Protein AF-A0A7C5LBH2-F1 (afdb_monomer)

Mean predicted aligned error: 15.87 Å

Secondary structure (DSSP, 8-state):
--SSSHHHHHHHHHHHHHHHHHHHHHHHHHHHHHHHHHHHHHHHHHHHHHHHHHHHHHHHHHHHHHHHHHHHHHHHHHHHHHHHHHHHHHHHHHHHHHHHHHHHHHHHHHHHHHHHHHHHHHHHHHHHHHHHHHHHHHHHHHHHHHHHHHHHHHHHHHHHHHHHHHHHHTGGGGHHHHHHHHHHHHHHHHHHHHHHHHHHHHHHHHHHHHHHHHHHHHHHHHHHHHHHHHHHHHHHHHHHHHHHHHHHHHHHHHHHHHHHHHHHHHHHHHHHHHHHHHHTTGGGG--S-HHHHHHHHHHHHHHHHHHHHHHTT-HHHHHHIIIIIIHHHHHHHHHHHHHHHHHTT-TTHHHHHHHHHHHHHHHHHHHHHHHHS-HHHHHHHHHHHHHHHHHHIIIIIHHHHHHHHHTT-HHHHHHHHHHHHTTT-

Organism: Aquifex aeolicus (NCBI:txid63363)

pLDDT: mean 85.47, std 12.19, range [38.47, 97.62]

Structure (mmCIF, N/CA/C/O backbone):
data_AF-A0A7C5LBH2-F1
#
_entry.id   AF-A0A7C5LBH2-F1
#
loop_
_atom_site.group_PDB
_atom_site.id
_atom_site.type_symbol
_atom_site.label_atom_id
_atom_site.label_alt_id
_atom_site.label_comp_id
_atom_site.label_asym_id
_atom_site.label_entity_id
_atom_site.label_seq_id
_atom_site.pdbx_PDB_ins_code
_atom_site.Cartn_x
_atom_site.Cartn_y
_atom_site.Cartn_z
_atom_site.occupancy
_atom_site.B_iso_or_equiv
_atom_site.auth_seq_id
_atom_site.auth_comp_id
_atom_site.auth_asym_id
_atom_site.auth_atom_id
_atom_site.pdbx_PDB_model_num
ATOM 1 N N . MET A 1 1 ? 81.538 -8.566 -109.736 1.00 47.72 1 MET A N 1
ATOM 2 C CA . MET A 1 1 ? 81.676 -8.463 -108.267 1.00 47.72 1 MET A CA 1
ATOM 3 C C . MET A 1 1 ? 80.716 -7.384 -107.742 1.00 47.72 1 MET A C 1
ATOM 5 O O . MET A 1 1 ? 81.163 -6.448 -107.106 1.00 47.72 1 MET A O 1
ATOM 9 N N . PHE A 1 2 ? 79.413 -7.484 -108.055 1.00 50.44 2 PHE A N 1
ATOM 10 C CA . PHE A 1 2 ? 78.416 -6.429 -107.765 1.00 50.44 2 PHE A CA 1
ATOM 11 C C . PHE A 1 2 ? 77.038 -6.960 -107.310 1.00 50.44 2 PHE A C 1
ATOM 13 O O . PHE A 1 2 ? 76.090 -6.201 -107.236 1.00 50.44 2 PHE A O 1
ATOM 20 N N . THR A 1 3 ? 76.908 -8.243 -106.959 1.00 52.81 3 THR A N 1
ATOM 21 C CA . THR A 1 3 ? 75.618 -8.853 -106.561 1.00 52.81 3 THR A CA 1
ATOM 22 C C . THR A 1 3 ? 75.478 -9.096 -105.055 1.00 52.81 3 THR A C 1
ATOM 24 O O . THR A 1 3 ? 74.509 -9.703 -104.630 1.00 52.81 3 THR A O 1
ATOM 27 N N . LYS A 1 4 ? 76.448 -8.665 -104.233 1.00 54.38 4 LYS A N 1
ATOM 28 C CA . LYS A 1 4 ? 76.438 -8.900 -102.775 1.00 54.38 4 LYS A CA 1
ATOM 29 C C . LYS A 1 4 ? 75.971 -7.708 -101.931 1.00 54.38 4 LYS A C 1
ATOM 31 O O . LYS A 1 4 ? 75.718 -7.927 -100.761 1.00 54.38 4 LYS A O 1
ATOM 36 N N . GLY A 1 5 ? 75.890 -6.498 -102.499 1.00 52.88 5 GLY A N 1
ATOM 37 C CA . GLY A 1 5 ? 75.476 -5.275 -101.787 1.00 52.88 5 GLY A CA 1
ATOM 38 C C . GLY A 1 5 ? 73.967 -5.009 -101.842 1.00 52.88 5 GLY A C 1
ATOM 39 O O . GLY A 1 5 ? 73.368 -4.711 -100.816 1.00 52.88 5 GLY A O 1
ATOM 40 N N . GLU A 1 6 ? 73.339 -5.216 -103.007 1.00 52.88 6 GLU A N 1
ATOM 41 C CA . GLU A 1 6 ? 71.886 -5.029 -103.192 1.00 52.88 6 GLU A CA 1
ATOM 42 C C . GLU A 1 6 ? 71.041 -6.094 -102.468 1.00 52.88 6 GLU A C 1
ATOM 44 O O . GLU A 1 6 ? 69.899 -5.833 -102.094 1.00 52.88 6 GLU A O 1
ATOM 49 N N . ASP A 1 7 ? 71.591 -7.295 -102.256 1.00 54.78 7 ASP A N 1
ATOM 50 C CA . ASP A 1 7 ? 70.910 -8.361 -101.509 1.00 54.78 7 ASP A CA 1
ATOM 51 C C . ASP A 1 7 ? 70.938 -8.103 -99.996 1.00 54.78 7 ASP A C 1
ATOM 53 O O . ASP A 1 7 ? 69.965 -8.425 -99.323 1.00 54.78 7 ASP A O 1
ATOM 57 N N . THR A 1 8 ? 71.998 -7.479 -99.465 1.00 56.75 8 THR A N 1
ATOM 58 C CA . THR A 1 8 ? 72.096 -7.084 -98.048 1.00 56.75 8 THR A CA 1
ATOM 59 C C . THR A 1 8 ? 71.204 -5.895 -97.704 1.00 56.75 8 THR A C 1
ATOM 61 O O . THR A 1 8 ? 70.494 -5.983 -96.711 1.00 56.75 8 THR A O 1
ATOM 64 N N . GLU A 1 9 ? 71.132 -4.852 -98.542 1.00 55.78 9 GLU A N 1
ATOM 65 C CA . GLU A 1 9 ? 70.199 -3.724 -98.329 1.00 55.78 9 GLU A CA 1
ATOM 66 C C . GLU A 1 9 ? 68.733 -4.182 -98.391 1.00 55.78 9 GLU A C 1
ATOM 68 O O . GLU A 1 9 ? 67.927 -3.816 -97.542 1.00 55.78 9 GLU A O 1
ATOM 73 N N . ARG A 1 10 ? 68.378 -5.079 -99.325 1.00 57.25 10 ARG A N 1
ATOM 74 C CA . ARG A 1 10 ? 67.031 -5.679 -99.369 1.00 57.25 10 ARG A CA 1
ATOM 75 C C . ARG A 1 10 ? 66.748 -6.634 -98.209 1.00 57.25 10 ARG A C 1
ATOM 77 O O . ARG A 1 10 ? 65.579 -6.860 -97.896 1.00 57.25 10 ARG A O 1
ATOM 84 N N . GLN A 1 11 ? 67.771 -7.243 -97.608 1.00 56.97 11 GLN A N 1
ATOM 85 C CA . GLN A 1 11 ? 67.624 -8.068 -96.405 1.00 56.97 11 GLN A CA 1
ATOM 86 C C . GLN A 1 11 ? 67.462 -7.211 -95.149 1.00 56.97 11 GLN A C 1
ATOM 88 O O . GLN A 1 11 ? 66.652 -7.569 -94.298 1.00 56.97 11 GLN A O 1
ATOM 93 N N . GLU A 1 12 ? 68.182 -6.093 -95.057 1.00 56.81 12 GLU A N 1
ATOM 94 C CA . GLU A 1 12 ? 68.070 -5.106 -93.980 1.00 56.81 12 GLU A CA 1
ATOM 95 C C . GLU A 1 12 ? 66.717 -4.385 -94.030 1.00 56.81 12 GLU A C 1
ATOM 97 O O . GLU A 1 12 ? 66.006 -4.418 -93.034 1.00 56.81 12 GLU A O 1
ATOM 102 N N . GLU A 1 13 ? 66.253 -3.902 -95.190 1.00 58.88 13 GLU A N 1
ATOM 103 C CA . GLU A 1 13 ? 64.906 -3.309 -95.333 1.00 58.88 13 GLU A CA 1
ATOM 104 C C . GLU A 1 13 ? 63.776 -4.311 -95.021 1.00 58.88 13 GLU A C 1
ATOM 106 O O . GLU A 1 13 ? 62.723 -3.947 -94.491 1.00 58.88 13 GLU A O 1
ATOM 111 N N . ARG A 1 14 ? 63.972 -5.602 -95.330 1.00 60.94 14 ARG A N 1
ATOM 112 C CA . ARG A 1 14 ? 63.017 -6.670 -94.976 1.00 60.94 14 ARG A CA 1
ATOM 113 C C . ARG A 1 14 ? 63.059 -7.031 -93.493 1.00 60.94 14 ARG A C 1
ATOM 115 O O . ARG A 1 14 ? 62.006 -7.355 -92.946 1.00 60.94 14 ARG A O 1
ATOM 122 N N . MET A 1 15 ? 64.230 -6.998 -92.854 1.00 60.38 15 MET A N 1
ATOM 123 C CA . MET A 1 15 ? 64.359 -7.179 -91.404 1.00 60.38 15 MET A CA 1
ATOM 124 C C . MET A 1 15 ? 63.767 -5.991 -90.650 1.00 60.38 15 MET A C 1
ATOM 126 O O . MET A 1 15 ? 62.948 -6.216 -89.768 1.00 60.38 15 MET A O 1
ATOM 130 N N . GLU A 1 16 ? 64.069 -4.756 -91.049 1.00 62.22 16 GLU A N 1
ATOM 131 C CA . GLU A 1 16 ? 63.488 -3.543 -90.464 1.00 62.22 16 GLU A CA 1
ATOM 132 C C . GLU A 1 16 ? 61.966 -3.495 -90.658 1.00 62.22 16 GLU A C 1
ATOM 134 O O . GLU A 1 16 ? 61.231 -3.161 -89.730 1.00 62.22 16 GLU A O 1
ATOM 139 N N . GLY A 1 17 ? 61.456 -3.905 -91.826 1.00 70.38 17 GLY A N 1
ATOM 140 C CA . GLY A 1 17 ? 60.016 -4.038 -92.067 1.00 70.38 17 GLY A CA 1
ATOM 141 C C . GLY A 1 17 ? 59.350 -5.100 -91.182 1.00 70.38 17 GLY A C 1
ATOM 142 O O . GLY A 1 17 ? 58.274 -4.856 -90.631 1.00 70.38 17 GLY A O 1
ATOM 143 N N . ALA A 1 18 ? 59.999 -6.254 -90.993 1.00 72.25 18 ALA A N 1
ATOM 144 C CA . ALA A 1 18 ? 59.510 -7.322 -90.121 1.00 72.25 18 ALA A CA 1
ATOM 145 C C . ALA A 1 18 ? 59.577 -6.945 -88.630 1.00 72.25 18 ALA A C 1
ATOM 147 O O . ALA A 1 18 ? 58.659 -7.273 -87.876 1.00 72.25 18 ALA A O 1
ATOM 148 N N . GLU A 1 19 ? 60.616 -6.224 -88.204 1.00 73.12 19 GLU A N 1
ATOM 149 C CA . GLU A 1 19 ? 60.745 -5.670 -86.855 1.00 73.12 19 GLU A CA 1
ATOM 150 C C . GLU A 1 19 ? 59.697 -4.585 -86.593 1.00 73.12 19 GLU A C 1
ATOM 152 O O . GLU A 1 19 ? 59.048 -4.609 -85.548 1.00 73.12 19 GLU A O 1
ATOM 157 N N . LEU A 1 20 ? 59.444 -3.696 -87.559 1.00 74.44 20 LEU A N 1
ATOM 158 C CA . LEU A 1 20 ? 58.394 -2.678 -87.473 1.00 74.44 20 LEU A CA 1
ATOM 159 C C . LEU A 1 20 ? 56.998 -3.312 -87.376 1.00 74.44 20 LEU A C 1
ATOM 161 O O . LEU A 1 20 ? 56.137 -2.830 -86.639 1.00 74.44 20 LEU A O 1
ATOM 165 N N . GLU A 1 21 ? 56.755 -4.396 -88.109 1.00 78.06 21 GLU A N 1
ATOM 166 C CA . GLU A 1 21 ? 55.482 -5.115 -88.086 1.00 78.06 21 GLU A CA 1
ATOM 167 C C . GLU A 1 21 ? 55.295 -5.946 -86.807 1.00 78.06 21 GLU A C 1
ATOM 169 O O . GLU A 1 21 ? 54.175 -6.060 -86.303 1.00 78.06 21 GLU A O 1
ATOM 174 N N . ASN A 1 22 ? 56.384 -6.460 -86.232 1.00 82.44 22 ASN A N 1
ATOM 175 C CA . ASN A 1 22 ? 56.381 -7.079 -84.908 1.00 82.44 22 ASN A CA 1
ATOM 176 C C . ASN A 1 22 ? 56.127 -6.035 -83.805 1.00 82.44 22 ASN A C 1
ATOM 178 O O . ASN A 1 22 ? 55.293 -6.247 -82.928 1.00 82.44 22 ASN A O 1
ATOM 182 N N . LEU A 1 23 ? 56.760 -4.862 -83.902 1.00 80.50 23 LEU A N 1
ATOM 183 C CA . LEU A 1 23 ? 56.560 -3.751 -82.971 1.00 80.50 23 LEU A CA 1
ATOM 184 C C . LEU A 1 23 ? 55.126 -3.205 -83.035 1.00 80.50 23 LEU A C 1
ATOM 186 O O . LEU A 1 23 ? 54.533 -2.916 -82.000 1.00 80.50 23 LEU A O 1
ATOM 190 N N . LYS A 1 24 ? 54.528 -3.111 -84.232 1.00 82.12 24 LYS A N 1
ATOM 191 C CA . LYS A 1 24 ? 53.111 -2.738 -84.399 1.00 82.12 24 LYS A CA 1
ATOM 192 C C . LYS A 1 24 ? 52.173 -3.735 -83.723 1.00 82.12 24 LYS A C 1
ATOM 194 O O . LYS A 1 24 ? 51.277 -3.305 -83.000 1.00 82.12 24 LYS A O 1
ATOM 199 N N . ARG A 1 25 ? 52.405 -5.040 -83.907 1.00 84.44 25 ARG A N 1
ATOM 200 C CA . ARG A 1 25 ? 51.629 -6.093 -83.233 1.00 84.44 25 ARG A CA 1
ATOM 201 C C . ARG A 1 25 ? 51.769 -6.028 -81.714 1.00 84.44 25 ARG A C 1
ATOM 203 O O . ARG A 1 25 ? 50.777 -6.174 -81.008 1.00 84.44 25 ARG A O 1
ATOM 210 N N . GLU A 1 26 ? 52.969 -5.754 -81.214 1.00 85.56 26 GLU A N 1
ATOM 211 C CA . GLU A 1 26 ? 53.216 -5.623 -79.778 1.00 85.56 26 GLU A CA 1
ATOM 212 C C . GLU A 1 26 ? 52.548 -4.370 -79.185 1.00 85.56 26 GLU A C 1
ATOM 214 O O . GLU A 1 26 ? 51.949 -4.433 -78.114 1.00 85.56 26 GLU A O 1
ATOM 219 N N . VAL A 1 27 ? 52.557 -3.242 -79.903 1.00 84.44 27 VAL A N 1
ATOM 220 C CA . VAL A 1 27 ? 51.831 -2.023 -79.504 1.00 84.44 27 VAL A CA 1
ATOM 221 C C . VAL A 1 27 ? 50.317 -2.244 -79.501 1.00 84.44 27 VAL A C 1
ATOM 223 O O . VAL A 1 27 ? 49.638 -1.757 -78.599 1.00 84.44 27 VAL A O 1
ATOM 226 N N . GLU A 1 28 ? 49.766 -2.973 -80.474 1.00 85.75 28 GLU A N 1
ATOM 227 C CA . GLU A 1 28 ? 48.343 -3.340 -80.481 1.00 85.75 28 GLU A CA 1
ATOM 228 C C . GLU A 1 28 ? 47.987 -4.276 -79.320 1.00 85.75 28 GLU A C 1
ATOM 230 O O . GLU A 1 28 ? 46.985 -4.040 -78.643 1.00 85.75 28 GLU A O 1
ATOM 235 N N . ARG A 1 29 ? 48.840 -5.266 -79.018 1.00 90.31 29 ARG A N 1
ATOM 236 C CA . ARG A 1 29 ? 48.686 -6.152 -77.853 1.00 90.31 29 ARG A CA 1
ATOM 237 C C . ARG A 1 29 ? 48.675 -5.364 -76.542 1.00 90.31 29 ARG A C 1
ATOM 239 O O . ARG A 1 29 ? 47.763 -5.532 -75.739 1.00 90.31 29 ARG A O 1
ATOM 246 N N . LEU A 1 30 ? 49.642 -4.465 -76.353 1.00 85.44 30 LEU A N 1
ATOM 247 C CA . LEU A 1 30 ? 49.737 -3.618 -75.160 1.00 85.44 30 LEU A CA 1
ATOM 248 C C . LEU A 1 30 ? 48.560 -2.638 -75.039 1.00 85.44 30 LEU A C 1
ATOM 250 O O . LEU A 1 30 ? 48.112 -2.361 -73.930 1.00 85.44 30 LEU A O 1
ATOM 254 N N . ARG A 1 31 ? 48.031 -2.120 -76.155 1.00 86.19 31 ARG A N 1
ATOM 255 C CA . ARG A 1 31 ? 46.828 -1.268 -76.153 1.00 86.19 31 ARG A CA 1
ATOM 256 C C . ARG A 1 31 ? 45.583 -2.035 -75.724 1.00 86.19 31 ARG A C 1
ATOM 258 O O . ARG A 1 31 ? 44.779 -1.491 -74.972 1.00 86.19 31 ARG A O 1
ATOM 265 N N . GLU A 1 32 ? 45.432 -3.276 -76.175 1.00 87.38 32 GLU A N 1
ATOM 266 C CA . GLU A 1 32 ? 44.313 -4.128 -75.770 1.00 87.38 32 GLU A CA 1
ATOM 267 C C . GLU A 1 32 ? 44.430 -4.542 -74.292 1.00 87.38 32 GLU A C 1
ATOM 269 O O . GLU A 1 32 ? 43.454 -4.467 -73.546 1.00 87.38 32 GLU A O 1
ATOM 274 N N . GLU A 1 33 ? 45.638 -4.873 -73.824 1.00 87.75 33 GLU A N 1
ATOM 275 C CA . GLU A 1 33 ? 45.909 -5.121 -72.401 1.00 87.75 33 GLU A CA 1
ATOM 276 C C . GLU A 1 33 ? 45.606 -3.889 -71.534 1.00 87.75 33 GLU A C 1
ATOM 278 O O . GLU A 1 33 ? 44.941 -4.014 -70.506 1.00 87.75 33 GLU A O 1
ATOM 283 N N . LEU A 1 34 ? 46.008 -2.688 -71.964 1.00 84.88 34 LEU A N 1
ATOM 284 C CA . LEU A 1 34 ? 45.691 -1.446 -71.255 1.00 84.88 34 LEU A CA 1
ATOM 285 C C . LEU A 1 34 ? 44.175 -1.199 -71.200 1.00 84.88 34 LEU A C 1
ATOM 287 O O . LEU A 1 34 ? 43.644 -0.901 -70.133 1.00 84.88 34 LEU A O 1
ATOM 291 N N . ARG A 1 35 ? 43.465 -1.413 -72.315 1.00 87.12 35 ARG A N 1
ATOM 292 C CA . ARG A 1 35 ? 42.003 -1.273 -72.389 1.00 87.12 35 ARG A CA 1
ATOM 293 C C . ARG A 1 35 ? 41.283 -2.223 -71.431 1.00 87.12 35 ARG A C 1
ATOM 295 O O . ARG A 1 35 ? 40.396 -1.801 -70.696 1.00 87.12 35 ARG A O 1
ATOM 302 N N . THR A 1 36 ? 41.687 -3.494 -71.395 1.00 91.06 36 THR A N 1
ATOM 303 C CA . THR A 1 36 ? 41.104 -4.472 -70.457 1.00 91.06 36 THR A CA 1
ATOM 304 C C . THR A 1 36 ? 41.384 -4.122 -68.994 1.00 91.06 36 THR A C 1
ATOM 306 O O . THR A 1 36 ? 40.515 -4.320 -68.143 1.00 91.06 36 THR A O 1
ATOM 309 N N . LYS A 1 37 ? 42.559 -3.555 -68.688 1.00 84.25 37 LYS A N 1
ATOM 310 C CA . LYS A 1 37 ? 42.891 -3.075 -67.340 1.00 84.25 37 LYS A CA 1
ATOM 311 C C . LYS A 1 37 ? 42.074 -1.851 -66.932 1.00 84.25 37 LYS A C 1
ATOM 313 O O . LYS A 1 37 ? 41.623 -1.802 -65.788 1.00 84.25 37 LYS A O 1
ATOM 318 N N . ASP A 1 38 ? 41.817 -0.923 -67.848 1.00 85.81 38 ASP A N 1
ATOM 319 C CA . ASP A 1 38 ? 40.936 0.223 -67.596 1.00 85.81 38 ASP A CA 1
ATOM 320 C C . ASP A 1 38 ? 39.495 -0.226 -67.302 1.00 85.81 38 ASP A C 1
ATOM 322 O O . ASP A 1 38 ? 38.892 0.216 -66.321 1.00 85.81 38 ASP A O 1
ATOM 326 N N . GLU A 1 39 ? 38.964 -1.182 -68.072 1.00 88.38 39 GLU A N 1
ATOM 327 C CA . GLU A 1 39 ? 37.640 -1.768 -67.822 1.00 88.38 39 GLU A CA 1
ATOM 328 C C . GLU A 1 39 ? 37.560 -2.497 -66.467 1.00 88.38 39 GLU A C 1
ATOM 330 O O . GLU A 1 39 ? 36.526 -2.463 -65.793 1.00 88.38 39 GLU A O 1
ATOM 335 N N . GLU A 1 40 ? 38.635 -3.170 -66.048 1.00 87.94 40 GLU A N 1
ATOM 336 C CA . GLU A 1 40 ? 38.738 -3.834 -64.744 1.00 87.94 40 GLU A CA 1
ATOM 337 C C . GLU A 1 40 ? 38.777 -2.812 -63.591 1.00 87.94 40 GLU A C 1
ATOM 339 O O . GLU A 1 40 ? 38.039 -2.961 -62.612 1.00 87.94 40 GLU A O 1
ATOM 344 N N . CYS A 1 41 ? 39.543 -1.727 -63.745 1.00 83.38 41 CYS A N 1
ATOM 345 C CA . CYS A 1 41 ? 39.582 -0.593 -62.817 1.00 83.38 41 CYS A CA 1
ATOM 346 C C . CYS A 1 41 ? 38.218 0.094 -62.672 1.00 83.38 41 CYS A C 1
ATOM 348 O O . CYS A 1 41 ? 37.789 0.380 -61.552 1.00 83.38 41 CYS A O 1
ATOM 350 N N . GLU A 1 42 ? 37.498 0.330 -63.771 1.00 84.69 42 GLU A N 1
ATOM 351 C CA . GLU A 1 42 ? 36.147 0.892 -63.708 1.00 84.69 42 GLU A CA 1
ATOM 352 C C . GLU A 1 42 ? 35.166 -0.030 -62.981 1.00 84.69 42 GLU A C 1
ATOM 354 O O . GLU A 1 42 ? 34.323 0.437 -62.207 1.00 84.69 42 GLU A O 1
ATOM 359 N N . ARG A 1 43 ? 35.270 -1.343 -63.212 1.00 88.81 43 ARG A N 1
ATOM 360 C CA . ARG A 1 43 ? 34.423 -2.346 -62.555 1.00 88.81 43 ARG A CA 1
ATOM 361 C C . ARG A 1 43 ? 34.686 -2.392 -61.054 1.00 88.81 43 ARG A C 1
ATOM 363 O O . ARG A 1 43 ? 33.736 -2.374 -60.274 1.00 88.81 43 ARG A O 1
ATOM 370 N N . LEU A 1 44 ? 35.959 -2.385 -60.657 1.00 81.50 44 LEU A N 1
ATOM 371 C CA . LEU A 1 44 ? 36.379 -2.296 -59.259 1.00 81.50 44 LEU A CA 1
ATOM 372 C C . LEU A 1 44 ? 35.883 -1.004 -58.612 1.00 81.50 44 LEU A C 1
ATOM 374 O O . LEU A 1 44 ? 35.339 -1.046 -57.514 1.00 81.50 44 LEU A O 1
ATOM 378 N N . ARG A 1 45 ? 35.988 0.134 -59.304 1.00 75.12 45 ARG A N 1
ATOM 379 C CA . ARG A 1 45 ? 35.503 1.423 -58.799 1.00 75.12 45 ARG A CA 1
ATOM 380 C C . ARG A 1 45 ? 33.988 1.423 -58.589 1.00 75.12 45 ARG A C 1
ATOM 382 O O . ARG A 1 45 ? 33.527 1.886 -57.551 1.00 75.12 45 ARG A O 1
ATOM 389 N N . ARG A 1 46 ? 33.211 0.872 -59.530 1.00 80.06 46 ARG A N 1
ATOM 390 C CA . ARG A 1 46 ? 31.753 0.712 -59.370 1.00 80.06 46 ARG A CA 1
ATO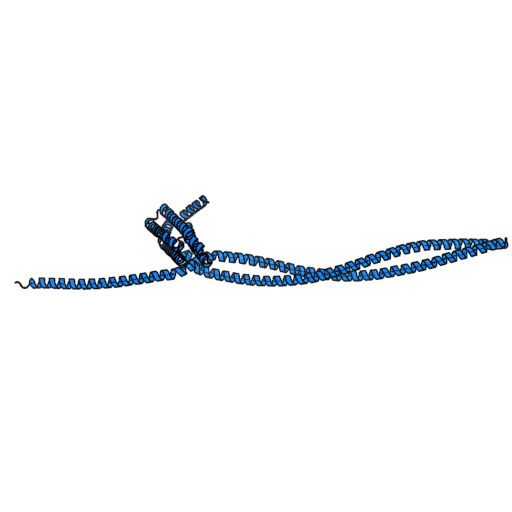M 391 C C . ARG A 1 46 ? 31.412 -0.207 -58.198 1.00 80.06 46 ARG A C 1
ATOM 393 O O . ARG A 1 46 ? 30.600 0.172 -57.361 1.00 80.06 46 ARG A O 1
ATOM 400 N N . SER A 1 47 ? 32.076 -1.359 -58.104 1.00 79.44 47 SER A N 1
ATOM 401 C CA . SER A 1 47 ? 31.887 -2.303 -56.999 1.00 79.44 47 SER A CA 1
ATOM 402 C C . SER A 1 47 ? 32.242 -1.688 -55.642 1.00 79.44 47 SER A C 1
ATOM 404 O O . SER A 1 47 ? 31.527 -1.917 -54.673 1.00 79.44 47 SER A O 1
ATOM 406 N N . HIS A 1 48 ? 33.298 -0.875 -55.569 1.00 66.38 48 HIS A N 1
ATOM 407 C CA . HIS A 1 48 ? 33.703 -0.154 -54.360 1.00 66.38 48 HIS A CA 1
ATOM 408 C C . HIS A 1 48 ? 32.650 0.867 -53.919 1.00 66.38 48 HIS A C 1
ATOM 410 O O . HIS A 1 48 ? 32.289 0.917 -52.747 1.00 66.38 48 HIS A O 1
ATOM 416 N N . GLU A 1 49 ? 32.103 1.643 -54.856 1.00 62.62 49 GLU A N 1
ATOM 417 C CA . GLU A 1 49 ? 31.034 2.610 -54.569 1.00 62.62 49 GLU A CA 1
ATOM 418 C C . GLU A 1 49 ? 29.694 1.942 -54.209 1.00 62.62 49 GLU A C 1
ATOM 420 O O . GLU A 1 49 ? 28.891 2.503 -53.461 1.00 62.62 49 GLU A O 1
ATOM 425 N N . GLU A 1 50 ? 29.423 0.735 -54.709 1.00 71.25 50 GLU A N 1
ATOM 426 C CA . GLU A 1 50 ? 28.296 -0.089 -54.248 1.00 71.25 50 GLU A CA 1
ATOM 427 C C . GLU A 1 50 ? 28.530 -0.642 -52.837 1.00 71.25 50 GLU A C 1
ATOM 429 O O . GLU A 1 50 ? 27.633 -0.561 -51.998 1.00 71.25 50 GLU A O 1
ATOM 434 N N . LEU A 1 51 ? 29.739 -1.129 -52.541 1.00 64.06 51 LEU A N 1
ATOM 435 C CA . LEU A 1 51 ? 30.133 -1.609 -51.212 1.00 64.06 51 LEU A CA 1
ATOM 436 C C . LEU A 1 51 ? 30.049 -0.508 -50.152 1.00 64.06 51 LEU A C 1
ATOM 438 O O . LEU A 1 51 ? 29.486 -0.742 -49.085 1.00 64.06 51 LEU A O 1
ATOM 442 N N . LYS A 1 52 ? 30.532 0.704 -50.450 1.00 55.97 52 LYS A N 1
ATOM 443 C CA . LYS A 1 52 ? 30.384 1.870 -49.562 1.00 55.97 52 LYS A CA 1
ATOM 444 C C . LYS A 1 52 ? 28.925 2.142 -49.223 1.00 55.97 52 LYS A C 1
ATOM 446 O O . LYS A 1 52 ? 28.571 2.244 -48.052 1.00 55.97 52 LYS A O 1
ATOM 451 N N . ARG A 1 53 ? 28.062 2.203 -50.244 1.00 59.09 53 ARG A N 1
ATOM 452 C CA . ARG A 1 53 ? 26.621 2.428 -50.057 1.00 59.09 53 ARG A CA 1
ATOM 453 C C . ARG A 1 53 ? 25.969 1.308 -49.248 1.00 59.09 53 ARG A C 1
ATOM 455 O O . ARG A 1 53 ? 25.158 1.587 -48.369 1.00 59.09 53 ARG A O 1
ATOM 462 N N . ALA A 1 54 ? 26.349 0.058 -49.505 1.00 62.25 54 ALA A N 1
ATOM 463 C CA . ALA A 1 54 ? 25.841 -1.098 -48.775 1.00 62.25 54 ALA A CA 1
ATOM 464 C C . ALA A 1 54 ? 26.284 -1.115 -47.300 1.00 62.25 54 ALA A C 1
ATOM 466 O O . ALA A 1 54 ? 25.508 -1.536 -46.444 1.00 62.25 54 ALA A O 1
ATOM 467 N N . LEU A 1 55 ? 27.498 -0.646 -46.994 1.00 54.34 55 LEU A N 1
ATOM 468 C CA . LEU A 1 55 ? 28.051 -0.622 -45.637 1.00 54.34 55 LEU A CA 1
ATOM 469 C C . LEU A 1 55 ? 27.642 0.610 -44.826 1.00 54.34 55 LEU A C 1
ATOM 471 O O . LEU A 1 55 ? 27.564 0.506 -43.604 1.00 54.34 55 LEU A O 1
ATOM 475 N N . ALA A 1 56 ? 27.322 1.734 -45.472 1.00 54.53 56 ALA A N 1
ATOM 476 C CA . ALA A 1 56 ? 26.954 2.980 -44.798 1.00 54.53 56 ALA A CA 1
ATOM 477 C C . ALA A 1 56 ? 25.748 2.817 -43.855 1.00 54.53 56 ALA A C 1
ATOM 479 O O . ALA A 1 56 ? 25.778 3.278 -42.716 1.00 54.53 56 ALA A O 1
ATOM 480 N N . LYS A 1 57 ? 24.698 2.108 -44.294 1.00 55.19 57 LYS A N 1
ATOM 481 C CA . LYS A 1 57 ? 23.475 1.910 -43.496 1.00 55.19 57 LYS A CA 1
ATOM 482 C C . LYS A 1 57 ? 23.692 1.014 -42.257 1.00 55.19 57 LYS A C 1
ATOM 484 O O . LYS A 1 57 ? 23.267 1.417 -41.176 1.00 55.19 57 LYS A O 1
ATOM 489 N N . PRO A 1 58 ? 24.352 -0.158 -42.346 1.00 61.19 58 PRO A N 1
ATOM 490 C CA . PRO A 1 58 ? 24.748 -0.929 -41.165 1.00 61.19 58 PRO A CA 1
ATOM 491 C C . PRO A 1 58 ? 25.657 -0.157 -40.201 1.00 61.19 58 PRO A C 1
ATOM 493 O O . PRO A 1 58 ? 25.450 -0.224 -38.992 1.00 61.19 58 PRO A O 1
ATOM 496 N N . TRP A 1 59 ? 26.624 0.608 -40.721 1.00 57.91 59 TRP A N 1
ATOM 497 C CA . TRP A 1 59 ? 27.504 1.455 -39.906 1.00 57.91 59 TRP A CA 1
ATOM 498 C C . TRP A 1 59 ? 26.717 2.493 -39.107 1.00 57.91 59 TRP A C 1
ATOM 500 O O . TRP A 1 59 ? 26.904 2.642 -37.902 1.00 57.91 59 TRP A O 1
ATOM 510 N N . PHE A 1 60 ? 25.779 3.157 -39.779 1.00 60.75 60 PHE A N 1
ATOM 511 C CA . PHE A 1 60 ? 24.859 4.110 -39.179 1.00 60.75 60 PHE A CA 1
ATOM 512 C C . PHE A 1 60 ? 24.037 3.490 -38.036 1.00 60.75 60 PHE A C 1
ATOM 514 O O . PHE A 1 60 ? 23.971 4.042 -36.937 1.00 60.75 60 PHE A O 1
ATOM 521 N N . GLN A 1 61 ? 23.456 2.309 -38.268 1.00 62.47 61 GLN A N 1
ATOM 522 C CA . GLN A 1 61 ? 22.676 1.598 -37.251 1.00 62.47 61 GLN A CA 1
ATOM 523 C C . GLN A 1 61 ? 23.533 1.204 -36.040 1.00 62.47 61 GLN A C 1
ATOM 525 O O . GLN A 1 61 ? 23.084 1.331 -34.903 1.00 62.47 61 GLN A O 1
ATOM 530 N N . LEU A 1 62 ? 24.773 0.764 -36.266 1.00 65.56 62 LEU A N 1
ATOM 531 C CA . LEU A 1 62 ? 25.698 0.383 -35.198 1.00 65.56 62 LEU A CA 1
ATOM 532 C C . LEU A 1 62 ? 26.148 1.578 -34.356 1.00 65.56 62 LEU A C 1
ATOM 534 O O . LEU A 1 62 ? 26.196 1.471 -33.129 1.00 65.56 62 LEU A O 1
ATOM 538 N N . ALA A 1 63 ? 26.399 2.725 -34.989 1.00 60.06 63 ALA A N 1
ATOM 539 C CA . ALA A 1 63 ? 26.777 3.933 -34.273 1.00 60.06 63 ALA A CA 1
ATOM 540 C C . ALA A 1 63 ? 25.649 4.440 -33.355 1.00 60.06 63 ALA A C 1
ATOM 542 O O . ALA A 1 63 ? 25.886 4.753 -32.187 1.00 60.06 63 ALA A O 1
ATOM 543 N N . GLY A 1 64 ? 24.406 4.431 -33.851 1.00 61.09 64 GLY A N 1
ATOM 544 C CA . GLY A 1 64 ? 23.228 4.775 -33.049 1.00 61.09 64 GLY A CA 1
ATOM 545 C C . GLY A 1 64 ? 23.016 3.828 -31.864 1.00 61.09 64 GLY A C 1
ATOM 546 O O . GLY A 1 64 ? 22.727 4.278 -30.756 1.00 61.09 64 GLY A O 1
ATOM 547 N N . ILE A 1 65 ? 23.223 2.519 -32.059 1.00 67.31 65 ILE A N 1
ATOM 548 C CA . ILE A 1 65 ? 23.135 1.533 -30.972 1.00 67.31 65 ILE A CA 1
ATOM 549 C C . ILE A 1 65 ? 24.185 1.830 -29.892 1.00 67.31 65 ILE A C 1
ATOM 551 O O . ILE A 1 65 ? 23.832 1.893 -28.716 1.00 67.31 65 ILE A O 1
ATOM 555 N N . SER A 1 66 ? 25.446 2.069 -30.267 1.00 64.62 66 SER A N 1
ATOM 556 C CA . SER A 1 66 ? 26.530 2.339 -29.309 1.00 64.62 66 SER A CA 1
ATOM 557 C C . SER A 1 66 ? 26.236 3.525 -28.382 1.00 64.62 66 SER A C 1
ATOM 559 O O . SER A 1 66 ? 26.551 3.471 -27.196 1.00 64.62 66 SER A O 1
ATOM 561 N N . TYR A 1 67 ? 25.574 4.568 -28.890 1.00 59.84 67 TYR A N 1
ATOM 562 C CA . TYR A 1 67 ? 25.196 5.745 -28.102 1.00 59.84 67 TYR A CA 1
ATOM 563 C C . TYR A 1 67 ? 24.081 5.472 -27.083 1.00 59.84 67 TYR A C 1
ATOM 565 O O . TYR A 1 67 ? 24.110 5.956 -25.950 1.00 59.84 67 TYR A O 1
ATOM 573 N N . VAL A 1 68 ? 23.067 4.702 -27.480 1.00 61.62 68 VAL A N 1
ATOM 574 C CA . VAL A 1 68 ? 21.868 4.487 -26.658 1.00 61.62 68 VAL A CA 1
ATOM 575 C C . VAL A 1 68 ? 22.106 3.421 -25.579 1.00 61.62 68 VAL A C 1
ATOM 577 O O . VAL A 1 68 ? 21.469 3.452 -24.521 1.00 61.62 68 VAL A O 1
ATOM 580 N N . LEU A 1 69 ? 23.054 2.504 -25.800 1.00 71.75 69 LEU A N 1
ATOM 581 C CA . LEU A 1 69 ? 23.334 1.381 -24.902 1.00 71.75 69 LEU A CA 1
ATOM 582 C C . LEU A 1 69 ? 23.642 1.778 -23.445 1.00 71.75 69 LEU A C 1
ATOM 584 O O . LEU A 1 69 ? 22.981 1.231 -22.557 1.00 71.75 69 LEU A O 1
ATOM 588 N N . PRO A 1 70 ? 24.548 2.732 -23.144 1.00 69.50 70 PRO A N 1
ATOM 589 C CA . PRO A 1 70 ? 24.827 3.135 -21.763 1.00 69.50 70 PRO A CA 1
ATOM 590 C C . PRO A 1 70 ? 23.597 3.693 -21.034 1.00 69.50 70 PRO A C 1
ATOM 592 O O . PRO A 1 70 ? 23.391 3.406 -19.855 1.00 69.50 70 PRO A O 1
ATOM 595 N N . ARG A 1 71 ? 22.726 4.431 -21.739 1.00 71.44 71 ARG A N 1
ATOM 596 C CA . ARG A 1 71 ? 21.483 4.983 -21.168 1.00 71.44 71 ARG A CA 1
ATOM 597 C C . ARG A 1 71 ? 20.466 3.892 -20.846 1.00 71.44 71 ARG A C 1
ATOM 599 O O . ARG A 1 71 ? 19.802 3.951 -19.811 1.00 71.44 71 ARG A O 1
ATOM 606 N N . ILE A 1 72 ? 20.339 2.888 -21.718 1.00 73.81 72 ILE A N 1
ATOM 607 C CA . ILE A 1 72 ? 19.491 1.717 -21.453 1.00 73.81 72 ILE A CA 1
ATOM 608 C C . ILE A 1 72 ? 20.038 0.942 -20.250 1.00 73.81 72 ILE A C 1
ATOM 610 O O . ILE A 1 72 ? 19.264 0.586 -19.362 1.00 73.81 72 ILE A O 1
ATOM 614 N N . ALA A 1 73 ? 21.356 0.735 -20.183 1.00 75.00 73 ALA A N 1
ATOM 615 C CA . ALA A 1 73 ? 22.011 0.060 -19.066 1.00 75.00 73 ALA A CA 1
ATOM 616 C C . ALA A 1 73 ? 21.742 0.768 -17.728 1.00 75.00 73 ALA A C 1
ATOM 618 O O . ALA A 1 73 ? 21.329 0.131 -16.758 1.00 75.00 73 ALA A O 1
ATOM 619 N N . GLU A 1 74 ? 21.896 2.095 -17.690 1.00 76.81 74 GLU A N 1
ATOM 620 C CA . GLU A 1 74 ? 21.592 2.902 -16.509 1.00 76.81 74 GLU A CA 1
ATOM 621 C C . GLU A 1 74 ? 20.121 2.763 -16.089 1.00 76.81 74 GLU A C 1
ATOM 623 O O . GLU A 1 74 ? 19.823 2.557 -14.909 1.00 76.81 74 GLU A O 1
ATOM 628 N N . LYS A 1 75 ? 19.188 2.831 -17.048 1.00 77.31 75 LYS A N 1
ATOM 629 C CA . LYS A 1 75 ? 17.751 2.707 -16.773 1.00 77.31 75 LYS A CA 1
ATOM 630 C C . LYS A 1 75 ? 17.383 1.324 -16.228 1.00 77.31 75 LYS A C 1
ATOM 632 O O . LYS A 1 75 ? 16.613 1.256 -15.274 1.00 77.31 75 LYS A O 1
ATOM 637 N N . ILE A 1 76 ? 17.953 0.251 -16.781 1.00 80.31 76 ILE A N 1
ATOM 638 C CA . ILE A 1 76 ? 17.789 -1.122 -16.272 1.00 80.31 76 ILE A CA 1
ATOM 639 C C . ILE A 1 76 ? 18.313 -1.221 -14.837 1.00 80.31 76 ILE A C 1
ATOM 641 O O . ILE A 1 76 ? 17.637 -1.772 -13.972 1.00 80.31 76 ILE A O 1
ATOM 645 N N . ASN A 1 77 ? 19.489 -0.653 -14.555 1.00 78.81 77 ASN A N 1
ATOM 646 C CA . ASN A 1 77 ? 20.068 -0.700 -13.216 1.00 78.81 77 ASN A CA 1
ATOM 647 C C . ASN A 1 77 ? 19.199 0.046 -12.189 1.00 78.81 77 ASN A C 1
ATOM 649 O O . ASN A 1 77 ? 18.880 -0.503 -11.137 1.00 78.81 77 ASN A O 1
ATOM 653 N N . ARG A 1 78 ? 18.732 1.258 -12.528 1.00 82.94 78 ARG A N 1
ATOM 654 C CA . ARG A 1 78 ? 17.783 2.016 -11.694 1.00 82.94 78 ARG A CA 1
ATOM 655 C C . ARG A 1 78 ? 16.476 1.247 -11.478 1.00 82.94 78 ARG A C 1
ATOM 657 O O . ARG A 1 78 ? 15.964 1.221 -10.362 1.00 82.94 78 ARG A O 1
ATOM 664 N N . GLN A 1 79 ? 15.949 0.607 -12.525 1.00 83.38 79 GLN A N 1
ATOM 665 C CA . GLN A 1 79 ? 14.742 -0.217 -12.437 1.00 83.38 79 GLN A CA 1
ATOM 666 C C . GLN A 1 79 ? 14.944 -1.413 -11.500 1.00 83.38 79 GLN A C 1
ATOM 668 O O . GLN A 1 79 ? 14.070 -1.681 -10.681 1.00 83.38 79 GLN A O 1
ATOM 673 N N . ASN A 1 80 ? 16.091 -2.093 -11.561 1.00 83.88 80 ASN A N 1
ATOM 674 C CA . ASN A 1 80 ? 16.412 -3.201 -10.659 1.00 83.88 80 ASN A CA 1
ATOM 675 C C . ASN A 1 80 ? 16.459 -2.752 -9.197 1.00 83.88 80 ASN A C 1
ATOM 677 O O . ASN A 1 80 ? 15.828 -3.385 -8.354 1.00 83.88 80 ASN A O 1
ATOM 681 N N . SER A 1 81 ? 17.139 -1.639 -8.906 1.00 87.75 81 SER A N 1
ATOM 682 C CA . SER A 1 81 ? 17.192 -1.074 -7.552 1.00 87.75 81 SER A CA 1
ATOM 683 C C . SER A 1 81 ? 15.800 -0.717 -7.023 1.00 87.75 81 SER A C 1
ATOM 685 O O . SER A 1 81 ? 15.444 -1.140 -5.928 1.00 87.75 81 SER A O 1
ATOM 687 N N . ALA A 1 82 ? 14.981 -0.024 -7.822 1.00 90.19 82 ALA A N 1
ATOM 688 C CA . ALA A 1 82 ? 13.611 0.324 -7.436 1.00 90.19 82 ALA A CA 1
ATOM 689 C C . ALA A 1 82 ? 12.727 -0.919 -7.224 1.00 90.19 82 ALA A C 1
ATOM 691 O O . ALA A 1 82 ? 11.899 -0.953 -6.319 1.00 90.19 82 ALA A O 1
ATOM 692 N N . THR A 1 83 ? 12.917 -1.959 -8.041 1.00 91.25 83 THR A N 1
ATOM 693 C CA . THR A 1 83 ? 12.172 -3.222 -7.930 1.00 91.25 83 THR A CA 1
ATOM 694 C C . THR A 1 83 ? 12.552 -3.979 -6.655 1.00 91.25 83 THR A C 1
ATOM 696 O O . THR A 1 83 ? 11.677 -4.522 -5.984 1.00 91.25 83 THR A O 1
ATOM 699 N N . GLN A 1 84 ? 13.834 -3.978 -6.280 1.00 88.31 84 GLN A N 1
ATOM 700 C CA . GLN A 1 84 ? 14.298 -4.575 -5.027 1.00 88.31 84 GLN A CA 1
ATOM 701 C C . GLN A 1 84 ? 13.733 -3.836 -3.805 1.00 88.31 84 GLN A C 1
ATOM 703 O O . GLN A 1 84 ? 13.175 -4.476 -2.916 1.00 88.31 84 GLN A O 1
ATOM 708 N N . GLU A 1 85 ? 13.818 -2.505 -3.785 1.00 94.12 85 GLU A N 1
ATOM 709 C CA . GLU A 1 85 ? 13.275 -1.677 -2.700 1.00 94.12 85 GLU A CA 1
ATOM 710 C C . GLU A 1 85 ? 11.756 -1.863 -2.550 1.00 94.12 85 GLU A C 1
ATOM 712 O O . GLU A 1 85 ? 11.238 -2.007 -1.438 1.00 94.12 85 GLU A O 1
ATOM 717 N N . ALA A 1 86 ? 11.032 -1.930 -3.671 1.00 93.44 86 ALA A N 1
ATOM 718 C CA . ALA A 1 86 ? 9.599 -2.200 -3.674 1.00 93.44 86 ALA A CA 1
ATOM 719 C C . ALA A 1 86 ? 9.271 -3.596 -3.114 1.00 93.44 86 ALA A C 1
ATOM 721 O O . ALA A 1 86 ? 8.310 -3.742 -2.358 1.00 93.44 86 ALA A O 1
ATOM 722 N N . ASN A 1 87 ? 10.085 -4.608 -3.426 1.00 92.44 87 ASN A N 1
ATOM 723 C CA . ASN A 1 87 ? 9.921 -5.967 -2.910 1.00 92.44 87 ASN A CA 1
ATOM 724 C C . ASN A 1 87 ? 10.155 -6.038 -1.387 1.00 92.44 87 ASN A C 1
ATOM 726 O O . ASN A 1 87 ? 9.376 -6.659 -0.664 1.00 92.44 87 ASN A O 1
ATOM 730 N N . GLU A 1 88 ? 11.192 -5.361 -0.885 1.00 94.75 88 GLU A N 1
ATOM 731 C CA . GLU A 1 88 ? 11.469 -5.245 0.555 1.00 94.75 88 GLU A CA 1
ATOM 732 C C . GLU A 1 88 ? 10.327 -4.519 1.283 1.00 94.75 88 GLU A C 1
ATOM 734 O O . GLU A 1 88 ? 9.816 -5.004 2.296 1.00 94.75 88 GLU A O 1
ATOM 739 N N . THR A 1 89 ? 9.859 -3.404 0.716 1.00 96.19 89 THR A N 1
ATOM 740 C CA . THR A 1 89 ? 8.742 -2.622 1.263 1.00 96.19 89 THR A CA 1
ATOM 741 C C . THR A 1 89 ? 7.449 -3.439 1.315 1.00 96.19 89 THR A C 1
ATOM 743 O O . THR A 1 89 ? 6.752 -3.423 2.330 1.00 96.19 89 THR A O 1
ATOM 746 N N . LEU A 1 90 ? 7.125 -4.194 0.260 1.00 96.31 90 LEU A N 1
ATOM 747 C CA . LEU A 1 90 ? 5.945 -5.066 0.245 1.00 96.31 90 LEU A CA 1
ATOM 748 C C . LEU A 1 90 ? 6.048 -6.214 1.248 1.00 96.31 90 LEU A C 1
ATOM 750 O O . LEU A 1 90 ? 5.047 -6.553 1.879 1.00 96.31 90 LEU A O 1
ATOM 754 N N . GLY A 1 91 ? 7.238 -6.785 1.441 1.00 95.25 91 GLY A N 1
ATOM 755 C CA . GLY A 1 91 ? 7.471 -7.789 2.479 1.00 95.25 91 GLY A CA 1
ATOM 756 C C . GLY A 1 91 ? 7.176 -7.253 3.886 1.00 95.25 91 GLY A C 1
ATOM 757 O O . GLY A 1 91 ? 6.516 -7.921 4.694 1.00 95.25 91 GLY A O 1
ATOM 758 N N . ASP A 1 92 ? 7.598 -6.019 4.164 1.00 97.19 92 ASP A N 1
ATOM 759 C CA . ASP A 1 92 ? 7.335 -5.349 5.438 1.00 97.19 92 ASP A CA 1
ATOM 760 C C . ASP A 1 92 ? 5.842 -4.999 5.604 1.00 97.19 92 ASP A C 1
ATOM 762 O O . ASP A 1 92 ? 5.250 -5.245 6.660 1.00 97.19 92 ASP A O 1
ATOM 766 N N . LEU A 1 93 ? 5.185 -4.519 4.540 1.00 96.81 93 LEU A N 1
ATOM 767 C CA . LEU A 1 93 ? 3.739 -4.256 4.524 1.00 96.81 93 LEU A CA 1
ATOM 768 C C . LEU A 1 93 ? 2.907 -5.527 4.739 1.00 96.81 93 LEU A C 1
ATOM 770 O O . LEU A 1 93 ? 1.964 -5.510 5.531 1.00 96.81 93 LEU A O 1
ATOM 774 N N . MET A 1 94 ? 3.283 -6.645 4.116 1.00 96.62 94 MET A N 1
ATOM 775 C CA . MET A 1 94 ? 2.651 -7.953 4.329 1.00 96.62 94 MET A CA 1
ATOM 776 C C . MET A 1 94 ? 2.769 -8.414 5.781 1.00 96.62 94 MET A C 1
ATOM 778 O O . MET A 1 94 ? 1.806 -8.912 6.369 1.00 96.62 94 MET A O 1
ATOM 782 N N . THR A 1 95 ? 3.941 -8.224 6.387 1.00 97.62 95 THR A N 1
ATOM 783 C CA . THR A 1 95 ? 4.165 -8.556 7.799 1.00 97.62 95 THR A CA 1
ATOM 784 C C . THR A 1 95 ? 3.300 -7.684 8.708 1.00 97.62 95 THR A C 1
ATOM 786 O O . THR A 1 95 ? 2.615 -8.197 9.594 1.00 97.62 95 THR A O 1
ATOM 789 N N . LYS A 1 96 ? 3.249 -6.373 8.449 1.00 97.00 96 LYS A N 1
ATOM 790 C CA . LYS A 1 96 ? 2.398 -5.430 9.188 1.00 97.00 96 LYS A CA 1
ATOM 791 C C . LYS A 1 96 ? 0.911 -5.758 9.057 1.00 97.00 96 LYS A C 1
ATOM 793 O O . LYS A 1 96 ? 0.217 -5.751 10.069 1.00 97.00 96 LYS A O 1
ATOM 798 N N . ALA A 1 97 ? 0.429 -6.104 7.864 1.00 97.25 97 ALA A N 1
ATOM 799 C CA . ALA A 1 97 ? -0.965 -6.489 7.646 1.00 97.25 97 ALA A CA 1
ATOM 800 C C . ALA A 1 97 ? -1.338 -7.772 8.405 1.00 97.25 97 ALA A C 1
ATOM 802 O O . ALA A 1 97 ? -2.392 -7.839 9.038 1.00 97.25 97 ALA A O 1
ATOM 803 N N . ARG A 1 98 ? -0.448 -8.774 8.429 1.00 95.56 98 ARG A N 1
ATOM 804 C CA . ARG A 1 98 ? -0.643 -9.997 9.229 1.00 95.56 98 ARG A CA 1
ATOM 805 C C . ARG A 1 98 ? -0.682 -9.710 10.728 1.00 95.56 98 ARG A C 1
ATOM 807 O O . ARG A 1 98 ? -1.567 -10.218 11.412 1.00 95.56 98 ARG A O 1
ATOM 814 N N . ASN A 1 99 ? 0.216 -8.860 11.223 1.00 97.06 99 ASN A N 1
ATOM 815 C CA . ASN A 1 99 ? 0.205 -8.444 12.626 1.00 97.06 99 ASN A CA 1
ATOM 816 C C . ASN A 1 99 ? -1.083 -7.686 12.965 1.00 97.06 99 ASN A C 1
ATOM 818 O O . ASN A 1 99 ? -1.691 -7.929 14.005 1.00 97.06 99 ASN A O 1
ATOM 822 N N . LEU A 1 100 ? -1.539 -6.801 12.074 1.00 96.19 100 LEU A N 1
ATOM 823 C CA . LEU A 1 100 ? -2.785 -6.063 12.255 1.00 96.19 100 LEU A CA 1
ATOM 824 C C . LEU A 1 100 ? -3.993 -7.011 12.317 1.00 96.19 100 LEU A C 1
ATOM 826 O O . LEU A 1 100 ? -4.841 -6.845 13.191 1.00 96.19 100 LEU A O 1
ATOM 830 N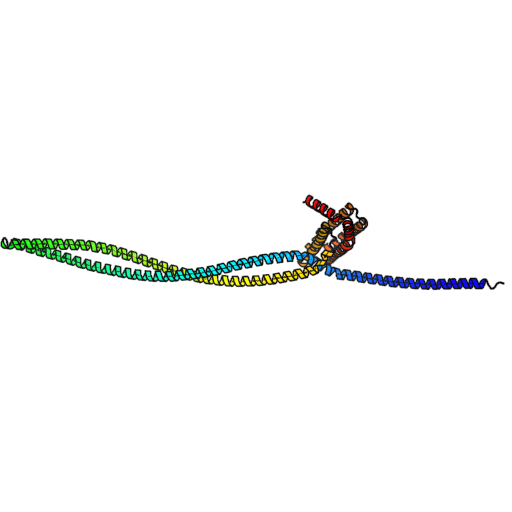 N . LYS A 1 101 ? -4.021 -8.055 11.476 1.00 96.25 101 LYS A N 1
ATOM 831 C CA . LYS A 1 101 ? -5.029 -9.126 11.538 1.00 96.25 101 LYS A CA 1
ATOM 832 C C . LYS A 1 101 ? -5.022 -9.843 12.887 1.00 96.25 101 LYS A C 1
ATOM 834 O O . LYS A 1 101 ? -6.073 -10.080 13.474 1.00 96.25 101 LYS A O 1
ATOM 839 N N . GLU A 1 102 ? -3.843 -10.192 13.397 1.00 96.44 102 GLU A N 1
ATOM 840 C CA . GLU A 1 102 ? -3.715 -10.849 14.700 1.00 96.44 102 GLU A CA 1
ATOM 841 C C . GLU A 1 102 ? -4.202 -9.942 15.841 1.00 96.44 102 GLU A C 1
ATOM 843 O O . GLU A 1 102 ? -4.909 -10.392 16.744 1.00 96.44 102 GLU A O 1
ATOM 848 N N . HIS A 1 103 ? -3.863 -8.651 15.796 1.00 95.69 103 HIS A N 1
ATOM 849 C CA . HIS A 1 103 ? -4.355 -7.671 16.760 1.00 95.69 103 HIS A CA 1
ATOM 850 C C . HIS A 1 103 ? -5.875 -7.518 16.699 1.00 95.69 103 HIS A C 1
ATOM 852 O O . HIS A 1 103 ? -6.511 -7.501 17.751 1.00 95.69 103 HIS A O 1
ATOM 858 N N . ALA A 1 104 ? -6.457 -7.471 15.502 1.00 95.56 104 ALA A N 1
ATOM 859 C CA . ALA A 1 104 ? -7.900 -7.409 15.311 1.00 95.56 104 ALA A CA 1
ATOM 860 C C . ALA A 1 104 ? -8.616 -8.616 15.952 1.00 95.56 104 ALA A C 1
ATOM 862 O O . ALA A 1 104 ? -9.523 -8.435 16.764 1.00 95.56 104 ALA A O 1
ATOM 863 N N . LEU A 1 105 ? -8.123 -9.837 15.716 1.00 95.06 105 LEU A N 1
ATOM 864 C CA . LEU A 1 105 ? -8.650 -11.061 16.344 1.00 95.06 105 LEU A CA 1
ATOM 865 C C . LEU A 1 105 ? -8.533 -11.051 17.880 1.00 95.06 105 LEU A C 1
ATOM 867 O O . LEU A 1 105 ? -9.427 -11.520 18.592 1.00 95.06 105 LEU A O 1
ATOM 871 N N . LYS A 1 106 ? -7.438 -10.500 18.422 1.00 96.00 106 LYS A N 1
ATOM 872 C CA . LYS A 1 106 ? -7.285 -10.319 19.876 1.00 96.00 106 LYS A CA 1
ATOM 873 C C . LYS A 1 106 ? -8.322 -9.342 20.425 1.00 96.00 106 LYS A C 1
ATOM 875 O O . LYS A 1 106 ? -8.912 -9.622 21.467 1.00 96.00 106 LYS A O 1
ATOM 880 N N . VAL A 1 107 ? -8.566 -8.225 19.739 1.00 95.44 107 VAL A N 1
ATOM 881 C CA . VAL A 1 107 ? -9.587 -7.252 20.154 1.00 95.44 107 VAL A CA 1
ATOM 882 C C . VAL A 1 107 ? -10.983 -7.866 20.085 1.00 95.44 107 VAL A C 1
ATOM 884 O O . VAL A 1 107 ? -11.748 -7.685 21.025 1.00 95.44 107 VAL A O 1
ATOM 887 N N . GLU A 1 108 ? -11.302 -8.641 19.048 1.00 93.06 108 GLU A N 1
ATOM 888 C CA . GLU A 1 108 ? -12.576 -9.365 18.936 1.00 93.06 108 GLU A CA 1
ATOM 889 C C . GLU A 1 108 ? -12.790 -10.327 20.118 1.00 93.06 108 GLU A C 1
ATOM 891 O O . GLU A 1 108 ? -13.854 -10.340 20.742 1.00 93.06 108 GLU A O 1
ATOM 896 N N . THR A 1 109 ? -11.746 -11.068 20.499 1.00 94.75 109 THR A N 1
ATOM 897 C CA . THR A 1 109 ? -11.785 -11.977 21.657 1.00 94.75 109 THR A CA 1
ATOM 898 C C . THR A 1 109 ? -12.056 -11.215 22.956 1.00 94.75 109 THR A C 1
ATOM 900 O O . THR A 1 109 ? -12.975 -11.564 23.701 1.00 94.75 109 THR A O 1
ATOM 903 N N . ILE A 1 110 ? -11.305 -10.134 23.201 1.00 94.12 110 ILE A N 1
ATOM 904 C CA . ILE A 1 110 ? -11.483 -9.268 24.377 1.00 94.12 110 ILE A CA 1
ATOM 905 C C . ILE A 1 110 ? -12.896 -8.668 24.390 1.00 94.12 110 ILE A C 1
ATOM 907 O O . ILE A 1 110 ? -13.554 -8.654 25.430 1.00 94.12 110 ILE A O 1
ATOM 911 N N . ASN A 1 111 ? -13.396 -8.218 23.236 1.00 92.81 111 ASN A N 1
ATOM 912 C CA . ASN A 1 111 ? -14.741 -7.666 23.093 1.00 92.81 111 ASN A CA 1
ATOM 913 C C . ASN A 1 111 ? -15.815 -8.699 23.471 1.00 92.81 111 ASN A C 1
ATOM 915 O O . ASN A 1 111 ? -16.759 -8.397 24.207 1.00 92.81 111 ASN A O 1
ATOM 919 N N . GLY A 1 112 ? -15.645 -9.945 23.022 1.00 92.19 112 GLY A N 1
ATOM 920 C CA . GLY A 1 112 ? -16.530 -11.060 23.351 1.00 92.19 112 GLY A CA 1
ATOM 921 C C . GLY A 1 112 ? -16.557 -11.397 24.847 1.00 92.19 112 GLY A C 1
ATOM 922 O O . GLY A 1 112 ? -17.633 -11.599 25.419 1.00 92.19 112 GLY A O 1
ATOM 923 N N . GLU A 1 113 ? -15.400 -11.429 25.510 1.00 93.88 113 GLU A N 1
ATOM 924 C CA . GLU A 1 113 ? -15.304 -11.635 26.966 1.00 93.88 113 GLU A CA 1
ATOM 925 C C . GLU A 1 113 ? -15.946 -10.488 27.755 1.00 93.88 113 GLU A C 1
ATOM 927 O O . GLU A 1 113 ? -16.654 -10.704 28.748 1.00 93.88 113 GLU A O 1
ATOM 932 N N . MET A 1 114 ? -15.769 -9.262 27.273 1.00 92.06 114 MET A N 1
ATOM 933 C CA . MET A 1 114 ? -16.316 -8.069 27.901 1.00 92.06 114 MET A CA 1
ATOM 934 C C . MET A 1 114 ? -17.846 -8.017 27.787 1.00 92.06 114 MET A C 1
ATOM 936 O O . MET A 1 114 ? -18.528 -7.794 28.792 1.00 92.06 114 MET A O 1
ATOM 940 N N . LYS A 1 115 ? -18.411 -8.349 26.613 1.00 91.75 115 LYS A N 1
ATOM 941 C CA . LYS A 1 115 ? -19.864 -8.530 26.422 1.00 91.75 115 LYS A CA 1
ATOM 942 C C . LYS A 1 115 ? -20.443 -9.555 27.404 1.00 91.75 115 LYS A C 1
ATOM 944 O O . LYS A 1 115 ? -21.503 -9.313 27.985 1.00 91.75 115 LYS A O 1
ATOM 949 N N . LYS A 1 116 ? -19.752 -10.682 27.629 1.00 92.44 116 LYS A N 1
ATOM 950 C CA . LYS A 1 116 ? -20.179 -11.698 28.612 1.00 92.44 116 LYS A CA 1
ATOM 951 C C . LYS A 1 116 ? -20.177 -11.144 30.035 1.00 92.44 116 LYS A C 1
ATOM 953 O O . LYS A 1 116 ? -21.175 -11.309 30.735 1.00 92.44 116 LYS A O 1
ATOM 958 N N . THR A 1 117 ? -19.098 -10.467 30.428 1.00 92.75 117 THR A N 1
ATOM 959 C CA . THR A 1 117 ? -18.933 -9.879 31.768 1.00 92.75 117 THR A CA 1
ATOM 960 C C . THR A 1 117 ? -20.024 -8.852 32.065 1.00 92.75 117 THR A C 1
ATOM 962 O O . THR A 1 117 ? -20.673 -8.909 33.108 1.00 92.75 117 THR A O 1
ATOM 965 N N . ILE A 1 118 ? -20.309 -7.967 31.111 1.00 91.88 118 ILE A N 1
ATOM 966 C CA . ILE A 1 118 ? -21.387 -6.979 31.229 1.00 91.88 118 ILE A CA 1
ATOM 967 C C . ILE A 1 118 ? -22.756 -7.639 31.283 1.00 91.88 118 ILE A C 1
ATOM 969 O O . ILE A 1 118 ? -23.589 -7.246 32.096 1.00 91.88 118 ILE A O 1
ATOM 973 N N . GLY A 1 119 ? -22.981 -8.675 30.473 1.00 89.62 119 GLY A N 1
ATOM 974 C CA . GLY A 1 119 ? -24.208 -9.459 30.532 1.00 89.62 119 GLY A CA 1
ATOM 975 C C . GLY A 1 119 ? -24.435 -10.101 31.906 1.00 89.62 119 GLY A C 1
ATOM 976 O O . GLY A 1 119 ? -25.566 -10.111 32.390 1.00 89.62 119 GLY A O 1
ATOM 977 N N . SER A 1 120 ? -23.388 -10.613 32.567 1.00 92.62 120 SER A N 1
ATOM 978 C CA . SER A 1 120 ? -23.497 -11.107 33.949 1.00 92.62 120 SER A CA 1
ATOM 979 C C . SER A 1 120 ? -23.716 -9.991 34.967 1.00 92.62 120 SER A C 1
ATOM 981 O O . SER A 1 120 ? -24.614 -10.128 35.792 1.00 92.62 120 SER A O 1
ATOM 983 N N . SER A 1 121 ? -22.986 -8.875 34.879 1.00 92.00 121 SER A N 1
ATOM 984 C CA . SER A 1 121 ? -23.173 -7.738 35.792 1.00 92.00 121 SER A CA 1
ATOM 985 C C . SER A 1 121 ? -24.572 -7.125 35.678 1.00 92.00 121 SER A C 1
ATOM 987 O O . SER A 1 121 ? -25.159 -6.739 36.685 1.00 92.00 121 SER A O 1
ATOM 989 N N . GLY A 1 122 ? -25.149 -7.094 34.472 1.00 89.88 122 GLY A N 1
ATOM 990 C CA . GLY A 1 122 ? -26.536 -6.677 34.257 1.00 89.88 122 GLY A CA 1
ATOM 991 C C . GLY A 1 122 ? -27.539 -7.562 35.005 1.00 89.88 122 GLY A C 1
ATOM 992 O O . GLY A 1 122 ? -28.432 -7.043 35.671 1.00 89.88 122 GLY A O 1
ATOM 993 N N . ARG A 1 123 ? -27.354 -8.890 34.978 1.00 90.00 123 ARG A N 1
ATOM 994 C CA . ARG A 1 123 ? -28.190 -9.830 35.752 1.00 90.00 123 ARG A CA 1
ATOM 995 C C . ARG A 1 123 ? -28.008 -9.667 37.262 1.00 90.00 123 ARG A C 1
ATOM 997 O O . ARG A 1 123 ? -28.977 -9.739 38.011 1.00 90.00 123 ARG A O 1
ATOM 1004 N N . GLU A 1 124 ? -26.782 -9.435 37.727 1.00 91.88 124 GLU A N 1
ATOM 1005 C CA . GLU A 1 124 ? -26.515 -9.173 39.148 1.00 91.88 124 GLU A CA 1
ATOM 1006 C C . GLU A 1 124 ? -27.195 -7.887 39.635 1.00 91.88 124 GLU A C 1
ATOM 1008 O O . GLU A 1 124 ? -27.736 -7.857 40.741 1.00 91.88 124 GLU A O 1
ATOM 1013 N N . LEU A 1 125 ? -27.243 -6.846 38.799 1.00 91.06 125 LEU A N 1
ATOM 1014 C CA . LEU A 1 125 ? -27.980 -5.617 39.096 1.00 91.06 125 LEU A CA 1
ATOM 1015 C C . LEU A 1 125 ? -29.490 -5.830 39.150 1.00 91.06 125 LEU A C 1
ATOM 1017 O O . LEU A 1 125 ? -30.143 -5.268 40.025 1.00 91.06 125 LEU A O 1
ATOM 1021 N N . GLU A 1 126 ? -30.046 -6.648 38.262 1.00 89.00 126 GLU A N 1
ATOM 1022 C CA . GLU A 1 126 ? -31.470 -6.997 38.290 1.00 89.00 126 GLU A CA 1
ATOM 1023 C C . GLU A 1 126 ? -31.845 -7.743 39.585 1.00 89.00 126 GLU A C 1
ATOM 1025 O O . GLU A 1 126 ? -32.860 -7.439 40.226 1.00 89.00 126 GLU A O 1
ATOM 1030 N N . ASN A 1 127 ? -30.973 -8.650 40.035 1.00 91.38 127 ASN A N 1
ATOM 1031 C CA . ASN A 1 127 ? -31.113 -9.321 41.328 1.00 91.38 127 ASN A CA 1
ATOM 1032 C C . ASN A 1 127 ? -31.022 -8.326 42.497 1.00 91.38 127 ASN A C 1
ATOM 1034 O O . ASN A 1 127 ? -31.835 -8.387 43.421 1.00 91.38 127 ASN A O 1
ATOM 1038 N N . LEU A 1 128 ? -30.075 -7.382 42.448 1.00 90.94 128 LEU A N 1
ATOM 1039 C CA . LEU A 1 128 ? -29.932 -6.335 43.462 1.00 90.94 128 LEU A CA 1
ATOM 1040 C C . LEU A 1 128 ? -31.170 -5.432 43.524 1.00 90.94 128 LEU A C 1
ATOM 1042 O O . LEU A 1 128 ? -31.659 -5.140 44.613 1.00 90.94 128 LEU A O 1
ATOM 1046 N N . GLU A 1 129 ? -31.706 -5.004 42.379 1.00 88.38 129 GLU A N 1
ATOM 1047 C CA . GLU A 1 129 ? -32.931 -4.204 42.340 1.00 88.38 129 GLU A CA 1
ATOM 1048 C C . GLU A 1 129 ? -34.121 -4.940 42.961 1.00 88.38 129 GLU A C 1
ATOM 1050 O O . GLU A 1 129 ? -34.932 -4.320 43.653 1.00 88.38 129 GLU A O 1
ATOM 1055 N N . THR A 1 130 ? -34.223 -6.248 42.720 1.00 91.31 130 THR A N 1
ATOM 1056 C CA . THR A 1 130 ? -35.274 -7.094 43.295 1.00 91.31 130 THR A CA 1
ATOM 1057 C C . THR A 1 130 ? -35.122 -7.188 44.811 1.00 91.31 130 THR A C 1
ATOM 1059 O O . THR A 1 130 ? -36.054 -6.837 45.530 1.00 91.31 130 THR A O 1
ATOM 1062 N N . ALA A 1 131 ? -33.924 -7.505 45.309 1.00 91.88 131 ALA A N 1
ATOM 1063 C CA . ALA A 1 131 ? -33.657 -7.563 46.746 1.00 91.88 131 ALA A CA 1
ATOM 1064 C C . ALA A 1 131 ? -33.943 -6.223 47.449 1.00 91.88 131 ALA A C 1
ATOM 1066 O O . ALA A 1 131 ? -34.541 -6.185 48.522 1.00 91.88 131 ALA A O 1
ATOM 1067 N N . VAL A 1 132 ? -33.569 -5.096 46.836 1.00 91.50 132 VAL A N 1
ATOM 1068 C CA . VAL A 1 132 ? -33.843 -3.762 47.395 1.00 91.50 132 VAL A CA 1
ATOM 1069 C C . VAL A 1 132 ? -35.349 -3.453 47.406 1.00 91.50 132 VAL A C 1
ATOM 1071 O O . VAL A 1 132 ? -35.832 -2.828 48.354 1.00 91.50 132 VAL A O 1
ATOM 1074 N N . ARG A 1 133 ? -36.112 -3.900 46.397 1.00 89.12 133 ARG A N 1
ATOM 1075 C CA . ARG A 1 133 ? -37.583 -3.796 46.395 1.00 89.12 133 ARG A CA 1
ATOM 1076 C C . ARG A 1 133 ? -38.216 -4.634 47.505 1.00 89.12 133 ARG A C 1
ATOM 1078 O O . ARG A 1 133 ? -39.126 -4.134 48.165 1.00 89.12 133 ARG A O 1
ATOM 1085 N N . ASP A 1 134 ? -37.708 -5.833 47.760 1.00 92.25 134 ASP A N 1
ATOM 1086 C CA . ASP A 1 134 ? -38.211 -6.698 48.832 1.00 92.25 134 ASP A CA 1
ATOM 1087 C C . ASP A 1 134 ? -37.978 -6.064 50.210 1.00 92.25 134 ASP A C 1
ATOM 1089 O O . ASP A 1 134 ? -38.899 -5.983 51.025 1.00 92.25 134 ASP A O 1
ATOM 1093 N N . VAL A 1 135 ? -36.787 -5.495 50.445 1.00 91.19 135 VAL A N 1
ATOM 1094 C CA . VAL A 1 135 ? -36.495 -4.750 51.685 1.00 91.19 135 VAL A CA 1
ATOM 1095 C C . VAL A 1 135 ? -37.404 -3.521 51.816 1.00 91.19 135 VAL A C 1
ATOM 1097 O O . VAL A 1 135 ? -37.866 -3.220 52.917 1.00 91.19 135 VAL A O 1
ATOM 1100 N N . LYS A 1 136 ? -37.719 -2.826 50.711 1.00 90.38 136 LYS A N 1
ATOM 1101 C CA . LYS A 1 136 ? -38.684 -1.713 50.722 1.00 90.38 136 LYS A CA 1
ATOM 1102 C C . LYS A 1 136 ? -40.070 -2.170 51.180 1.00 90.38 136 LYS A C 1
ATOM 1104 O O . LYS A 1 136 ? -40.702 -1.479 51.977 1.00 90.38 136 LYS A O 1
ATOM 1109 N N . SER A 1 137 ? -40.533 -3.315 50.677 1.00 92.44 137 SER A N 1
ATOM 1110 C CA . SER A 1 137 ? -41.823 -3.897 51.061 1.00 92.44 137 SER A CA 1
ATOM 1111 C C . SER A 1 137 ? -41.842 -4.266 52.543 1.00 92.44 137 SER A C 1
ATOM 1113 O O . SER A 1 137 ? -42.735 -3.833 53.267 1.00 92.44 137 SER A O 1
ATOM 1115 N N . ALA A 1 138 ? -40.805 -4.960 53.022 1.00 92.75 138 ALA A N 1
ATOM 1116 C CA . ALA A 1 138 ? -40.673 -5.322 54.432 1.00 92.75 138 ALA A CA 1
ATOM 1117 C C . ALA A 1 138 ? -40.633 -4.085 55.349 1.00 92.75 138 ALA A C 1
ATOM 1119 O O . ALA A 1 138 ? -41.270 -4.064 56.399 1.00 92.75 138 ALA A O 1
ATOM 1120 N N . GLY A 1 139 ? -39.933 -3.020 54.942 1.00 93.00 139 GLY A N 1
ATOM 1121 C CA . GLY A 1 139 ? -39.915 -1.751 55.674 1.00 93.00 139 GLY A CA 1
ATOM 1122 C C . GLY A 1 139 ? -41.303 -1.115 55.801 1.00 93.00 139 GLY A C 1
ATOM 1123 O O . GLY A 1 139 ? -41.639 -0.592 56.863 1.00 93.00 139 GLY A O 1
ATOM 1124 N N . LYS A 1 140 ? -42.130 -1.211 54.751 1.00 92.38 140 LYS A N 1
ATOM 1125 C CA . LYS A 1 140 ? -43.518 -0.734 54.771 1.00 92.38 140 LYS A CA 1
ATOM 1126 C C . LYS A 1 140 ? -44.386 -1.551 55.731 1.00 92.38 140 LYS A C 1
ATOM 1128 O O . LYS A 1 140 ? -45.101 -0.962 56.533 1.00 92.38 140 LYS A O 1
ATOM 1133 N N . GLU A 1 141 ? -44.275 -2.877 55.703 1.00 95.19 141 GLU A N 1
ATOM 1134 C CA . GLU A 1 141 ? -44.996 -3.749 56.641 1.00 95.19 141 GLU A CA 1
ATOM 1135 C C . GLU A 1 141 ? -44.617 -3.448 58.098 1.00 95.19 141 GLU A C 1
ATOM 1137 O O . GLU A 1 141 ? -45.486 -3.336 58.960 1.00 95.19 141 GLU A O 1
ATOM 1142 N N . ILE A 1 142 ? -43.324 -3.243 58.385 1.00 94.38 142 ILE A N 1
ATOM 1143 C CA . ILE A 1 142 ? -42.869 -2.857 59.728 1.00 94.38 142 ILE A CA 1
ATOM 1144 C C . ILE A 1 142 ? -43.477 -1.511 60.143 1.00 94.38 142 ILE A C 1
ATOM 1146 O O . ILE A 1 142 ? -43.903 -1.373 61.288 1.00 94.38 142 ILE A O 1
ATOM 1150 N N . ALA A 1 143 ? -43.540 -0.527 59.241 1.00 93.19 143 ALA A N 1
ATOM 1151 C CA . ALA A 1 143 ? -44.165 0.762 59.533 1.00 93.19 143 ALA A CA 1
ATOM 1152 C C . ALA A 1 143 ? -45.654 0.609 59.905 1.00 93.19 143 ALA A C 1
ATOM 1154 O O . ALA A 1 143 ? -46.080 1.163 60.917 1.00 93.19 143 ALA A O 1
ATOM 1155 N N . GLU A 1 144 ? -46.405 -0.215 59.167 1.00 94.88 144 GLU A N 1
ATOM 1156 C CA . GLU A 1 144 ? -47.812 -0.534 59.466 1.00 94.88 144 GLU A CA 1
ATOM 1157 C C . GLU A 1 144 ? -47.966 -1.238 60.832 1.00 94.88 144 GLU A C 1
ATOM 1159 O O . GLU A 1 144 ? -48.874 -0.929 61.608 1.00 94.88 144 GLU A O 1
ATOM 1164 N N . PHE A 1 145 ? -47.056 -2.154 61.190 1.00 95.31 145 PHE A N 1
ATOM 1165 C CA . PHE A 1 145 ? -47.054 -2.773 62.522 1.00 95.31 145 PHE A CA 1
ATOM 1166 C C . PHE A 1 145 ? -46.770 -1.768 63.642 1.00 95.31 145 PHE A C 1
ATOM 1168 O O . PHE A 1 145 ? -47.380 -1.855 64.709 1.00 95.31 145 PHE A O 1
ATOM 1175 N N . LEU A 1 146 ? -45.860 -0.820 63.422 1.00 95.75 146 LEU A N 1
ATOM 1176 C CA . LEU A 1 146 ? -45.519 0.195 64.418 1.00 95.75 146 LEU A CA 1
ATOM 1177 C C . LEU A 1 146 ? -46.679 1.155 64.678 1.00 95.75 146 LEU A C 1
ATOM 1179 O O . LEU A 1 146 ? -46.909 1.490 65.839 1.00 95.75 146 LEU A O 1
ATOM 1183 N N . GLU A 1 147 ? -47.436 1.539 63.647 1.00 94.81 147 GLU A N 1
ATOM 1184 C CA . GLU A 1 147 ? -48.672 2.317 63.813 1.00 94.81 147 GLU A CA 1
ATOM 1185 C C . GLU A 1 147 ? -49.665 1.583 64.719 1.00 94.81 147 GLU A C 1
ATOM 1187 O O . GLU A 1 147 ? -50.122 2.141 65.716 1.00 94.81 147 GLU A O 1
ATOM 1192 N N . ARG A 1 148 ? -49.896 0.288 64.473 1.00 97.00 148 ARG A N 1
ATOM 1193 C CA . ARG A 1 148 ? -50.771 -0.538 65.322 1.00 97.00 148 ARG A CA 1
ATOM 1194 C C . ARG A 1 148 ? -50.262 -0.667 66.761 1.00 97.00 148 ARG A C 1
ATOM 1196 O O . ARG A 1 148 ? -51.062 -0.688 67.691 1.00 97.00 148 ARG A O 1
ATOM 1203 N N . ILE A 1 149 ? -48.947 -0.758 66.977 1.00 95.88 149 ILE A N 1
ATOM 1204 C CA . ILE A 1 149 ? -48.367 -0.793 68.333 1.00 95.88 149 ILE A CA 1
ATOM 1205 C C . ILE A 1 149 ? -48.596 0.540 69.051 1.00 95.88 149 ILE A C 1
ATOM 1207 O O . ILE A 1 149 ? -48.919 0.535 70.239 1.00 95.88 149 ILE A O 1
ATOM 1211 N N . ILE A 1 150 ? -48.449 1.669 68.350 1.00 95.75 150 ILE A N 1
ATOM 1212 C CA . ILE A 1 150 ? -48.734 2.999 68.903 1.00 95.75 150 ILE A CA 1
ATOM 1213 C C . ILE A 1 150 ? -50.212 3.094 69.296 1.00 95.75 150 ILE A C 1
ATOM 1215 O O . ILE A 1 150 ? -50.500 3.496 70.422 1.00 95.75 150 ILE A O 1
ATOM 1219 N N . GLU A 1 151 ? -51.132 2.651 68.435 1.00 96.19 151 GLU A N 1
ATOM 1220 C CA . GLU A 1 151 ? -52.570 2.616 68.740 1.00 96.19 151 GLU A CA 1
ATOM 1221 C C . GLU A 1 151 ? -52.880 1.758 69.977 1.00 96.19 151 GLU A C 1
ATOM 1223 O O . GLU A 1 151 ? -53.595 2.198 70.879 1.00 96.19 151 GLU A O 1
ATOM 1228 N N . VAL A 1 152 ? -52.312 0.549 70.070 1.00 96.25 152 VAL A N 1
ATOM 1229 C CA . VAL A 1 152 ? -52.503 -0.343 71.229 1.00 96.25 152 VAL A CA 1
ATOM 1230 C C . VAL A 1 152 ? -51.921 0.268 72.505 1.00 96.25 152 VAL A C 1
ATOM 1232 O O . VAL A 1 152 ? -52.535 0.173 73.570 1.00 96.25 152 VAL A O 1
ATOM 1235 N N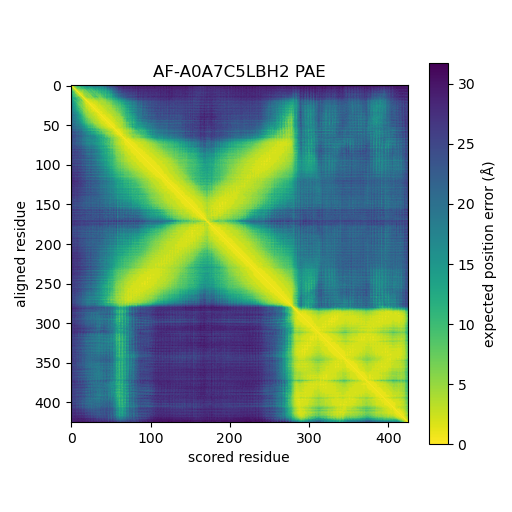 . ALA A 1 153 ? -50.756 0.912 72.421 1.00 96.75 153 ALA A N 1
ATOM 1236 C CA . ALA A 1 153 ? -50.150 1.615 73.545 1.00 96.75 153 ALA A CA 1
ATOM 1237 C C . ALA A 1 153 ? -51.036 2.780 74.017 1.00 96.75 153 ALA A C 1
ATOM 1239 O O . ALA A 1 153 ? -51.279 2.916 75.213 1.00 96.75 153 ALA A O 1
ATOM 1240 N N . GLU A 1 154 ? -51.593 3.578 73.104 1.00 95.56 154 GLU A N 1
ATOM 1241 C CA . GLU A 1 154 ? -52.516 4.667 73.444 1.00 95.56 154 GLU A CA 1
ATOM 1242 C C . GLU A 1 154 ? -53.822 4.148 74.065 1.00 95.56 154 GLU A C 1
ATOM 1244 O O . GLU A 1 154 ? -54.260 4.663 75.097 1.00 95.56 154 GLU A O 1
ATOM 1249 N N . GLN A 1 155 ? -54.405 3.076 73.520 1.00 96.94 155 GLN A N 1
ATOM 1250 C CA . GLN A 1 155 ? -55.581 2.420 74.104 1.00 96.94 155 GLN A CA 1
ATOM 1251 C C . GLN A 1 155 ? -55.298 1.865 75.506 1.00 96.94 155 GLN A C 1
ATOM 1253 O O . GLN A 1 155 ? -56.102 2.047 76.422 1.00 96.94 155 GLN A O 1
ATOM 1258 N N . THR A 1 156 ? -54.143 1.225 75.699 1.00 96.50 156 THR A N 1
ATOM 1259 C CA . THR A 1 156 ? -53.722 0.684 77.001 1.00 96.50 156 THR A CA 1
ATOM 1260 C C . THR A 1 156 ? -53.491 1.806 78.009 1.00 96.50 156 THR A C 1
ATOM 1262 O O . THR A 1 156 ? -53.901 1.692 79.162 1.00 96.50 156 THR A O 1
ATOM 1265 N N . ASN A 1 157 ? -52.904 2.921 77.571 1.00 94.62 157 ASN A N 1
ATOM 1266 C CA . ASN A 1 157 ? -52.712 4.115 78.386 1.00 94.62 157 ASN A CA 1
ATOM 1267 C C . ASN A 1 157 ? -54.056 4.708 78.849 1.00 94.62 157 ASN A C 1
ATOM 1269 O O . ASN A 1 157 ? -54.213 5.044 80.022 1.00 94.62 157 ASN A O 1
ATOM 1273 N N . LEU A 1 158 ? -55.052 4.775 77.957 1.00 94.69 158 LEU A N 1
ATOM 1274 C CA . LEU A 1 158 ? -56.411 5.220 78.291 1.00 94.69 158 LEU A CA 1
ATOM 1275 C C . LEU A 1 158 ? -57.122 4.259 79.257 1.00 94.69 158 LEU A C 1
ATOM 1277 O O . LEU A 1 158 ? -57.777 4.705 80.199 1.00 94.69 158 LEU A O 1
ATOM 1281 N N . LEU A 1 159 ? -56.976 2.945 79.064 1.00 94.69 159 LEU A N 1
ATOM 1282 C CA . LEU A 1 159 ? -57.515 1.934 79.982 1.00 94.69 159 LEU A CA 1
ATOM 1283 C C . LEU A 1 159 ? -56.885 2.041 81.375 1.00 94.69 159 LEU A C 1
ATOM 1285 O O . LEU A 1 159 ? -57.601 2.009 82.376 1.00 94.69 159 LEU A O 1
ATOM 1289 N N . ALA A 1 160 ? -55.565 2.210 81.441 1.00 95.06 160 ALA A N 1
ATOM 1290 C CA . ALA A 1 160 ? -54.828 2.393 82.684 1.00 95.06 160 ALA A CA 1
ATOM 1291 C C . ALA A 1 160 ? -55.235 3.687 83.403 1.00 95.06 160 ALA A C 1
ATOM 1293 O O . ALA A 1 160 ? -55.432 3.681 84.614 1.00 95.06 160 ALA A O 1
ATOM 1294 N N . LEU A 1 161 ? -55.450 4.777 82.660 1.00 92.31 161 LEU A N 1
ATOM 1295 C CA . LEU A 1 161 ? -55.974 6.028 83.205 1.00 92.31 161 LEU A CA 1
ATOM 1296 C C . LEU A 1 161 ? -57.366 5.836 83.826 1.00 92.31 161 LEU A C 1
ATOM 1298 O O . LEU A 1 161 ? -57.593 6.256 84.960 1.00 92.31 161 LEU A O 1
ATOM 1302 N N . ASN A 1 162 ? -58.274 5.160 83.117 1.00 92.69 162 ASN A N 1
ATOM 1303 C CA . ASN A 1 162 ? -59.608 4.844 83.633 1.00 92.69 162 ASN A CA 1
ATOM 1304 C C . ASN A 1 162 ? -59.533 3.977 84.901 1.00 92.69 162 ASN A C 1
ATOM 1306 O O . ASN A 1 162 ? -60.246 4.239 85.869 1.00 92.69 162 ASN A O 1
ATOM 1310 N N . ALA A 1 163 ? -58.635 2.986 84.930 1.00 91.75 163 ALA A N 1
ATOM 1311 C CA . ALA A 1 163 ? -58.405 2.145 86.103 1.00 91.75 163 ALA A CA 1
ATOM 1312 C C . ALA A 1 163 ? -57.823 2.934 87.290 1.00 91.75 163 ALA A C 1
ATOM 1314 O O . ALA A 1 163 ? -58.266 2.734 88.419 1.00 91.75 163 ALA A O 1
ATOM 1315 N N . SER A 1 164 ? -56.890 3.863 87.055 1.00 91.94 164 SER A N 1
ATOM 1316 C CA . SER A 1 164 ? -56.354 4.762 88.089 1.00 91.94 164 SER A CA 1
ATOM 1317 C C . SER A 1 164 ? -57.441 5.661 88.685 1.00 91.94 164 SER A C 1
ATOM 1319 O O . SER A 1 164 ? -57.474 5.856 89.901 1.00 91.94 164 SER A O 1
ATOM 1321 N N . ILE A 1 165 ? -58.355 6.177 87.854 1.00 89.06 165 ILE A N 1
ATOM 1322 C CA . ILE A 1 165 ? -59.503 6.981 88.306 1.00 89.06 165 ILE A CA 1
ATOM 1323 C C . ILE A 1 165 ? -60.427 6.141 89.196 1.00 89.06 165 ILE A C 1
ATOM 1325 O O . ILE A 1 165 ? -60.796 6.582 90.286 1.00 89.06 165 ILE A O 1
ATOM 1329 N N . GLU A 1 166 ? -60.775 4.924 88.775 1.00 90.94 166 GLU A N 1
ATOM 1330 C CA . GLU A 1 166 ? -61.676 4.058 89.543 1.00 90.94 166 GLU A CA 1
ATOM 1331 C C . GLU A 1 166 ? -61.023 3.558 90.845 1.00 90.94 166 GLU A C 1
ATOM 1333 O O . GLU A 1 166 ? -61.667 3.509 91.894 1.00 90.94 166 GLU A O 1
ATOM 1338 N N . ALA A 1 167 ? -59.713 3.289 90.825 1.00 89.88 167 ALA A N 1
ATOM 1339 C CA . ALA A 1 167 ? -58.939 2.948 92.015 1.00 89.88 167 ALA A CA 1
ATOM 1340 C C . ALA A 1 167 ? -58.894 4.100 93.035 1.00 89.88 167 ALA A C 1
ATOM 1342 O O . ALA A 1 167 ? -59.018 3.857 94.236 1.00 89.88 167 ALA A O 1
ATOM 1343 N N . ALA A 1 168 ? -58.783 5.352 92.574 1.00 86.56 168 ALA A N 1
ATOM 1344 C CA . ALA A 1 168 ? -58.900 6.530 93.434 1.00 86.56 168 ALA A CA 1
ATOM 1345 C C . ALA A 1 168 ? -60.319 6.676 94.017 1.00 86.56 168 ALA A C 1
ATOM 1347 O O . ALA A 1 168 ? -60.483 7.055 95.178 1.00 86.56 168 ALA A O 1
ATOM 1348 N N . ARG A 1 169 ? -61.345 6.322 93.234 1.00 88.19 169 ARG A N 1
ATOM 1349 C CA . ARG A 1 169 ? -62.760 6.360 93.634 1.00 88.19 169 ARG A CA 1
ATOM 1350 C C . ARG A 1 169 ? -63.108 5.329 94.713 1.00 88.19 169 ARG A C 1
ATOM 1352 O O . ARG A 1 169 ? -63.937 5.612 95.573 1.00 88.19 169 ARG A O 1
ATOM 1359 N N . ALA A 1 170 ? -62.445 4.171 94.703 1.00 87.44 170 ALA A N 1
ATOM 1360 C CA . ALA A 1 170 ? -62.592 3.107 95.701 1.00 87.44 170 ALA A CA 1
ATOM 1361 C C . ALA A 1 170 ? -61.893 3.396 97.053 1.00 87.44 170 ALA A C 1
ATOM 1363 O O . ALA A 1 170 ? -62.019 2.609 97.996 1.00 87.44 170 ALA A O 1
ATOM 1364 N N . GLY A 1 171 ? -61.158 4.509 97.176 1.00 82.81 171 GLY A N 1
ATOM 1365 C CA . GLY A 1 171 ? -60.542 4.947 98.432 1.00 82.81 171 GLY A CA 1
ATOM 1366 C C . GLY A 1 171 ? -59.468 3.986 98.964 1.00 82.81 171 GLY A C 1
ATOM 1367 O O . GLY A 1 171 ? -58.553 3.593 98.243 1.00 82.81 171 GLY A O 1
ATOM 1368 N N . GLU A 1 172 ? -59.550 3.609 100.246 1.00 78.12 172 GLU A N 1
ATOM 1369 C CA . GLU A 1 172 ? -58.552 2.748 100.914 1.00 78.12 172 GLU A CA 1
ATOM 1370 C C . GLU A 1 172 ? -58.404 1.365 100.260 1.00 78.12 172 GLU A C 1
ATOM 1372 O O . GLU A 1 172 ? -57.293 0.844 100.168 1.00 78.12 172 GLU A O 1
ATOM 1377 N N . VAL A 1 173 ? -59.504 0.796 99.755 1.00 77.31 173 VAL A N 1
ATOM 1378 C CA . VAL A 1 173 ? -59.540 -0.556 99.168 1.00 77.31 173 VAL A CA 1
ATOM 1379 C C . VAL A 1 173 ? -58.869 -0.593 97.784 1.00 77.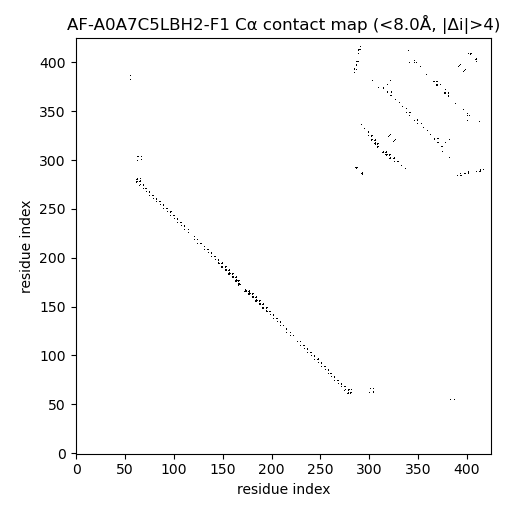31 173 VAL A C 1
ATOM 1381 O O . VAL A 1 173 ? -58.401 -1.640 97.344 1.00 77.31 173 VAL A O 1
ATOM 1384 N N . GLY A 1 174 ? -58.768 0.558 97.106 1.00 84.69 174 GLY A N 1
ATOM 1385 C CA . GLY A 1 174 ? -58.223 0.692 95.751 1.00 84.69 174 GLY A CA 1
ATOM 1386 C C . GLY A 1 174 ? -56.724 0.996 95.663 1.00 84.69 174 GLY A C 1
ATOM 1387 O O . GLY A 1 174 ? -56.176 0.966 94.562 1.00 84.69 174 GLY A O 1
ATOM 1388 N N . ARG A 1 175 ? -56.018 1.257 96.778 1.00 83.25 175 ARG A N 1
ATOM 1389 C CA . ARG A 1 175 ? -54.608 1.715 96.740 1.00 83.25 175 ARG A CA 1
ATOM 1390 C C . ARG A 1 175 ? -53.668 0.774 95.982 1.00 83.25 175 ARG A C 1
ATOM 1392 O O . ARG A 1 175 ? -52.832 1.245 95.219 1.00 83.25 175 ARG A O 1
ATOM 1399 N N . GLY A 1 176 ? -53.801 -0.540 96.175 1.00 86.50 176 GLY A N 1
ATOM 1400 C CA . GLY A 1 176 ? -52.984 -1.527 95.456 1.00 86.50 176 GLY A CA 1
ATOM 1401 C C . GLY A 1 176 ? -53.256 -1.524 93.948 1.00 86.50 176 GLY A C 1
ATOM 1402 O O . GLY A 1 176 ? -52.324 -1.590 93.153 1.00 86.50 176 GLY A O 1
ATOM 1403 N N . PHE A 1 177 ? -54.522 -1.354 93.556 1.00 88.94 177 PHE A N 1
ATOM 1404 C CA . PHE A 1 177 ? -54.927 -1.225 92.155 1.00 88.94 177 PHE A CA 1
ATOM 1405 C C . PHE A 1 177 ? -54.427 0.075 91.517 1.00 88.94 177 PHE A C 1
ATOM 1407 O O . PHE A 1 177 ? -54.017 0.052 90.361 1.00 88.94 177 PHE A O 1
ATOM 1414 N N . ALA A 1 178 ? -54.396 1.185 92.261 1.00 89.56 178 ALA A N 1
ATOM 1415 C CA . ALA A 1 178 ? -53.890 2.466 91.764 1.00 89.56 178 ALA A CA 1
ATOM 1416 C C . ALA A 1 178 ? -52.399 2.394 91.388 1.00 89.56 178 ALA A C 1
ATOM 1418 O O . ALA A 1 178 ? -51.996 2.944 90.367 1.00 89.56 178 ALA A O 1
ATOM 1419 N N . VAL A 1 179 ? -51.587 1.677 92.178 1.00 91.06 179 VAL A N 1
ATOM 1420 C CA . VAL A 1 179 ? -50.159 1.467 91.874 1.00 91.06 179 VAL A CA 1
ATOM 1421 C C . VAL A 1 179 ? -49.991 0.650 90.594 1.00 91.06 179 VAL A C 1
ATOM 1423 O O . VAL A 1 179 ? -49.196 1.017 89.734 1.00 91.06 179 VAL A O 1
ATOM 1426 N N . VAL A 1 180 ? -50.765 -0.428 90.444 1.00 93.81 180 VAL A N 1
ATOM 1427 C CA . VAL A 1 180 ? -50.731 -1.271 89.239 1.00 93.81 180 VAL A CA 1
ATOM 1428 C C . VAL A 1 180 ? -51.165 -0.473 88.009 1.00 93.81 180 VAL A C 1
ATOM 1430 O O . VAL A 1 180 ? -50.503 -0.537 86.979 1.00 93.81 180 VAL A O 1
ATOM 1433 N N . ALA A 1 181 ? -52.242 0.307 88.113 1.00 94.19 181 ALA A N 1
ATOM 1434 C CA . ALA A 1 181 ? -52.746 1.121 87.015 1.00 94.19 181 ALA A CA 1
ATOM 1435 C C . ALA A 1 181 ? -51.730 2.190 86.570 1.00 94.19 181 ALA A C 1
ATOM 1437 O O . ALA A 1 181 ? -51.503 2.344 85.372 1.00 94.19 181 ALA A O 1
ATOM 1438 N N . GLU A 1 182 ? -51.041 2.861 87.500 1.00 92.69 182 GLU A N 1
ATOM 1439 C CA . GLU A 1 182 ? -49.976 3.814 87.150 1.00 92.69 182 GLU A CA 1
ATOM 1440 C C . GLU A 1 182 ? -48.764 3.132 86.494 1.00 92.69 182 GLU A C 1
ATOM 1442 O O . GLU A 1 182 ? -48.186 3.676 85.551 1.00 92.69 182 GLU A O 1
ATOM 1447 N N . GLU A 1 183 ? -48.396 1.926 86.933 1.00 95.62 183 GLU A N 1
ATOM 1448 C CA . GLU A 1 183 ? -47.300 1.170 86.317 1.00 95.62 183 GLU A CA 1
ATOM 1449 C C . GLU A 1 183 ? -47.654 0.717 84.889 1.00 95.62 183 GLU A C 1
ATOM 1451 O O . GLU A 1 183 ? -46.842 0.854 83.971 1.00 95.62 183 GLU A O 1
ATOM 1456 N N . VAL A 1 184 ? -48.896 0.268 84.661 1.00 96.31 184 VAL A N 1
ATOM 1457 C CA . VAL A 1 184 ? -49.408 -0.057 83.316 1.00 96.31 184 VAL A CA 1
ATOM 1458 C C . VAL A 1 184 ? -49.438 1.190 82.428 1.00 96.31 184 VAL A C 1
ATOM 1460 O O . VAL A 1 184 ? -49.062 1.113 81.258 1.00 96.31 184 VAL A O 1
ATOM 1463 N N . ARG A 1 185 ? -49.824 2.349 82.978 1.00 95.38 185 ARG A N 1
ATOM 1464 C CA . ARG A 1 185 ? -49.833 3.636 82.264 1.00 95.38 185 ARG A CA 1
ATOM 1465 C C . ARG A 1 185 ? -48.433 4.005 81.769 1.00 95.38 185 ARG A C 1
ATOM 1467 O O . ARG A 1 185 ? -48.241 4.248 80.578 1.00 95.38 185 ARG A O 1
ATOM 1474 N N . LYS A 1 186 ? -47.431 3.955 82.654 1.00 95.25 186 LYS A N 1
ATOM 1475 C CA . LYS A 1 186 ? -46.022 4.198 82.297 1.00 95.25 186 LYS A CA 1
ATOM 1476 C C . LYS A 1 186 ? -45.500 3.197 81.274 1.00 95.25 186 LYS A C 1
ATOM 1478 O O . LYS A 1 186 ? -44.788 3.591 80.352 1.00 95.25 186 LYS A O 1
ATOM 1483 N N . LEU A 1 187 ? -45.850 1.916 81.409 1.00 96.12 187 LEU A N 1
ATOM 1484 C CA . LEU A 1 187 ? -45.454 0.885 80.451 1.00 96.12 187 LEU A CA 1
ATOM 1485 C C . LEU A 1 187 ? -46.031 1.168 79.057 1.00 96.12 187 LEU A C 1
ATOM 1487 O O . LEU A 1 187 ? -45.320 1.031 78.060 1.00 96.12 187 LEU A O 1
ATOM 1491 N N . ALA A 1 188 ? -47.288 1.607 78.986 1.00 96.00 188 ALA A N 1
ATOM 1492 C CA . ALA A 1 188 ? -47.957 1.970 77.745 1.00 96.00 188 ALA A CA 1
ATOM 1493 C C . ALA A 1 188 ? -47.320 3.213 77.092 1.00 96.00 188 ALA A C 1
ATOM 1495 O O . ALA A 1 188 ? -46.948 3.162 75.919 1.00 96.00 188 ALA A O 1
ATOM 1496 N N . GLU A 1 189 ? -47.089 4.290 77.854 1.00 95.00 189 GLU A N 1
ATOM 1497 C CA . GLU A 1 189 ? -46.370 5.483 77.372 1.00 95.00 189 GLU A CA 1
ATOM 1498 C C . GLU A 1 189 ? -44.971 5.127 76.840 1.00 95.00 189 GLU A C 1
ATOM 1500 O O . GLU A 1 189 ? -44.591 5.544 75.742 1.00 95.00 189 GLU A O 1
ATOM 1505 N N . ASN A 1 190 ? -44.216 4.310 77.582 1.00 96.62 190 ASN A N 1
ATOM 1506 C CA . ASN A 1 190 ? -42.877 3.881 77.186 1.00 96.62 190 ASN A CA 1
ATOM 1507 C C . ASN A 1 190 ? -42.908 3.009 75.917 1.00 96.62 190 ASN A C 1
ATOM 1509 O O . ASN A 1 190 ? -42.101 3.203 75.008 1.00 96.62 190 ASN A O 1
ATOM 1513 N N . THR A 1 191 ? -43.889 2.108 75.800 1.00 96.25 191 THR A N 1
ATOM 1514 C CA . THR A 1 191 ? -44.098 1.285 74.596 1.00 96.25 191 THR A CA 1
ATOM 1515 C C . THR A 1 191 ? -44.358 2.156 73.366 1.00 96.25 191 THR A C 1
ATOM 1517 O O . THR A 1 191 ? -43.709 1.971 72.334 1.00 96.25 191 THR A O 1
ATOM 1520 N N . GLY A 1 192 ? -45.232 3.161 73.481 1.00 95.19 192 GLY A N 1
ATOM 1521 C CA . GLY A 1 192 ? -45.505 4.105 72.394 1.00 95.19 192 GLY A CA 1
ATOM 1522 C C . GLY A 1 192 ? -44.275 4.929 71.990 1.00 95.19 192 GLY A C 1
ATOM 1523 O O . GLY A 1 192 ? -44.027 5.138 70.801 1.00 95.19 192 GLY A O 1
ATOM 1524 N N . GLN A 1 193 ? -43.455 5.360 72.957 1.00 95.88 193 GLN A N 1
ATOM 1525 C CA . GLN A 1 193 ? -42.196 6.063 72.675 1.00 95.88 193 GLN A CA 1
ATOM 1526 C C . GLN A 1 193 ? -41.171 5.173 71.958 1.00 95.88 193 GLN A C 1
ATOM 1528 O O . GLN A 1 193 ? -40.518 5.632 71.016 1.00 95.88 193 GLN A O 1
ATOM 1533 N N . ILE A 1 194 ? -41.030 3.909 72.372 1.00 96.00 194 ILE A N 1
ATOM 1534 C CA . ILE A 1 194 ? -40.149 2.935 71.712 1.00 96.00 194 ILE A CA 1
ATOM 1535 C C . ILE A 1 194 ? -40.622 2.694 70.276 1.00 96.00 194 ILE A C 1
ATOM 1537 O O . ILE A 1 194 ? -39.813 2.798 69.355 1.00 96.00 194 ILE A O 1
ATOM 1541 N N . ALA A 1 195 ? -41.921 2.466 70.065 1.00 95.38 195 ALA A N 1
ATOM 1542 C CA . ALA A 1 195 ? -42.487 2.273 68.732 1.00 95.38 195 ALA A CA 1
ATOM 1543 C C . ALA A 1 195 ? -42.231 3.483 67.813 1.00 95.38 195 ALA A C 1
ATOM 1545 O O . ALA A 1 195 ? -41.762 3.310 66.688 1.00 95.38 195 ALA A O 1
ATOM 1546 N N . LYS A 1 196 ? -42.415 4.717 68.310 1.00 94.62 196 LYS A N 1
ATOM 1547 C CA . LYS A 1 196 ? -42.081 5.948 67.563 1.00 94.62 196 LYS A CA 1
ATOM 1548 C C . LYS A 1 196 ? -40.596 6.034 67.199 1.00 94.62 196 LYS A C 1
ATOM 1550 O O . LYS A 1 196 ? -40.266 6.395 66.070 1.00 94.62 196 LYS A O 1
ATOM 1555 N N . LYS A 1 197 ? -39.688 5.677 68.118 1.00 95.69 197 LYS A N 1
ATOM 1556 C CA . LYS A 1 197 ? -38.240 5.636 67.831 1.00 95.69 197 LYS A CA 1
ATOM 1557 C C . LYS A 1 197 ? -37.900 4.609 66.752 1.00 95.69 197 LYS A C 1
ATOM 1559 O O . LYS A 1 197 ? -37.140 4.937 65.843 1.00 95.69 197 LYS A O 1
ATOM 1564 N N . ILE A 1 198 ? -38.473 3.404 66.819 1.00 95.81 198 ILE A N 1
ATOM 1565 C CA . ILE A 1 198 ? -38.283 2.378 65.781 1.00 95.81 198 ILE A CA 1
ATOM 1566 C C . ILE A 1 198 ? -38.829 2.890 64.439 1.00 95.81 198 ILE A C 1
ATOM 1568 O O . ILE A 1 198 ? -38.152 2.749 63.424 1.00 95.81 198 ILE A O 1
ATOM 1572 N N . GLY A 1 199 ? -39.976 3.577 64.433 1.00 95.19 199 GLY A N 1
ATOM 1573 C CA . GLY A 1 199 ? -40.544 4.195 63.229 1.00 95.19 199 GLY A CA 1
ATOM 1574 C C . GLY A 1 199 ? -39.599 5.203 62.575 1.00 95.19 199 GLY A C 1
ATOM 1575 O O . GLY A 1 199 ? -39.407 5.171 61.362 1.00 95.19 199 GLY A O 1
ATOM 1576 N N . GLY A 1 200 ? -38.918 6.033 63.372 1.00 95.44 200 GLY A N 1
ATOM 1577 C CA . GLY A 1 200 ? -37.885 6.941 62.862 1.00 95.44 200 GLY A CA 1
ATOM 1578 C C . GLY A 1 200 ? -36.713 6.208 62.191 1.00 95.44 200 GLY A C 1
ATOM 1579 O O . GLY A 1 200 ? -36.243 6.624 61.127 1.00 95.44 200 GLY A O 1
ATOM 1580 N N . VAL A 1 201 ? -36.275 5.079 62.762 1.00 95.19 201 VAL A N 1
ATOM 1581 C CA . VAL A 1 201 ? -35.225 4.228 62.170 1.00 95.19 201 VAL A CA 1
ATOM 1582 C C . VAL A 1 201 ? -35.707 3.603 60.856 1.00 95.19 201 VAL A C 1
ATOM 1584 O O . VAL A 1 201 ? -34.984 3.648 59.864 1.00 95.19 201 VAL A O 1
ATOM 1587 N N . VAL A 1 202 ? -36.939 3.089 60.808 1.00 94.69 202 VAL A N 1
ATOM 1588 C CA . VAL A 1 202 ? -37.551 2.519 59.591 1.00 94.69 202 VAL A CA 1
ATOM 1589 C C . VAL A 1 202 ? -37.709 3.572 58.488 1.00 94.69 202 VAL A C 1
ATOM 1591 O O . VAL A 1 202 ? -37.429 3.290 57.321 1.00 94.69 202 VAL A O 1
ATOM 1594 N N . SER A 1 203 ? -38.077 4.807 58.843 1.00 93.12 203 SER A N 1
ATOM 1595 C CA . SER A 1 203 ? -38.128 5.933 57.901 1.00 93.12 203 SER A CA 1
ATOM 1596 C C . SER A 1 203 ? -36.745 6.233 57.319 1.00 93.12 203 SER A C 1
ATOM 1598 O O . SER A 1 203 ? -36.590 6.354 56.106 1.00 93.12 203 SER A O 1
ATOM 1600 N N . SER A 1 204 ? -35.715 6.261 58.169 1.00 94.94 204 SER A N 1
ATOM 1601 C CA . SER A 1 204 ? -34.326 6.476 57.739 1.00 94.94 204 SER A CA 1
ATOM 1602 C C . SER A 1 204 ? -33.841 5.360 56.802 1.00 94.94 204 SER A C 1
ATOM 1604 O O . SER A 1 204 ? -33.185 5.623 55.794 1.00 94.94 204 SER A O 1
ATOM 1606 N N . ILE A 1 205 ? -34.204 4.106 57.091 1.00 92.75 205 ILE A N 1
ATOM 1607 C CA . ILE A 1 205 ? -33.920 2.954 56.223 1.00 92.75 205 ILE A CA 1
ATOM 1608 C C . ILE A 1 205 ? -34.632 3.102 54.871 1.00 92.75 205 ILE A C 1
ATOM 1610 O O . ILE A 1 205 ? -34.016 2.871 53.831 1.00 92.75 205 ILE A O 1
ATOM 1614 N N . SER A 1 206 ? -35.891 3.543 54.864 1.00 91.31 206 SER A N 1
ATOM 1615 C CA . SER A 1 206 ? -36.663 3.759 53.632 1.00 91.31 206 SER A CA 1
ATOM 1616 C C . SER A 1 206 ? -36.018 4.814 52.725 1.00 91.31 206 SER A C 1
ATOM 1618 O O . SER A 1 206 ? -35.901 4.604 51.517 1.00 91.31 206 SER A O 1
ATOM 1620 N N . GLU A 1 207 ? -35.500 5.905 53.295 1.00 93.62 207 GLU A N 1
ATOM 1621 C CA . GLU A 1 207 ? -34.753 6.918 52.537 1.00 93.62 207 GLU A CA 1
ATOM 1622 C C . GLU A 1 207 ? -33.447 6.371 51.938 1.00 93.62 207 GLU A C 1
ATOM 1624 O O . GLU A 1 207 ? -33.067 6.720 50.814 1.00 93.62 207 GLU A O 1
ATOM 1629 N N . VAL A 1 208 ? -32.732 5.512 52.676 1.00 93.25 208 VAL A N 1
ATOM 1630 C CA . VAL A 1 208 ? -31.533 4.822 52.172 1.00 93.25 208 VAL A CA 1
ATOM 1631 C C . VAL A 1 208 ? -31.899 3.899 51.011 1.00 93.25 208 VAL A C 1
ATOM 1633 O O . VAL A 1 208 ? -31.243 3.954 49.974 1.00 93.25 208 VAL A O 1
ATOM 1636 N N . ILE A 1 209 ? -32.966 3.112 51.143 1.00 92.62 209 ILE A N 1
ATOM 1637 C CA . ILE A 1 209 ? -33.466 2.216 50.093 1.00 92.62 209 ILE A CA 1
ATOM 1638 C C . ILE A 1 209 ? -33.811 2.994 48.822 1.00 92.62 209 ILE A C 1
ATOM 1640 O O . ILE A 1 209 ? -33.372 2.618 47.737 1.00 92.62 209 ILE A O 1
ATOM 1644 N N . ASP A 1 210 ? -34.524 4.115 48.936 1.00 90.19 210 ASP A N 1
ATOM 1645 C CA . ASP A 1 210 ? -34.880 4.936 47.777 1.00 90.19 210 ASP A CA 1
ATOM 1646 C C . ASP A 1 210 ? -33.648 5.513 47.065 1.00 90.19 210 ASP A C 1
ATOM 1648 O O . ASP A 1 210 ? -33.619 5.600 45.832 1.00 90.19 210 ASP A O 1
ATOM 1652 N N . ARG A 1 211 ? -32.602 5.881 47.817 1.00 93.25 211 ARG A N 1
ATOM 1653 C CA . ARG A 1 211 ? -31.307 6.258 47.230 1.00 93.25 211 ARG A CA 1
ATOM 1654 C C . ARG A 1 211 ? -30.635 5.073 46.536 1.00 93.25 211 ARG A C 1
ATOM 1656 O O . ARG A 1 211 ? -30.146 5.254 45.421 1.00 93.25 211 ARG A O 1
ATOM 1663 N N . SER A 1 212 ? -30.656 3.886 47.138 1.00 91.94 212 SER A N 1
ATOM 1664 C CA . SER A 1 212 ? -30.084 2.667 46.556 1.00 91.94 212 SER A CA 1
ATOM 1665 C C . SER A 1 212 ? -30.777 2.262 45.254 1.00 91.94 212 SER A C 1
ATOM 1667 O O . SER A 1 212 ? -30.091 1.961 44.282 1.00 91.94 212 SER A O 1
ATOM 1669 N N . VAL A 1 213 ? -32.112 2.343 45.176 1.00 89.00 213 VAL A N 1
ATOM 1670 C CA . VAL A 1 213 ? -32.863 2.069 43.934 1.00 89.00 213 VAL A CA 1
ATOM 1671 C C . VAL A 1 213 ? -32.466 3.043 42.825 1.00 89.00 213 VAL A C 1
ATOM 1673 O O . VAL A 1 213 ? -32.228 2.629 41.691 1.00 89.00 213 VAL A O 1
ATOM 1676 N N . ARG A 1 214 ? -32.365 4.345 43.129 1.00 90.81 214 ARG A N 1
ATOM 1677 C CA . ARG A 1 214 ? -31.930 5.342 42.135 1.00 90.81 214 ARG A CA 1
ATOM 1678 C C . ARG A 1 214 ? -30.502 5.087 41.655 1.00 90.81 214 ARG A C 1
ATOM 1680 O O . ARG A 1 214 ? -30.233 5.225 40.464 1.00 90.81 214 ARG A O 1
ATOM 1687 N N . ALA A 1 215 ? -29.602 4.714 42.564 1.00 91.75 215 ALA A N 1
ATOM 1688 C CA . ALA A 1 215 ? -28.228 4.371 42.218 1.00 91.75 215 ALA A CA 1
ATOM 1689 C C . ALA A 1 215 ? -28.167 3.124 41.320 1.00 91.75 215 ALA A C 1
ATOM 1691 O O . ALA A 1 215 ? -27.514 3.173 40.282 1.00 91.75 215 ALA A O 1
ATOM 1692 N N . ALA A 1 216 ? -28.896 2.057 41.664 1.00 89.75 216 ALA A N 1
ATOM 1693 C CA . ALA A 1 216 ? -28.956 0.826 40.875 1.00 89.75 216 ALA A CA 1
ATOM 1694 C C . ALA A 1 216 ? -29.464 1.078 39.445 1.00 89.75 216 ALA A C 1
ATOM 1696 O O . ALA A 1 216 ? -28.815 0.661 38.488 1.00 89.75 216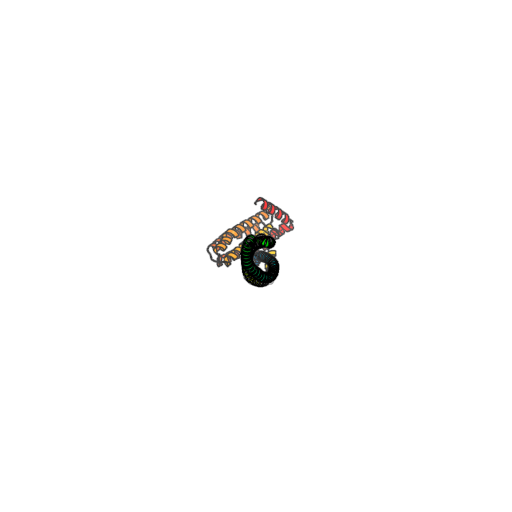 ALA A O 1
ATOM 1697 N N . ARG A 1 217 ? -30.539 1.863 39.286 1.00 89.06 217 ARG A N 1
ATOM 1698 C CA . ARG A 1 217 ? -31.061 2.248 37.962 1.00 89.06 217 ARG A CA 1
ATOM 1699 C C . ARG A 1 217 ? -30.035 2.994 37.118 1.00 89.06 217 ARG A C 1
ATOM 1701 O O . ARG A 1 217 ? -29.831 2.653 35.959 1.00 89.06 217 ARG A O 1
ATOM 1708 N N . LYS A 1 218 ? -29.344 3.975 37.709 1.00 92.06 218 LYS A N 1
ATOM 1709 C CA . LYS A 1 218 ? -28.303 4.740 37.007 1.00 92.06 218 LYS A CA 1
ATOM 1710 C C . LYS A 1 218 ? -27.146 3.845 36.557 1.00 92.06 218 LYS A C 1
ATOM 1712 O O . LYS A 1 218 ? -26.586 4.051 35.486 1.00 92.06 218 LYS A O 1
ATOM 1717 N N . VAL A 1 219 ? -26.777 2.858 37.373 1.00 92.25 219 VAL A N 1
ATOM 1718 C CA . VAL A 1 219 ? -25.753 1.874 37.010 1.00 92.25 219 VAL A CA 1
ATOM 1719 C C . VAL A 1 219 ? -26.259 0.970 35.876 1.00 92.25 219 VAL A C 1
ATOM 1721 O O . VAL A 1 219 ? -25.530 0.765 34.911 1.00 92.25 219 VAL A O 1
ATOM 1724 N N . SER A 1 220 ? -27.510 0.507 35.932 1.00 89.44 220 SER A N 1
ATOM 1725 C CA . SER A 1 220 ? -28.145 -0.290 34.870 1.00 89.44 220 SER A CA 1
ATOM 1726 C C . SER A 1 220 ? -28.161 0.437 33.516 1.00 89.44 220 SER A C 1
ATOM 1728 O O . SER A 1 220 ? -27.729 -0.118 32.505 1.00 89.44 220 SER A O 1
ATOM 1730 N N . GLU A 1 221 ? -28.543 1.719 33.500 1.00 91.38 221 GLU A N 1
ATOM 1731 C CA . GLU A 1 221 ? -28.477 2.572 32.302 1.00 91.38 221 GLU A CA 1
ATOM 1732 C C . GLU A 1 221 ? -27.052 2.647 31.736 1.00 91.38 221 GLU A C 1
ATOM 1734 O O . GLU A 1 221 ? -26.851 2.491 30.531 1.00 91.38 221 GLU A O 1
ATOM 1739 N N . LYS A 1 222 ? -26.043 2.802 32.604 1.00 92.50 222 LYS A N 1
ATOM 1740 C CA . LYS A 1 222 ? -24.636 2.833 32.183 1.00 92.50 222 LYS A CA 1
ATOM 1741 C C . LYS A 1 222 ? -24.167 1.507 31.595 1.00 92.50 222 LYS A C 1
ATOM 1743 O O . LYS A 1 222 ? -23.466 1.521 30.591 1.00 92.50 222 LYS A O 1
ATOM 1748 N N . TYR A 1 223 ? -24.572 0.369 32.153 1.00 90.44 223 TYR A N 1
ATOM 1749 C CA . TYR A 1 223 ? -24.254 -0.933 31.559 1.00 90.44 223 TYR A CA 1
ATOM 1750 C C . TYR A 1 223 ? -24.886 -1.117 30.177 1.00 90.44 223 TYR A C 1
ATOM 1752 O O . TYR A 1 223 ? -24.246 -1.692 29.297 1.00 90.44 223 TYR A O 1
ATOM 1760 N N . LYS A 1 224 ? -26.099 -0.594 29.959 1.00 89.31 224 LYS A N 1
ATOM 1761 C CA . LYS A 1 224 ? -26.743 -0.614 28.640 1.00 89.31 224 LYS A CA 1
ATOM 1762 C C . LYS A 1 224 ? -25.974 0.224 27.613 1.00 89.31 224 LYS A C 1
ATOM 1764 O O . LYS A 1 224 ? -25.687 -0.282 26.533 1.00 89.31 224 LYS A O 1
ATOM 1769 N N . GLU A 1 225 ? -25.581 1.450 27.969 1.00 92.69 225 GLU A N 1
ATOM 1770 C CA . GLU A 1 225 ? -24.737 2.301 27.110 1.00 92.69 225 GLU A CA 1
ATOM 1771 C C . GLU A 1 225 ? -23.421 1.596 26.741 1.00 92.69 225 GLU A C 1
ATOM 1773 O O . GLU A 1 225 ? -22.996 1.607 25.587 1.00 92.69 225 GLU A O 1
ATOM 1778 N N . ILE A 1 226 ? -22.780 0.941 27.715 1.00 91.88 226 ILE A N 1
ATOM 1779 C CA . ILE A 1 226 ? -21.538 0.196 27.483 1.00 91.88 226 ILE A CA 1
ATOM 1780 C C . ILE A 1 226 ? -21.782 -0.986 26.526 1.00 91.88 226 ILE A C 1
ATOM 1782 O O . ILE A 1 226 ? -20.968 -1.234 25.637 1.00 91.88 226 ILE A O 1
ATOM 1786 N N . TYR A 1 227 ? -22.897 -1.706 26.672 1.00 89.19 227 TYR A N 1
ATOM 1787 C CA . TYR A 1 227 ? -23.244 -2.821 25.787 1.00 89.19 227 TYR A CA 1
ATOM 1788 C C . TYR A 1 227 ? -23.427 -2.371 24.330 1.00 89.19 227 TYR A C 1
ATOM 1790 O O . TYR A 1 227 ? -22.902 -3.011 23.419 1.00 89.19 227 TYR A O 1
ATOM 1798 N N . GLU A 1 228 ? -24.115 -1.248 24.111 1.00 90.81 228 GLU A N 1
ATOM 1799 C CA . GLU A 1 228 ? -24.285 -0.640 22.784 1.00 90.81 228 GLU A CA 1
ATOM 1800 C C . GLU A 1 228 ? -22.927 -0.255 22.173 1.00 90.81 228 GLU A C 1
ATOM 1802 O O . GLU A 1 228 ? -22.643 -0.600 21.025 1.00 90.81 228 GLU A O 1
ATOM 1807 N N . LYS A 1 229 ? -22.034 0.351 22.969 1.00 92.38 229 LYS A N 1
ATOM 1808 C CA . LYS A 1 229 ? -20.676 0.708 22.526 1.00 92.38 229 LYS A CA 1
ATOM 1809 C C . LYS A 1 229 ? -19.838 -0.499 22.112 1.00 92.38 229 LYS A C 1
ATOM 1811 O O . LYS A 1 229 ? -19.089 -0.413 21.144 1.00 92.38 229 LYS A O 1
ATOM 1816 N N . TYR A 1 230 ? -19.991 -1.642 22.774 1.00 90.31 230 TYR A N 1
ATOM 1817 C CA . TYR A 1 230 ? -19.319 -2.870 22.339 1.00 90.31 230 TYR A CA 1
ATOM 1818 C C . TYR A 1 230 ? -19.896 -3.472 21.058 1.00 90.31 230 TYR A C 1
ATOM 1820 O O . TYR A 1 230 ? -19.182 -4.190 20.357 1.00 90.31 230 TYR A O 1
ATOM 1828 N N . GLY A 1 231 ? -21.159 -3.185 20.733 1.00 89.94 231 GLY A N 1
ATOM 1829 C CA . GLY A 1 231 ? -21.730 -3.481 19.419 1.00 89.94 231 GLY A CA 1
ATOM 1830 C C . GLY A 1 231 ? -21.061 -2.670 18.306 1.00 89.94 231 GLY A C 1
ATOM 1831 O O . GLY A 1 231 ? -20.684 -3.238 17.286 1.00 89.94 231 GLY A O 1
ATOM 1832 N N . GLU A 1 232 ? -20.834 -1.373 18.534 1.00 93.75 232 GLU A N 1
ATOM 1833 C CA . GLU A 1 232 ? -20.109 -0.503 17.591 1.00 93.75 232 GLU A CA 1
ATOM 1834 C C . GLU A 1 232 ? -18.668 -0.992 17.356 1.00 93.75 232 GLU A C 1
ATOM 1836 O O . GLU A 1 232 ? -18.220 -1.067 16.212 1.00 93.75 232 GLU A O 1
ATOM 1841 N N . VAL A 1 233 ? -17.960 -1.388 18.425 1.00 94.31 233 VAL A N 1
ATOM 1842 C CA . VAL A 1 233 ? -16.601 -1.95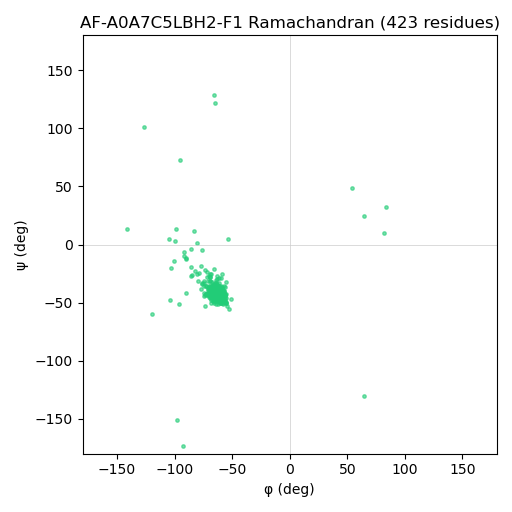8 18.328 1.00 94.31 233 VAL A CA 1
ATOM 1843 C C . VAL A 1 233 ? -16.586 -3.244 17.497 1.00 94.31 233 VAL A C 1
ATOM 1845 O O . VAL A 1 233 ? -15.671 -3.440 16.705 1.00 94.31 233 VAL A O 1
ATOM 1848 N N . ASP A 1 234 ? -17.599 -4.099 17.643 1.00 91.75 234 ASP A N 1
ATOM 1849 C CA . ASP A 1 234 ? -17.740 -5.349 16.882 1.00 91.75 234 ASP A CA 1
ATOM 1850 C C . ASP A 1 234 ? -17.867 -5.084 15.378 1.00 91.75 234 ASP A C 1
ATOM 1852 O O . ASP A 1 234 ? -17.145 -5.670 14.574 1.00 91.75 234 ASP A O 1
ATOM 1856 N N . SER A 1 235 ? -18.752 -4.151 15.009 1.00 94.31 235 SER A N 1
ATOM 1857 C CA . SER A 1 235 ? -18.974 -3.760 13.614 1.00 94.31 235 SER A CA 1
ATOM 1858 C C . SER A 1 235 ? -17.705 -3.172 13.004 1.00 94.31 235 SER A C 1
ATOM 1860 O O . SER A 1 235 ? -17.283 -3.588 11.928 1.00 94.31 235 SER A O 1
ATOM 1862 N N . SER A 1 236 ? -17.050 -2.257 13.728 1.00 95.25 236 SER A N 1
ATOM 1863 C CA . SER A 1 236 ? -15.798 -1.641 13.284 1.00 95.25 236 SER A CA 1
ATOM 1864 C C . SER A 1 236 ? -14.668 -2.666 13.140 1.00 95.25 236 SER A C 1
ATOM 1866 O O . SER A 1 236 ? -13.847 -2.551 12.232 1.00 95.25 236 SER A O 1
ATOM 1868 N N . MET A 1 237 ? -14.636 -3.694 13.994 1.00 94.44 237 MET A N 1
ATOM 1869 C CA . MET A 1 237 ? -13.662 -4.778 13.880 1.00 94.44 237 MET A CA 1
ATOM 1870 C C . MET A 1 237 ? -13.912 -5.653 12.648 1.00 94.44 237 MET A C 1
ATOM 1872 O O . MET A 1 237 ? -12.957 -6.058 11.987 1.00 94.44 237 MET A O 1
ATOM 1876 N N . GLY A 1 238 ? -15.180 -5.907 12.311 1.00 94.56 238 GLY A N 1
ATOM 1877 C CA . GLY A 1 238 ? -15.559 -6.605 11.082 1.00 94.56 238 GLY A CA 1
ATOM 1878 C C . GLY A 1 238 ? -15.075 -5.871 9.828 1.00 94.56 238 GLY A C 1
ATOM 1879 O O . GLY A 1 238 ? -14.378 -6.463 9.005 1.00 94.56 238 GLY A O 1
ATOM 1880 N N . GLU A 1 239 ? -15.354 -4.569 9.733 1.00 96.50 239 GLU A N 1
ATOM 1881 C CA . GLU A 1 239 ? -14.887 -3.710 8.629 1.00 96.50 239 GLU A CA 1
ATOM 1882 C C . GLU A 1 239 ? -13.351 -3.652 8.546 1.00 96.50 239 GLU A C 1
ATOM 1884 O O . GLU A 1 239 ? -12.761 -3.697 7.461 1.00 96.50 239 GLU A O 1
ATOM 1889 N N . LEU A 1 240 ? -12.675 -3.589 9.700 1.00 96.12 240 LEU A N 1
ATOM 1890 C CA . LEU A 1 240 ? -11.215 -3.601 9.765 1.00 96.12 240 LEU A CA 1
ATOM 1891 C C . LEU A 1 240 ? -10.642 -4.924 9.237 1.00 96.12 240 LEU A C 1
ATOM 1893 O O . LEU A 1 240 ? -9.668 -4.913 8.486 1.00 96.12 240 LEU A O 1
ATOM 1897 N N . MET A 1 241 ? -11.240 -6.060 9.599 1.00 96.06 241 MET A N 1
ATOM 1898 C CA . MET A 1 241 ? -10.808 -7.382 9.134 1.00 96.06 241 MET A CA 1
ATOM 1899 C C . MET A 1 241 ? -10.988 -7.564 7.626 1.00 96.06 241 MET A C 1
ATOM 1901 O O . MET A 1 241 ? -10.100 -8.124 6.979 1.00 96.06 241 MET A O 1
ATOM 1905 N N . GLU A 1 242 ? -12.091 -7.066 7.066 1.00 97.06 242 GLU A N 1
ATOM 1906 C CA . GLU A 1 242 ? -12.322 -7.035 5.617 1.00 97.06 242 GLU A CA 1
ATOM 1907 C C . GLU A 1 242 ? -11.243 -6.202 4.914 1.00 97.06 242 GLU A C 1
ATOM 1909 O O . GLU A 1 242 ? -10.529 -6.712 4.051 1.00 97.06 242 GLU A O 1
ATOM 1914 N N . THR A 1 243 ? -11.002 -4.978 5.396 1.00 97.62 243 THR A N 1
ATOM 1915 C CA . THR A 1 243 ? -9.965 -4.083 4.856 1.00 97.62 243 THR A CA 1
ATOM 1916 C C . THR A 1 243 ? -8.571 -4.719 4.894 1.00 97.62 243 THR A C 1
ATOM 1918 O O . THR A 1 243 ? -7.797 -4.599 3.944 1.00 97.62 243 THR A O 1
ATOM 1921 N N . ILE A 1 244 ? -8.224 -5.416 5.981 1.00 97.38 244 ILE A N 1
ATOM 1922 C CA . ILE A 1 244 ? -6.936 -6.114 6.101 1.00 97.38 244 ILE A CA 1
ATOM 1923 C C . ILE A 1 244 ? -6.838 -7.266 5.095 1.00 97.38 244 ILE A C 1
ATOM 1925 O O . ILE A 1 244 ? -5.772 -7.490 4.518 1.00 97.38 244 ILE A O 1
ATOM 1929 N N . SER A 1 245 ? -7.928 -8.006 4.881 1.00 96.56 245 SER A N 1
ATOM 1930 C CA . SER A 1 245 ? -7.975 -9.092 3.896 1.00 96.56 245 SER A CA 1
ATOM 1931 C C . SER A 1 245 ? -7.768 -8.571 2.471 1.00 96.56 245 SER A C 1
ATOM 1933 O O . SER A 1 245 ? -6.985 -9.147 1.706 1.00 96.56 245 SER A O 1
ATOM 1935 N N . ASP A 1 246 ? -8.400 -7.447 2.140 1.00 97.38 246 ASP A N 1
ATOM 1936 C CA . ASP A 1 246 ? -8.247 -6.780 0.847 1.00 97.38 246 ASP A CA 1
ATOM 1937 C C . ASP A 1 246 ? -6.824 -6.248 0.647 1.00 97.38 246 ASP A C 1
ATOM 1939 O O . ASP A 1 246 ? -6.241 -6.406 -0.429 1.00 97.38 246 ASP A O 1
ATOM 1943 N N . GLN A 1 247 ? -6.218 -5.679 1.694 1.00 96.81 247 GLN A N 1
ATOM 1944 C CA . GLN A 1 247 ? -4.824 -5.234 1.660 1.00 96.81 247 GLN A CA 1
ATOM 1945 C C . GLN A 1 247 ? -3.854 -6.390 1.416 1.00 96.81 247 GLN A C 1
ATOM 1947 O O . GLN A 1 247 ? -2.967 -6.260 0.578 1.00 96.81 247 GLN A O 1
ATOM 1952 N N . ILE A 1 248 ? -4.022 -7.524 2.107 1.00 96.88 248 ILE A N 1
ATOM 1953 C CA . ILE A 1 248 ? -3.178 -8.711 1.899 1.00 96.88 248 ILE A CA 1
ATOM 1954 C C . ILE A 1 248 ? -3.277 -9.181 0.446 1.00 96.88 248 ILE A C 1
ATOM 1956 O O . ILE A 1 248 ? -2.249 -9.371 -0.201 1.00 96.88 248 ILE A O 1
ATOM 1960 N N . SER A 1 249 ? -4.497 -9.295 -0.082 1.00 97.06 249 SER A N 1
ATOM 1961 C CA . SER A 1 249 ? -4.728 -9.716 -1.469 1.00 97.06 249 SER A CA 1
ATOM 1962 C C . SER A 1 249 ? -4.096 -8.735 -2.468 1.00 97.06 249 SER A C 1
ATOM 1964 O O . SER A 1 249 ? -3.430 -9.142 -3.419 1.00 97.06 249 SER A O 1
ATOM 1966 N N . SER A 1 250 ? -4.226 -7.430 -2.210 1.00 97.44 250 SER A N 1
ATOM 1967 C CA . SER A 1 250 ? -3.613 -6.377 -3.029 1.00 97.44 250 SER A CA 1
ATOM 1968 C C . SER A 1 250 ? -2.082 -6.444 -3.001 1.00 97.44 250 SER A C 1
ATOM 1970 O O . SER A 1 250 ? -1.430 -6.263 -4.028 1.00 97.44 250 SER A O 1
ATOM 1972 N N . TYR A 1 251 ? -1.482 -6.725 -1.841 1.00 97.50 251 TYR A N 1
ATOM 1973 C CA . TYR A 1 251 ? -0.033 -6.894 -1.728 1.00 97.50 251 TYR A CA 1
ATOM 1974 C C . TYR A 1 251 ? 0.463 -8.147 -2.452 1.00 97.50 251 TYR A C 1
ATOM 1976 O O . TYR A 1 251 ? 1.520 -8.093 -3.076 1.00 97.50 251 TYR A O 1
ATOM 1984 N N . GLU A 1 252 ? -0.285 -9.251 -2.424 1.00 95.81 252 GLU A N 1
ATOM 1985 C CA . GLU A 1 252 ? 0.040 -10.455 -3.201 1.00 95.81 252 GLU A CA 1
ATOM 1986 C C . GLU A 1 252 ? 0.025 -10.179 -4.712 1.00 95.81 252 GLU A C 1
ATOM 1988 O O . GLU A 1 252 ? 0.942 -10.595 -5.425 1.00 95.81 252 GLU A O 1
ATOM 1993 N N . GLU A 1 253 ? -0.947 -9.404 -5.201 1.00 96.88 253 GLU A N 1
ATOM 1994 C CA . GLU A 1 253 ? -0.984 -8.976 -6.602 1.00 96.88 253 GLU A CA 1
ATOM 1995 C C . GLU A 1 253 ? 0.210 -8.075 -6.963 1.00 96.88 253 GLU A C 1
ATOM 1997 O O . GLU A 1 253 ? 0.855 -8.266 -7.998 1.00 96.88 253 GLU A O 1
ATOM 2002 N N . LEU A 1 254 ? 0.553 -7.112 -6.101 1.00 96.25 254 LEU A N 1
ATOM 2003 C CA . LEU A 1 254 ? 1.718 -6.246 -6.309 1.00 96.25 254 LEU A CA 1
ATOM 2004 C C . LEU A 1 254 ? 3.029 -7.040 -6.325 1.00 96.25 254 LEU A C 1
ATOM 2006 O O . LEU A 1 254 ? 3.889 -6.778 -7.166 1.00 96.25 254 LEU A O 1
ATOM 2010 N N . MET A 1 255 ? 3.165 -8.041 -5.453 1.00 93.62 255 MET A N 1
ATOM 2011 C CA . MET A 1 255 ? 4.310 -8.956 -5.450 1.00 93.62 255 MET A CA 1
ATOM 2012 C C . MET A 1 255 ? 4.421 -9.724 -6.770 1.00 93.62 255 MET A C 1
ATOM 2014 O O . MET A 1 255 ? 5.519 -9.863 -7.312 1.00 93.62 255 MET A O 1
ATOM 2018 N N . HIS A 1 256 ? 3.295 -10.182 -7.325 1.00 94.50 256 HIS A N 1
ATOM 2019 C CA . HIS A 1 256 ? 3.288 -10.847 -8.625 1.00 94.50 256 HIS A CA 1
ATOM 2020 C C . HIS A 1 256 ? 3.753 -9.909 -9.749 1.00 94.50 256 HIS A C 1
ATOM 2022 O O . HIS A 1 256 ? 4.669 -10.257 -10.495 1.00 94.50 256 HIS A O 1
ATOM 2028 N N . ARG A 1 257 ? 3.212 -8.684 -9.799 1.00 95.00 257 ARG A N 1
ATOM 2029 C CA . ARG A 1 257 ? 3.597 -7.651 -10.780 1.00 95.00 257 ARG A CA 1
ATOM 2030 C C . ARG A 1 257 ? 5.084 -7.284 -10.687 1.00 95.00 257 ARG A C 1
ATOM 2032 O O . ARG A 1 257 ? 5.748 -7.111 -11.704 1.00 95.00 257 ARG A O 1
ATOM 2039 N N . ILE A 1 258 ? 5.645 -7.205 -9.480 1.00 93.12 258 ILE A N 1
ATOM 2040 C CA . ILE A 1 258 ? 7.092 -7.005 -9.272 1.00 93.12 258 ILE A CA 1
ATOM 2041 C C . ILE A 1 258 ? 7.913 -8.178 -9.820 1.00 93.12 258 ILE A C 1
ATOM 2043 O O . ILE A 1 258 ? 8.994 -7.967 -10.380 1.00 93.12 258 ILE A O 1
ATOM 2047 N N . GLY A 1 259 ? 7.403 -9.404 -9.693 1.00 87.75 259 GLY A N 1
ATOM 2048 C CA . GLY A 1 259 ? 7.995 -10.589 -10.308 1.00 87.75 259 GLY A CA 1
ATOM 2049 C C . GLY A 1 259 ? 8.091 -10.466 -11.832 1.00 87.75 259 GLY A C 1
ATOM 2050 O O . GLY A 1 259 ? 9.168 -10.673 -12.393 1.00 87.75 259 GLY A O 1
ATOM 2051 N N . GLU A 1 260 ? 7.010 -10.041 -12.491 1.00 92.38 260 GLU A N 1
ATOM 2052 C CA . GLU A 1 260 ? 6.970 -9.809 -13.945 1.00 92.38 260 GLU A CA 1
ATOM 2053 C C . GLU A 1 260 ? 7.935 -8.690 -14.385 1.00 92.38 260 GLU A C 1
ATOM 2055 O O . GLU A 1 260 ? 8.656 -8.823 -15.381 1.00 92.38 260 GLU A O 1
ATOM 2060 N N . ILE A 1 261 ? 8.018 -7.598 -13.613 1.00 89.75 261 ILE A N 1
ATOM 2061 C CA . ILE A 1 261 ? 8.972 -6.501 -13.854 1.00 89.75 261 ILE A CA 1
ATOM 2062 C C . ILE A 1 261 ? 10.414 -7.010 -13.741 1.00 89.75 261 ILE A C 1
ATOM 2064 O O . ILE A 1 261 ? 11.262 -6.663 -14.568 1.00 89.75 261 ILE A O 1
ATOM 2068 N N . SER A 1 262 ? 10.694 -7.854 -12.747 1.00 87.06 262 SER A N 1
ATOM 2069 C CA . SER A 1 262 ? 12.015 -8.459 -12.541 1.00 87.06 262 SER A CA 1
ATOM 2070 C C . SER A 1 262 ? 12.399 -9.397 -13.688 1.00 87.06 262 SER A C 1
ATOM 2072 O O . SER A 1 262 ? 13.561 -9.455 -14.093 1.00 87.06 262 SER A O 1
ATOM 2074 N N . GLU A 1 263 ? 11.442 -10.147 -14.233 1.00 83.25 263 GLU A N 1
ATOM 2075 C CA . GLU A 1 263 ? 11.650 -10.985 -15.416 1.00 83.25 263 GLU A CA 1
ATOM 2076 C C . GLU A 1 263 ? 11.928 -10.148 -16.667 1.00 83.25 263 GLU A C 1
ATOM 2078 O O . GLU A 1 263 ? 12.956 -10.352 -17.315 1.00 83.25 263 GLU A O 1
ATOM 2083 N N . THR A 1 264 ? 11.106 -9.131 -16.923 1.00 81.50 264 THR A N 1
ATOM 2084 C CA . THR A 1 264 ? 11.300 -8.191 -18.038 1.00 81.50 264 THR A CA 1
ATOM 2085 C C . THR A 1 264 ? 12.658 -7.490 -17.944 1.00 81.50 264 THR A C 1
ATOM 2087 O O . THR A 1 264 ? 13.353 -7.309 -18.940 1.00 81.50 264 THR A O 1
ATOM 2090 N N . SER A 1 265 ? 13.095 -7.122 -16.737 1.00 79.81 265 SER A N 1
ATOM 2091 C CA . SER A 1 265 ? 14.403 -6.494 -16.533 1.00 79.81 265 SER A CA 1
ATOM 2092 C C . SER A 1 265 ? 15.573 -7.444 -16.835 1.00 79.81 265 SER A C 1
ATOM 2094 O O . SER A 1 265 ? 16.576 -7.043 -17.441 1.00 79.81 265 SER A O 1
ATOM 2096 N N . ARG A 1 266 ? 15.445 -8.733 -16.485 1.00 76.25 266 ARG A N 1
ATOM 2097 C CA . ARG A 1 266 ? 16.424 -9.766 -16.867 1.00 76.25 266 ARG A CA 1
ATOM 2098 C C . ARG A 1 266 ? 16.478 -9.954 -18.382 1.00 76.25 266 ARG A C 1
ATOM 2100 O O . ARG A 1 266 ? 17.572 -10.057 -18.937 1.00 76.25 266 ARG A O 1
ATOM 2107 N N . GLU A 1 267 ? 15.330 -9.947 -19.054 1.00 77.38 267 GLU A N 1
ATOM 2108 C CA . GLU A 1 267 ? 15.270 -9.990 -20.516 1.00 77.38 267 GLU A CA 1
ATOM 2109 C C . GLU A 1 267 ? 15.932 -8.757 -21.146 1.00 77.38 267 GLU A C 1
ATOM 2111 O O . GLU A 1 267 ? 16.803 -8.903 -22.004 1.00 77.38 267 GLU A O 1
ATOM 2116 N N . ASN A 1 268 ? 15.618 -7.556 -20.657 1.00 73.94 268 ASN A N 1
ATOM 2117 C CA . ASN A 1 268 ? 16.240 -6.311 -21.109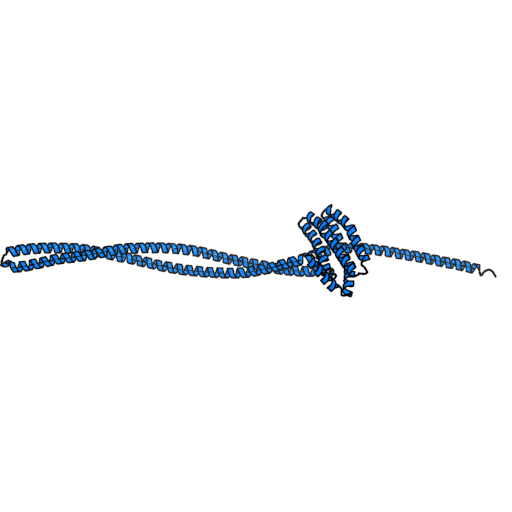 1.00 73.94 268 ASN A CA 1
ATOM 2118 C C . ASN A 1 268 ? 17.764 -6.341 -20.945 1.00 73.94 268 ASN A C 1
ATOM 2120 O O . ASN A 1 268 ? 18.490 -5.913 -21.838 1.00 73.94 268 ASN A O 1
ATOM 2124 N N . THR A 1 269 ? 18.260 -6.896 -19.836 1.00 72.38 269 THR A N 1
ATOM 2125 C CA . THR A 1 269 ? 19.701 -7.091 -19.613 1.00 72.38 269 THR A CA 1
ATOM 2126 C C . THR A 1 269 ? 20.299 -8.041 -20.655 1.00 72.38 269 THR A C 1
ATOM 2128 O O . THR A 1 269 ? 21.377 -7.782 -21.187 1.00 72.38 269 THR A O 1
ATOM 2131 N N . ARG A 1 270 ? 19.595 -9.126 -21.004 1.00 71.81 270 ARG A N 1
ATOM 2132 C CA . ARG A 1 270 ? 20.027 -10.064 -22.053 1.00 71.81 270 ARG A CA 1
ATOM 2133 C C . ARG A 1 270 ? 20.104 -9.383 -23.421 1.00 71.81 270 ARG A C 1
ATOM 2135 O O . ARG A 1 270 ? 21.090 -9.566 -24.133 1.00 71.81 270 ARG A O 1
ATOM 2142 N N . VAL A 1 271 ? 19.084 -8.600 -23.775 1.00 74.62 271 VAL A N 1
ATOM 2143 C CA . VAL A 1 271 ? 19.030 -7.836 -25.033 1.00 74.62 271 VAL A CA 1
ATOM 2144 C C . VAL A 1 271 ? 20.145 -6.794 -25.081 1.00 74.62 271 VAL A C 1
ATOM 2146 O O . VAL A 1 271 ? 20.827 -6.683 -26.098 1.00 74.62 271 VAL A O 1
ATOM 2149 N N . LEU A 1 272 ? 20.381 -6.083 -23.976 1.00 73.94 272 LEU A N 1
ATOM 2150 C CA . LEU A 1 272 ? 21.475 -5.124 -23.840 1.00 73.94 272 LEU A CA 1
ATOM 2151 C C . LEU A 1 272 ? 22.827 -5.783 -24.146 1.00 73.94 272 LEU A C 1
ATOM 2153 O O . LEU A 1 272 ? 23.560 -5.285 -24.994 1.00 73.94 272 LEU A O 1
ATOM 2157 N N . LEU A 1 273 ? 23.128 -6.929 -23.524 1.00 66.56 273 LEU A N 1
ATOM 2158 C CA . LEU A 1 273 ? 24.378 -7.665 -23.761 1.00 66.56 273 LEU A CA 1
ATOM 2159 C C . LEU A 1 273 ? 24.522 -8.123 -25.221 1.00 66.56 273 LEU A C 1
ATOM 2161 O O . LEU A 1 273 ? 25.616 -8.073 -25.787 1.00 66.56 273 LEU A O 1
ATOM 2165 N N . GLU A 1 274 ? 23.427 -8.553 -25.854 1.00 71.12 274 GLU A N 1
ATOM 2166 C CA . GLU A 1 274 ? 23.440 -8.938 -27.268 1.00 71.12 274 GLU A CA 1
ATOM 2167 C C . GLU A 1 274 ? 23.740 -7.743 -28.188 1.00 71.12 274 GLU A C 1
ATOM 2169 O O . GLU A 1 274 ? 24.498 -7.884 -29.152 1.00 71.12 274 GLU A O 1
ATOM 2174 N N . LEU A 1 275 ? 23.161 -6.576 -27.893 1.00 68.69 275 LEU A N 1
ATOM 2175 C CA . LEU A 1 275 ? 23.384 -5.342 -28.642 1.00 68.69 275 LEU A CA 1
ATOM 2176 C C . LEU A 1 275 ? 24.790 -4.778 -28.419 1.00 68.69 275 LEU A C 1
ATOM 2178 O O . LEU A 1 275 ? 25.415 -4.370 -29.393 1.00 68.69 275 LEU A O 1
ATOM 2182 N N . SER A 1 276 ? 25.319 -4.818 -27.191 1.00 63.28 276 SER A N 1
ATOM 2183 C CA . SER A 1 276 ? 26.703 -4.421 -26.895 1.00 63.28 276 SER A CA 1
ATOM 2184 C C . SER A 1 276 ? 27.701 -5.200 -27.746 1.00 63.28 276 SER A C 1
ATOM 2186 O O . SER A 1 276 ? 28.535 -4.594 -28.408 1.00 63.28 276 SER A O 1
ATOM 2188 N N . ARG A 1 277 ? 27.536 -6.524 -27.860 1.00 62.94 277 ARG A N 1
ATOM 2189 C CA . ARG A 1 277 ? 28.382 -7.361 -28.730 1.00 62.94 277 ARG A CA 1
ATOM 2190 C C . ARG A 1 277 ? 28.295 -6.976 -30.214 1.00 62.94 277 ARG A C 1
ATOM 2192 O O . ARG A 1 277 ? 29.223 -7.227 -30.972 1.00 62.94 277 ARG A O 1
ATOM 2199 N N . LYS A 1 278 ? 27.161 -6.428 -30.662 1.00 62.56 278 LYS A N 1
ATOM 2200 C CA . LYS A 1 278 ? 27.001 -5.932 -32.040 1.00 62.56 278 LYS A CA 1
ATOM 2201 C C . LYS A 1 278 ? 27.633 -4.543 -32.211 1.00 62.56 278 LYS A C 1
ATOM 2203 O O . LYS A 1 278 ? 28.128 -4.256 -33.293 1.00 62.56 278 LYS A O 1
ATOM 2208 N N . ALA A 1 279 ? 27.634 -3.718 -31.163 1.00 61.53 279 ALA A N 1
ATOM 2209 C CA . ALA A 1 279 ? 28.069 -2.321 -31.165 1.00 61.53 279 ALA A CA 1
ATOM 2210 C C . ALA A 1 279 ? 29.580 -2.085 -30.961 1.00 61.53 279 ALA A C 1
ATOM 2212 O O . ALA A 1 279 ? 30.014 -0.947 -31.118 1.00 61.53 279 ALA A O 1
ATOM 2213 N N . ASP A 1 280 ? 30.384 -3.128 -30.713 1.00 58.50 280 ASP A N 1
ATOM 2214 C CA . ASP A 1 280 ? 31.865 -3.104 -30.599 1.00 58.50 280 ASP A CA 1
ATOM 2215 C C . ASP A 1 280 ? 32.621 -2.473 -31.805 1.00 58.50 280 ASP A C 1
ATOM 2217 O O . ASP A 1 280 ? 33.849 -2.452 -31.858 1.00 58.50 280 ASP A O 1
ATOM 2221 N N . LEU A 1 281 ? 31.916 -1.921 -32.795 1.00 53.00 281 LEU A N 1
ATOM 2222 C CA . LEU A 1 281 ? 32.474 -1.207 -33.939 1.00 53.00 281 LEU A CA 1
ATOM 2223 C C . LEU A 1 281 ? 33.108 0.147 -33.563 1.00 53.00 281 LEU A C 1
ATOM 2225 O O . LEU A 1 281 ? 34.047 0.571 -34.233 1.00 53.00 281 LEU A O 1
ATOM 2229 N N . PHE A 1 282 ? 32.638 0.806 -32.496 1.00 54.25 282 PHE A N 1
ATOM 2230 C CA . PHE A 1 282 ? 33.179 2.096 -32.038 1.00 54.25 282 PHE A CA 1
ATOM 2231 C C . PHE A 1 282 ? 34.590 1.990 -31.455 1.00 54.25 282 PHE A C 1
ATOM 2233 O O . PHE A 1 282 ? 35.392 2.903 -31.641 1.00 54.25 282 PHE A O 1
ATOM 2240 N N . GLU A 1 283 ? 34.933 0.857 -30.834 1.00 59.97 283 GLU A N 1
ATOM 2241 C CA . GLU A 1 283 ? 36.292 0.614 -30.337 1.00 59.97 283 GLU A CA 1
ATOM 2242 C C . GLU A 1 283 ? 37.320 0.668 -31.484 1.00 59.97 283 GLU A C 1
ATOM 2244 O O . GLU A 1 283 ? 38.454 1.095 -31.291 1.00 59.97 283 GLU A O 1
ATOM 2249 N N . ASN A 1 284 ? 36.908 0.336 -32.717 1.00 63.19 284 ASN A N 1
ATOM 2250 C CA . ASN A 1 284 ? 37.783 0.380 -33.892 1.00 63.19 284 ASN A CA 1
ATOM 2251 C C . ASN A 1 284 ? 38.033 1.795 -34.442 1.00 63.19 284 ASN A C 1
ATOM 2253 O O . ASN A 1 284 ? 38.991 1.967 -35.204 1.00 63.19 284 ASN A O 1
ATOM 2257 N N . LEU A 1 285 ? 37.197 2.781 -34.089 1.00 69.38 285 LEU A N 1
ATOM 2258 C CA . LEU A 1 285 ? 37.381 4.189 -34.472 1.00 69.38 285 LEU A CA 1
ATOM 2259 C C . LEU A 1 285 ? 38.208 4.980 -33.467 1.00 69.38 285 LEU A C 1
ATOM 2261 O O . LEU A 1 285 ? 38.646 6.076 -33.795 1.00 69.38 285 LEU A O 1
ATOM 2265 N N . ARG A 1 286 ? 38.465 4.436 -32.275 1.00 81.88 286 ARG A N 1
ATOM 2266 C CA . ARG A 1 286 ? 39.366 5.088 -31.329 1.00 81.88 286 ARG A CA 1
ATOM 2267 C C . ARG A 1 286 ? 40.774 5.106 -31.912 1.00 81.88 286 ARG A C 1
ATOM 2269 O O . ARG A 1 286 ? 41.309 4.076 -32.343 1.00 81.88 286 ARG A O 1
ATOM 2276 N N . ILE A 1 287 ? 41.383 6.284 -31.918 1.00 88.06 287 ILE A N 1
ATOM 2277 C CA . ILE A 1 287 ? 42.773 6.466 -32.343 1.00 88.06 287 ILE A CA 1
ATOM 2278 C C . ILE A 1 287 ? 43.731 6.362 -31.146 1.00 88.06 287 ILE A C 1
ATOM 2280 O O . ILE A 1 287 ? 44.946 6.222 -31.325 1.00 88.06 287 ILE A O 1
ATOM 2284 N N . GLY A 1 288 ? 43.190 6.338 -29.922 1.00 86.81 288 GLY A N 1
ATOM 2285 C CA . GLY A 1 288 ? 43.946 6.130 -28.689 1.00 86.81 288 GLY A CA 1
ATOM 2286 C C . GLY A 1 288 ? 44.577 7.412 -28.157 1.00 86.81 288 GLY A C 1
ATOM 2287 O O . GLY A 1 288 ? 45.666 7.364 -27.586 1.00 86.81 288 GLY A O 1
ATOM 2288 N N . ILE A 1 289 ? 43.913 8.546 -28.386 1.00 90.69 289 ILE A N 1
ATOM 2289 C CA . ILE A 1 289 ? 44.224 9.849 -27.793 1.00 90.69 289 ILE A CA 1
ATOM 2290 C C . ILE A 1 289 ? 42.925 10.329 -27.160 1.00 90.69 289 ILE A C 1
ATOM 2292 O O . ILE A 1 289 ? 42.040 10.807 -27.866 1.00 90.69 289 ILE A O 1
ATOM 2296 N N . ARG A 1 290 ? 42.796 10.185 -25.837 1.00 88.31 290 ARG A N 1
ATOM 2297 C CA . ARG A 1 290 ? 41.507 10.333 -25.141 1.00 88.31 290 ARG A CA 1
ATOM 2298 C C . ARG A 1 290 ? 40.745 11.634 -25.462 1.00 88.31 290 ARG A C 1
ATOM 2300 O O . ARG A 1 290 ? 39.567 11.513 -25.774 1.00 88.31 290 ARG A O 1
ATOM 2307 N N . PRO A 1 291 ? 41.354 12.839 -25.453 1.00 87.81 291 PRO A N 1
ATOM 2308 C CA . PRO A 1 291 ? 40.646 14.072 -25.806 1.00 87.81 291 PRO A CA 1
ATOM 2309 C C . PRO A 1 291 ? 40.053 14.052 -27.216 1.00 87.81 291 PRO A C 1
ATOM 2311 O O . PRO A 1 291 ? 38.936 14.510 -27.416 1.00 87.81 291 PRO A O 1
ATOM 2314 N N . ILE A 1 292 ? 40.770 13.474 -28.181 1.00 91.62 292 ILE A N 1
ATOM 2315 C CA . ILE A 1 292 ? 40.279 13.356 -29.553 1.00 91.62 292 ILE A CA 1
ATOM 2316 C C . ILE A 1 292 ? 39.191 12.288 -29.652 1.00 91.62 292 ILE A C 1
ATOM 2318 O O . ILE A 1 292 ? 38.157 12.527 -30.267 1.00 91.62 292 ILE A O 1
ATOM 2322 N N . ASP A 1 293 ? 39.380 11.137 -29.001 1.00 85.56 293 ASP A N 1
ATOM 2323 C CA . ASP A 1 293 ? 38.366 10.080 -28.978 1.00 85.56 293 ASP A CA 1
ATOM 2324 C C . ASP A 1 293 ? 37.037 10.600 -28.372 1.00 85.56 293 ASP A C 1
ATOM 2326 O O . ASP A 1 293 ? 35.960 10.237 -28.846 1.00 85.56 293 ASP A O 1
ATOM 2330 N N . GLU A 1 294 ? 37.094 11.480 -27.361 1.00 83.25 294 GLU A N 1
ATOM 2331 C CA . GLU A 1 294 ? 35.927 12.164 -26.770 1.00 83.25 294 GLU A CA 1
ATOM 2332 C C . GLU A 1 294 ? 35.252 13.151 -27.749 1.00 83.25 294 GLU A C 1
ATOM 2334 O O . GLU A 1 294 ? 34.020 13.255 -27.791 1.00 83.25 294 GLU A O 1
ATOM 2339 N N . GLU A 1 295 ? 36.031 13.867 -28.563 1.00 89.00 295 GLU A N 1
ATOM 2340 C CA . GLU A 1 295 ? 35.508 14.785 -29.584 1.00 89.00 295 GLU A CA 1
ATOM 2341 C C . GLU A 1 295 ? 34.881 14.042 -30.765 1.00 89.00 295 GLU A C 1
ATOM 2343 O O . GLU A 1 295 ? 33.774 14.382 -31.195 1.00 89.00 295 GLU A O 1
ATOM 2348 N N . HIS A 1 296 ? 35.531 12.977 -31.244 1.00 86.00 296 HIS A N 1
ATOM 2349 C CA . HIS A 1 296 ? 34.967 12.066 -32.240 1.00 86.00 296 HIS A CA 1
ATOM 2350 C C . HIS A 1 296 ? 33.663 11.467 -31.734 1.00 86.00 296 HIS A C 1
ATOM 2352 O O . HIS A 1 296 ? 32.660 11.499 -32.449 1.00 86.00 296 HIS A O 1
ATOM 2358 N N . GLN A 1 297 ? 33.636 10.992 -30.484 1.00 79.62 297 GLN A N 1
ATOM 2359 C CA . GLN A 1 297 ? 32.407 10.522 -29.857 1.00 79.62 297 GLN A CA 1
ATOM 2360 C C . GLN A 1 297 ? 31.328 11.608 -29.927 1.00 79.62 297 GLN A C 1
ATOM 2362 O O . GLN A 1 297 ? 30.264 11.353 -30.483 1.00 79.62 297 GLN A O 1
ATOM 2367 N N . THR A 1 298 ? 31.616 12.833 -29.480 1.00 83.12 298 THR A N 1
ATOM 2368 C CA . THR A 1 298 ? 30.655 13.950 -29.493 1.00 83.12 298 THR A CA 1
ATOM 2369 C C . THR A 1 298 ? 30.109 14.255 -30.896 1.00 83.12 298 THR A C 1
ATOM 2371 O O . THR A 1 298 ? 28.907 14.488 -31.050 1.00 83.12 298 THR A O 1
ATOM 2374 N N . LEU A 1 299 ? 30.940 14.198 -31.943 1.00 84.56 299 LEU A N 1
ATOM 2375 C CA . LEU A 1 299 ? 30.490 14.341 -33.335 1.00 84.56 299 LEU A CA 1
ATOM 2376 C C . LEU A 1 299 ? 29.458 13.275 -33.718 1.00 84.56 299 LEU A C 1
ATOM 2378 O O . LEU A 1 299 ? 28.405 13.597 -34.277 1.00 84.56 299 LEU A O 1
ATOM 2382 N N . PHE A 1 300 ? 29.722 12.013 -33.379 1.00 77.38 300 PHE A N 1
ATOM 2383 C CA . PHE A 1 300 ? 28.776 10.929 -33.623 1.00 77.38 300 PHE A CA 1
ATOM 2384 C C . PHE A 1 300 ? 27.523 11.010 -32.737 1.00 77.38 300 PHE A C 1
ATOM 2386 O O . PHE A 1 300 ? 26.440 10.639 -33.190 1.00 77.38 300 PHE A O 1
ATOM 2393 N N . GLU A 1 301 ? 27.619 11.541 -31.515 1.00 71.81 301 GLU A N 1
ATOM 2394 C CA . GLU A 1 301 ? 26.456 11.789 -30.651 1.00 71.81 301 GLU A CA 1
ATOM 2395 C C . GLU A 1 301 ? 25.525 12.852 -31.246 1.00 71.81 301 GLU A C 1
ATOM 2397 O O . GLU A 1 301 ? 24.303 12.675 -31.274 1.00 71.81 301 GLU A O 1
ATOM 2402 N N . LEU A 1 302 ? 26.089 13.946 -31.768 1.00 80.94 302 LEU A N 1
ATOM 2403 C CA . LEU A 1 302 ? 25.328 14.984 -32.465 1.00 80.94 302 LEU A CA 1
ATOM 2404 C C . LEU A 1 302 ? 24.649 14.424 -33.718 1.00 80.94 302 LEU A C 1
ATOM 2406 O O . LEU A 1 302 ? 23.473 14.707 -33.949 1.00 80.94 302 LEU A O 1
ATOM 2410 N N . LEU A 1 303 ? 25.357 13.583 -34.480 1.00 78.06 303 LEU A N 1
ATOM 2411 C CA . LEU A 1 303 ? 24.794 12.851 -35.615 1.00 78.06 303 LEU A CA 1
ATOM 2412 C C . LEU A 1 303 ? 23.637 11.936 -35.185 1.00 78.06 303 LEU A C 1
ATOM 2414 O O . LEU A 1 303 ? 22.581 11.966 -35.810 1.00 78.06 303 LEU A O 1
ATOM 2418 N N . GLY A 1 304 ? 23.781 11.180 -34.093 1.00 68.50 304 GLY A N 1
ATOM 2419 C CA . GLY A 1 304 ? 22.711 10.338 -33.545 1.00 68.50 304 GLY A CA 1
ATOM 2420 C C . GLY A 1 304 ? 21.478 11.140 -33.114 1.00 68.50 304 GLY A C 1
ATOM 2421 O O . GLY A 1 304 ? 20.346 10.762 -33.418 1.00 68.50 304 GLY A O 1
ATOM 2422 N N . ARG A 1 305 ? 21.683 12.300 -32.481 1.00 73.25 305 ARG A N 1
ATOM 2423 C CA . ARG A 1 305 ? 20.602 13.183 -32.018 1.00 73.25 305 ARG A CA 1
ATOM 2424 C C . ARG A 1 305 ? 19.772 13.776 -33.159 1.00 73.25 305 ARG A C 1
ATOM 2426 O O . ARG A 1 305 ? 18.571 13.970 -32.986 1.00 73.25 305 ARG A O 1
ATOM 2433 N N . ILE A 1 306 ? 20.379 14.048 -34.318 1.00 77.62 306 ILE A N 1
ATOM 2434 C CA . ILE A 1 306 ? 19.648 14.482 -35.523 1.00 77.62 306 ILE A CA 1
ATOM 2435 C C . ILE A 1 306 ? 18.571 13.449 -35.875 1.00 77.62 306 ILE A C 1
ATOM 2437 O O . ILE A 1 306 ? 17.423 13.814 -36.116 1.00 77.62 306 ILE A O 1
ATOM 2441 N N . TRP A 1 307 ? 18.901 12.160 -35.822 1.00 64.44 307 TRP A N 1
ATOM 2442 C CA . TRP A 1 307 ? 17.967 11.089 -36.166 1.00 64.44 307 TRP A CA 1
ATOM 2443 C C . TRP A 1 307 ? 16.925 10.806 -35.093 1.00 64.44 307 TRP A C 1
ATOM 2445 O O . TRP A 1 307 ? 15.779 10.533 -35.438 1.00 64.44 307 TRP A O 1
ATOM 2455 N N . GLU A 1 308 ? 17.271 10.945 -33.809 1.00 69.38 308 GLU A N 1
ATOM 2456 C CA . GLU A 1 308 ? 16.272 10.898 -32.732 1.00 69.38 308 GLU A CA 1
ATOM 2457 C C . GLU A 1 308 ? 15.171 11.950 -32.932 1.00 69.38 308 GLU A C 1
ATOM 2459 O O . GLU A 1 308 ? 14.010 11.700 -32.611 1.00 69.38 308 GLU A O 1
ATOM 2464 N N . LEU A 1 309 ? 15.526 13.130 -33.450 1.00 74.19 309 LEU A N 1
ATOM 2465 C CA . LEU A 1 309 ? 14.559 14.180 -33.754 1.00 74.19 309 LEU A CA 1
ATOM 2466 C C . LEU A 1 309 ? 13.721 13.838 -34.989 1.00 74.19 309 LEU A C 1
ATOM 2468 O O . LEU A 1 309 ? 12.503 13.983 -34.930 1.00 74.19 309 LEU A O 1
ATOM 2472 N N . VAL A 1 310 ? 14.329 13.306 -36.056 1.00 73.56 310 VAL A N 1
ATOM 2473 C CA . VAL A 1 310 ? 13.589 12.834 -37.244 1.00 73.56 310 VAL A CA 1
ATOM 2474 C C . VAL A 1 310 ? 12.567 11.753 -36.876 1.00 73.56 310 VAL A C 1
ATOM 2476 O O . VAL A 1 310 ? 11.411 11.856 -37.279 1.00 73.56 310 VAL A O 1
ATOM 2479 N N . ASP A 1 311 ? 12.951 10.761 -36.068 1.00 68.06 311 ASP A N 1
ATOM 2480 C CA . ASP A 1 311 ? 12.079 9.651 -35.649 1.00 68.06 311 ASP A CA 1
ATOM 2481 C C . ASP A 1 311 ? 10.888 10.124 -34.796 1.00 68.06 311 ASP A C 1
ATOM 2483 O O . ASP A 1 311 ? 9.772 9.617 -34.903 1.00 68.06 311 ASP A O 1
ATOM 2487 N N . ARG A 1 312 ? 11.088 11.182 -34.002 1.00 75.94 312 ARG A N 1
ATOM 2488 C CA . ARG A 1 312 ? 10.023 11.847 -33.230 1.00 75.94 312 ARG A CA 1
ATOM 2489 C C . ARG A 1 312 ? 9.185 12.830 -34.057 1.00 75.94 312 ARG A C 1
ATOM 2491 O O . ARG A 1 312 ? 8.290 13.468 -33.503 1.00 75.94 312 ARG A O 1
ATOM 2498 N N . GLY A 1 313 ? 9.465 12.969 -35.353 1.00 82.31 313 GLY A N 1
ATOM 2499 C CA . GLY A 1 313 ? 8.775 13.881 -36.265 1.00 82.31 313 GLY A CA 1
ATOM 2500 C C . GLY A 1 313 ? 9.252 15.339 -36.219 1.00 82.31 313 GLY A C 1
ATOM 2501 O O . GLY A 1 313 ? 8.618 16.198 -36.829 1.00 82.31 313 GLY A O 1
ATOM 2502 N N . ASP A 1 314 ? 10.358 15.643 -35.535 1.00 92.12 314 ASP A N 1
ATOM 2503 C CA . ASP A 1 314 ? 10.957 16.983 -35.446 1.00 92.12 314 ASP A CA 1
ATOM 2504 C C . ASP A 1 314 ? 12.073 17.187 -36.488 1.00 92.12 314 ASP A C 1
ATOM 2506 O O . ASP A 1 314 ? 13.270 17.235 -36.189 1.00 92.12 314 ASP A O 1
ATOM 2510 N N . LEU A 1 315 ? 11.670 17.327 -37.753 1.00 90.75 315 LEU A N 1
ATOM 2511 C CA . LEU A 1 315 ? 12.598 17.564 -38.863 1.00 90.75 315 LEU A CA 1
ATOM 2512 C C . LEU A 1 315 ? 13.344 18.907 -38.739 1.00 90.75 315 LEU A C 1
ATOM 2514 O O . LEU A 1 315 ? 14.524 18.999 -39.074 1.00 90.75 315 LEU A O 1
ATOM 2518 N N . GLU A 1 316 ? 12.684 19.957 -38.252 1.00 93.62 316 GLU A N 1
ATOM 2519 C CA . GLU A 1 316 ? 13.294 21.287 -38.144 1.00 93.62 316 GLU A CA 1
ATOM 2520 C C . GLU A 1 316 ? 14.329 21.355 -37.014 1.00 93.62 316 GLU A C 1
ATOM 2522 O O . GLU A 1 316 ? 15.376 21.990 -37.166 1.00 93.62 316 GLU A O 1
ATOM 2527 N N . GLY A 1 317 ? 14.091 20.661 -35.898 1.00 92.81 317 GLY A N 1
ATOM 2528 C CA . GLY A 1 317 ? 15.101 20.447 -34.866 1.00 92.81 317 GLY A CA 1
ATOM 2529 C C . GLY A 1 317 ? 16.314 19.685 -35.402 1.00 92.81 317 GLY A C 1
ATOM 2530 O O . GLY A 1 317 ? 17.452 20.103 -35.177 1.00 92.81 317 GLY A O 1
ATOM 2531 N N . ALA A 1 318 ? 16.084 18.624 -36.178 1.00 89.44 318 ALA A N 1
ATOM 2532 C CA . ALA A 1 318 ? 17.143 17.828 -36.794 1.00 89.44 318 ALA A CA 1
ATOM 2533 C C . ALA A 1 318 ? 18.014 18.656 -37.759 1.00 89.44 318 ALA A C 1
ATOM 2535 O O . ALA A 1 318 ? 19.243 18.675 -37.639 1.00 89.44 318 ALA A O 1
ATOM 2536 N N . LYS A 1 319 ? 17.387 19.429 -38.658 1.00 94.94 319 LYS A N 1
ATOM 2537 C CA . LYS A 1 319 ? 18.085 20.348 -39.575 1.00 94.94 319 LYS A CA 1
ATOM 2538 C C . LYS A 1 319 ? 18.905 21.401 -38.841 1.00 94.94 319 LYS A C 1
ATOM 2540 O O . LYS A 1 319 ? 19.998 21.748 -39.296 1.00 94.94 319 LYS A O 1
ATOM 2545 N N . ARG A 1 320 ? 18.398 21.915 -37.716 1.00 95.62 320 ARG A N 1
ATOM 2546 C CA . ARG A 1 320 ? 19.097 22.905 -36.887 1.00 95.62 320 ARG A CA 1
ATOM 2547 C C . ARG A 1 320 ? 20.354 22.315 -36.261 1.00 95.62 320 ARG A C 1
ATOM 2549 O O . ARG A 1 320 ? 21.417 22.916 -36.380 1.00 95.62 320 ARG A O 1
ATOM 2556 N N . ILE A 1 321 ? 20.260 21.119 -35.671 1.00 92.19 321 ILE A N 1
ATOM 2557 C CA . ILE A 1 321 ? 21.435 20.429 -35.117 1.00 92.19 321 ILE A CA 1
ATOM 2558 C C . ILE A 1 321 ? 22.473 20.184 -36.212 1.00 92.19 321 ILE A C 1
ATOM 2560 O O . ILE A 1 321 ? 23.636 20.511 -35.998 1.00 92.19 321 ILE A O 1
ATOM 2564 N N . PHE A 1 322 ? 22.070 19.689 -37.386 1.00 93.19 322 PHE A N 1
ATOM 2565 C CA . PHE A 1 322 ? 22.993 19.490 -38.508 1.00 93.19 322 PHE A CA 1
ATOM 2566 C C . PHE A 1 322 ? 23.688 20.796 -38.923 1.00 93.19 322 PHE A C 1
ATOM 2568 O O . PHE A 1 322 ? 24.911 20.864 -39.028 1.00 93.19 322 PHE A O 1
ATOM 2575 N N . SER A 1 323 ? 22.894 21.844 -39.140 1.00 94.00 323 SER A N 1
ATOM 2576 C CA . SER A 1 323 ? 23.353 23.083 -39.773 1.00 94.00 323 SER A CA 1
ATOM 2577 C C . SER A 1 323 ? 24.127 24.015 -38.849 1.00 94.00 323 SER A C 1
ATOM 2579 O O . SER A 1 323 ? 24.857 24.875 -39.332 1.00 94.00 323 SER A O 1
ATOM 2581 N N . GLU A 1 324 ? 23.905 23.911 -37.541 1.00 92.62 324 GLU A N 1
ATOM 2582 C CA . GLU A 1 324 ? 24.441 24.851 -36.557 1.00 92.62 324 GLU A CA 1
ATOM 2583 C C . GLU A 1 324 ? 25.340 24.126 -35.566 1.00 92.62 324 GLU A C 1
ATOM 2585 O O . GLU A 1 324 ? 26.520 24.434 -35.465 1.00 92.62 324 GLU A O 1
ATOM 2590 N N . THR A 1 325 ? 24.812 23.140 -34.843 1.00 92.88 325 THR A N 1
ATOM 2591 C CA . THR A 1 325 ? 25.553 22.502 -33.750 1.00 92.88 325 THR A CA 1
ATOM 2592 C C . THR A 1 325 ? 26.661 21.591 -34.266 1.00 92.88 325 THR A C 1
ATOM 2594 O O . THR A 1 325 ? 27.816 21.762 -33.887 1.00 92.88 325 THR A O 1
ATOM 2597 N N . LEU A 1 326 ? 26.326 20.655 -35.153 1.00 90.06 326 LEU A N 1
ATOM 2598 C CA . LEU A 1 326 ? 27.269 19.692 -35.712 1.00 90.06 326 LEU A CA 1
ATOM 2599 C C . LEU A 1 326 ? 28.324 20.385 -36.576 1.00 90.06 326 LEU A C 1
ATOM 2601 O O . LEU A 1 326 ? 29.511 20.142 -36.391 1.00 90.06 326 LEU A O 1
ATOM 2605 N N . ALA A 1 327 ? 27.904 21.277 -37.477 1.00 89.75 327 ALA A N 1
ATOM 2606 C CA . ALA A 1 327 ? 28.823 22.006 -38.348 1.00 89.75 327 ALA A CA 1
ATOM 2607 C C . ALA A 1 327 ? 29.834 22.860 -37.564 1.00 89.75 327 ALA A C 1
ATOM 2609 O O . ALA A 1 327 ? 31.027 22.840 -37.871 1.00 89.75 327 ALA A O 1
ATOM 2610 N N . ASN A 1 328 ? 29.377 23.571 -36.526 1.00 92.69 328 ASN A N 1
ATOM 2611 C CA . ASN A 1 328 ? 30.271 24.367 -35.687 1.00 92.69 328 ASN A CA 1
ATOM 2612 C C . ASN A 1 328 ? 31.208 23.478 -34.869 1.00 92.69 328 ASN A C 1
ATOM 2614 O O . ASN A 1 328 ? 32.404 23.751 -34.819 1.00 92.69 328 ASN A O 1
ATOM 2618 N N . TYR A 1 329 ? 30.686 22.410 -34.257 1.00 93.50 329 TYR A N 1
ATOM 2619 C CA . TYR A 1 329 ? 31.503 21.505 -33.451 1.00 93.50 329 TYR A CA 1
ATOM 2620 C C . TYR A 1 329 ? 32.572 20.804 -34.297 1.00 93.50 329 TYR A C 1
ATOM 2622 O O . TYR A 1 329 ? 33.726 20.756 -33.890 1.00 93.50 329 TYR A O 1
ATOM 2630 N N . ALA A 1 330 ? 32.227 20.363 -35.512 1.00 91.19 330 ALA A N 1
ATOM 2631 C CA . ALA A 1 330 ? 33.191 19.827 -36.467 1.00 91.19 330 ALA A CA 1
ATOM 2632 C C . ALA A 1 330 ? 34.295 20.843 -36.770 1.00 91.19 330 ALA A C 1
ATOM 2634 O O . ALA A 1 330 ? 35.466 20.513 -36.661 1.00 91.19 330 ALA A O 1
ATOM 2635 N N . SER A 1 331 ? 33.954 22.102 -37.060 1.00 92.06 331 SER A N 1
ATOM 2636 C CA . SER A 1 331 ? 34.975 23.127 -37.303 1.00 92.06 331 SER A CA 1
ATOM 2637 C C . SER A 1 331 ? 35.910 23.347 -36.108 1.00 92.06 331 SER A C 1
ATOM 2639 O O . SER A 1 331 ? 37.089 23.610 -36.326 1.00 92.06 331 SER A O 1
ATOM 2641 N N . VAL A 1 332 ? 35.400 23.280 -34.875 1.00 92.88 332 VAL A N 1
ATOM 2642 C CA . VAL A 1 332 ? 36.213 23.428 -33.655 1.00 92.88 332 VAL A CA 1
ATOM 2643 C C . VAL A 1 332 ? 37.130 22.223 -33.465 1.00 92.88 332 VAL A C 1
ATOM 2645 O O . VAL A 1 332 ? 38.318 22.397 -33.217 1.00 92.88 332 VAL A O 1
ATOM 2648 N N . HIS A 1 333 ? 36.596 21.017 -33.636 1.00 93.50 333 HIS A N 1
ATOM 2649 C CA . HIS A 1 333 ? 37.356 19.776 -33.549 1.00 93.50 333 HIS A CA 1
ATOM 2650 C C . HIS A 1 333 ? 38.521 19.741 -34.558 1.00 93.50 333 HIS A C 1
ATOM 2652 O O . HIS A 1 333 ? 39.665 19.532 -34.166 1.00 93.50 333 HIS A O 1
ATOM 2658 N N . LEU A 1 334 ? 38.273 20.068 -35.834 1.00 95.69 334 LEU A N 1
ATOM 2659 C CA . LEU A 1 334 ? 39.329 20.097 -36.859 1.00 95.69 334 LEU A CA 1
ATOM 2660 C C . LEU A 1 334 ? 40.442 21.104 -36.522 1.00 95.69 334 LEU A C 1
ATOM 2662 O O . LEU A 1 334 ? 41.624 20.827 -36.717 1.00 95.69 334 LEU A O 1
ATOM 2666 N N . GLN A 1 335 ? 40.079 22.270 -35.976 1.00 94.12 335 GLN A N 1
ATOM 2667 C CA . GLN A 1 335 ? 41.054 23.262 -35.511 1.00 94.12 335 GLN A CA 1
ATOM 2668 C C . GLN A 1 335 ? 41.873 22.740 -34.329 1.00 94.12 335 GLN A C 1
ATOM 2670 O O . GLN A 1 335 ? 43.079 22.975 -34.263 1.00 94.12 335 GLN A O 1
ATOM 2675 N N . HIS A 1 336 ? 41.237 22.019 -33.409 1.00 94.50 336 HIS A N 1
ATOM 2676 C CA . HIS A 1 336 ? 41.921 21.427 -32.270 1.00 94.50 336 HIS A CA 1
ATOM 2677 C C . HIS A 1 336 ? 42.953 20.375 -32.707 1.00 94.50 336 HIS A C 1
ATOM 2679 O O . HIS A 1 336 ? 44.102 20.412 -32.254 1.00 94.50 336 HIS A O 1
ATOM 2685 N N . GLU A 1 337 ? 42.601 19.506 -33.655 1.00 95.25 337 GLU A N 1
ATOM 2686 C CA . GLU A 1 337 ? 43.541 18.547 -34.243 1.00 95.25 337 GLU A CA 1
ATOM 2687 C C . GLU A 1 337 ? 44.706 19.245 -34.957 1.00 95.25 337 GLU A C 1
ATOM 2689 O O . GLU A 1 337 ? 45.868 18.883 -34.754 1.00 95.25 337 GLU A O 1
ATOM 2694 N N . GLU A 1 338 ? 44.428 20.293 -35.740 1.00 96.00 338 GLU A N 1
ATOM 2695 C CA . GLU A 1 338 ? 45.450 21.119 -36.394 1.00 96.00 338 GLU A CA 1
ATOM 2696 C C . GLU A 1 338 ? 46.416 21.750 -35.383 1.00 96.00 338 GLU A C 1
ATOM 2698 O O . GLU A 1 338 ? 47.636 21.735 -35.590 1.00 96.00 338 GLU A O 1
ATOM 2703 N N . GLU A 1 339 ? 45.902 22.273 -34.268 1.00 94.56 339 GLU A N 1
ATOM 2704 C CA . GLU A 1 339 ? 46.718 22.833 -33.193 1.00 94.56 339 GLU A CA 1
ATOM 2705 C C . GLU A 1 339 ? 47.629 21.785 -32.553 1.00 94.56 339 GLU A C 1
ATOM 2707 O O . GLU A 1 339 ? 48.815 22.059 -32.330 1.00 94.56 339 GLU A O 1
ATOM 2712 N N . ILE A 1 340 ? 47.099 20.593 -32.263 1.00 93.69 340 ILE A N 1
ATOM 2713 C CA . ILE A 1 340 ? 47.875 19.486 -31.697 1.00 93.69 340 ILE A CA 1
ATOM 2714 C C . ILE A 1 340 ? 48.947 19.041 -32.699 1.00 93.69 340 ILE A C 1
ATOM 2716 O O . ILE A 1 340 ? 50.133 19.001 -32.354 1.00 93.69 340 ILE A O 1
ATOM 2720 N N . MET A 1 341 ? 48.575 18.775 -33.953 1.00 95.88 341 MET A N 1
ATOM 2721 C CA . MET A 1 341 ? 49.504 18.355 -35.006 1.00 95.88 341 MET A CA 1
ATOM 2722 C C . MET A 1 341 ? 50.628 19.363 -35.225 1.00 95.88 341 MET A C 1
ATOM 2724 O O . MET A 1 341 ? 51.796 18.977 -35.322 1.00 95.88 341 MET A O 1
ATOM 2728 N N . LYS A 1 342 ? 50.305 20.658 -35.246 1.00 94.56 342 LYS A N 1
ATOM 2729 C CA . LYS A 1 342 ? 51.290 21.725 -35.414 1.00 94.56 342 LYS A CA 1
ATOM 2730 C C . LYS A 1 342 ? 52.201 21.860 -34.196 1.00 94.56 342 LYS A C 1
ATOM 2732 O O . LYS A 1 342 ? 53.414 21.974 -34.359 1.00 94.56 342 LYS A O 1
ATOM 2737 N N . ARG A 1 343 ? 51.652 21.797 -32.975 1.00 94.31 343 ARG A N 1
ATOM 2738 C CA . ARG A 1 343 ? 52.426 21.872 -31.719 1.00 94.31 343 ARG A CA 1
ATOM 2739 C C . ARG A 1 343 ? 53.437 20.732 -31.609 1.00 94.31 343 ARG A C 1
ATOM 2741 O O . ARG A 1 343 ? 54.574 20.944 -31.186 1.00 94.31 343 ARG A O 1
ATOM 2748 N N . TYR A 1 344 ? 53.034 19.534 -32.016 1.00 94.38 344 TYR A N 1
ATOM 2749 C CA . TYR A 1 344 ? 53.843 18.321 -31.928 1.00 94.38 344 TYR A CA 1
ATOM 2750 C C . TYR A 1 344 ? 54.554 17.954 -33.243 1.00 94.38 344 TYR A C 1
ATOM 2752 O O . TYR A 1 344 ? 55.142 16.876 -33.347 1.00 94.38 344 TYR A O 1
ATOM 2760 N N . HIS A 1 345 ? 54.587 18.887 -34.201 1.00 94.00 345 HIS A N 1
ATOM 2761 C CA . HIS A 1 345 ? 55.364 18.814 -35.441 1.00 94.00 345 HIS A CA 1
ATOM 2762 C C . HIS A 1 345 ? 55.093 17.539 -36.257 1.00 94.00 345 HIS A C 1
ATOM 2764 O O . HIS A 1 345 ? 56.026 16.847 -36.667 1.00 94.00 345 HIS A O 1
ATOM 2770 N N . PHE A 1 346 ? 53.820 17.202 -36.474 1.00 95.81 346 PHE A N 1
ATOM 2771 C CA . PHE A 1 346 ? 53.442 16.064 -37.312 1.00 95.81 346 PHE A CA 1
ATOM 2772 C C . PHE A 1 346 ? 53.860 16.302 -38.783 1.00 95.81 346 PHE A C 1
ATOM 2774 O O . PHE A 1 346 ? 53.404 17.272 -39.389 1.00 95.81 346 PHE A O 1
ATOM 2781 N N . PRO A 1 347 ? 54.694 15.438 -39.401 1.00 92.12 347 PRO A N 1
ATOM 2782 C CA . PRO A 1 347 ? 55.203 15.660 -40.760 1.00 92.12 347 PRO A CA 1
ATOM 2783 C C . PRO A 1 347 ? 54.125 15.686 -41.849 1.00 92.12 347 PRO A C 1
ATOM 2785 O O . PRO A 1 347 ? 54.290 16.371 -42.852 1.00 92.12 347 PRO A O 1
ATOM 2788 N N . GLY A 1 348 ? 53.020 14.958 -41.655 1.00 92.88 348 GLY A N 1
ATOM 2789 C CA . GLY A 1 348 ? 51.888 14.918 -42.588 1.00 92.88 348 GLY A CA 1
ATOM 2790 C C . GLY A 1 348 ? 50.890 16.069 -42.423 1.00 92.88 348 GLY A C 1
ATOM 2791 O O . GLY A 1 348 ? 49.798 15.997 -42.978 1.00 92.88 348 GLY A O 1
ATOM 2792 N N . TYR A 1 349 ? 51.227 17.106 -41.647 1.00 93.50 349 TYR A N 1
ATOM 2793 C CA . TYR A 1 349 ? 50.314 18.203 -41.315 1.00 93.50 349 TYR A CA 1
ATOM 2794 C C . TYR A 1 349 ? 49.740 18.912 -42.549 1.00 93.50 349 TYR A C 1
ATOM 2796 O O . TYR A 1 349 ? 48.545 19.180 -42.589 1.00 93.50 349 TYR A O 1
ATOM 2804 N N . GLU A 1 350 ? 50.554 19.195 -43.571 1.00 93.12 350 GLU A N 1
ATOM 2805 C CA . GLU A 1 350 ? 50.079 19.917 -44.763 1.00 93.12 350 GLU A CA 1
ATOM 2806 C C . GLU A 1 350 ? 49.048 19.108 -45.566 1.00 93.12 350 GLU A C 1
ATOM 2808 O O . GLU A 1 350 ? 48.038 19.656 -46.004 1.00 93.12 350 GLU A O 1
ATOM 2813 N N . GLU A 1 351 ? 49.262 17.797 -45.712 1.00 91.00 351 GLU A N 1
ATOM 2814 C CA . GLU A 1 351 ? 48.315 16.894 -46.380 1.00 91.00 351 GLU A CA 1
ATOM 2815 C C . GLU A 1 351 ? 47.000 16.790 -45.591 1.00 91.00 351 GLU A C 1
ATOM 2817 O O . GLU A 1 351 ? 45.912 16.838 -46.168 1.00 91.00 351 GLU A O 1
ATOM 2822 N N . HIS A 1 352 ? 47.098 16.709 -44.263 1.00 93.50 352 HIS A N 1
ATOM 2823 C CA . HIS A 1 352 ? 45.948 16.642 -43.366 1.00 93.50 352 HIS A CA 1
ATOM 2824 C C . HIS A 1 352 ? 45.132 17.949 -43.393 1.00 93.50 352 HIS A C 1
ATOM 2826 O O . HIS A 1 352 ? 43.912 17.923 -43.554 1.00 93.50 352 HIS A O 1
ATOM 2832 N N . LEU A 1 353 ? 45.805 19.105 -43.367 1.00 93.50 353 LEU A N 1
ATOM 2833 C CA . LEU A 1 353 ? 45.177 20.424 -43.478 1.00 93.50 353 LEU A CA 1
ATOM 2834 C C . LEU A 1 353 ? 44.408 20.588 -44.798 1.00 93.50 353 LEU A C 1
ATOM 2836 O O . LEU A 1 353 ? 43.316 21.155 -44.818 1.00 93.50 353 LEU A O 1
ATOM 2840 N N . ILE A 1 354 ? 44.937 20.065 -45.907 1.00 92.81 354 ILE A N 1
ATOM 2841 C CA . ILE A 1 354 ? 44.225 20.065 -47.193 1.00 92.81 354 ILE A CA 1
ATOM 2842 C C . ILE A 1 354 ? 42.933 19.239 -47.096 1.00 92.81 354 ILE A C 1
ATOM 2844 O O . ILE A 1 354 ? 41.897 19.654 -47.621 1.00 92.81 354 ILE A O 1
ATOM 2848 N N . ALA A 1 355 ? 42.950 18.095 -46.404 1.00 90.56 355 ALA A N 1
ATOM 2849 C CA . ALA A 1 355 ? 41.747 17.293 -46.185 1.00 90.56 355 ALA A CA 1
ATOM 2850 C C . ALA A 1 355 ? 40.678 18.053 -45.372 1.00 90.56 355 ALA A C 1
ATOM 2852 O O . ALA A 1 355 ? 39.506 18.034 -45.763 1.00 90.56 355 ALA A O 1
ATOM 2853 N N . HIS A 1 356 ? 41.080 18.785 -44.327 1.00 94.94 356 HIS A N 1
ATOM 2854 C CA . HIS A 1 356 ? 40.193 19.655 -43.540 1.00 94.94 356 HIS A CA 1
ATOM 2855 C C . HIS A 1 356 ? 39.609 20.799 -44.371 1.00 94.94 356 HIS A C 1
ATOM 2857 O O . HIS A 1 356 ? 38.399 21.032 -44.387 1.00 94.94 356 HIS A O 1
ATOM 2863 N N . GLN A 1 357 ? 40.449 21.492 -45.138 1.00 93.19 357 GLN A N 1
ATOM 2864 C CA . GLN A 1 357 ? 39.998 22.579 -46.006 1.00 93.19 357 GLN A CA 1
ATOM 2865 C C . GLN A 1 357 ? 38.989 22.088 -47.047 1.00 93.19 357 GLN A C 1
ATOM 2867 O O . GLN A 1 357 ? 37.990 22.759 -47.306 1.00 93.19 357 GLN A O 1
ATOM 2872 N N . ASN A 1 358 ? 39.202 20.894 -47.601 1.00 91.81 358 ASN A N 1
ATOM 2873 C CA . ASN A 1 358 ? 38.294 20.303 -48.577 1.00 91.81 358 ASN A CA 1
ATOM 2874 C C . ASN A 1 358 ? 36.900 20.019 -48.000 1.00 91.81 358 ASN A C 1
ATOM 2876 O O . ASN A 1 358 ? 35.906 20.234 -48.701 1.00 91.81 358 ASN A O 1
ATOM 2880 N N . ILE A 1 359 ? 36.796 19.536 -46.755 1.00 91.75 359 ILE A N 1
ATOM 2881 C CA . ILE A 1 359 ? 35.484 19.309 -46.130 1.00 91.75 359 ILE A CA 1
ATOM 2882 C C . ILE A 1 359 ? 34.816 20.629 -45.746 1.00 91.75 359 ILE A C 1
ATOM 2884 O O . ILE A 1 359 ? 33.643 20.831 -46.064 1.00 91.75 359 ILE A O 1
ATOM 2888 N N . LEU A 1 360 ? 35.571 21.574 -45.178 1.00 91.25 360 LEU A N 1
ATOM 2889 C CA . LEU A 1 360 ? 35.061 22.888 -44.783 1.00 91.25 360 LEU A CA 1
ATOM 2890 C C . LEU A 1 360 ? 34.577 23.715 -45.981 1.00 91.25 360 LEU A C 1
ATOM 2892 O O . LEU A 1 360 ? 33.623 24.475 -45.849 1.00 91.25 360 LEU A O 1
ATOM 2896 N N . GLN A 1 361 ? 35.163 23.538 -47.170 1.00 92.38 361 GLN A N 1
ATOM 2897 C CA . GLN A 1 361 ? 34.673 24.172 -48.401 1.00 92.38 361 GLN A CA 1
ATOM 2898 C C . GLN A 1 361 ? 33.344 23.586 -48.898 1.00 92.38 361 GLN A C 1
ATOM 2900 O O . GLN A 1 361 ? 32.540 24.300 -49.496 1.00 92.38 361 GLN A O 1
ATOM 2905 N N . LYS A 1 362 ? 33.096 22.294 -48.662 1.00 91.75 362 LYS A N 1
ATOM 2906 C CA . LYS A 1 362 ? 31.873 21.603 -49.106 1.00 91.75 362 LYS A CA 1
ATOM 2907 C C . LYS A 1 362 ? 30.720 21.749 -48.113 1.00 91.75 3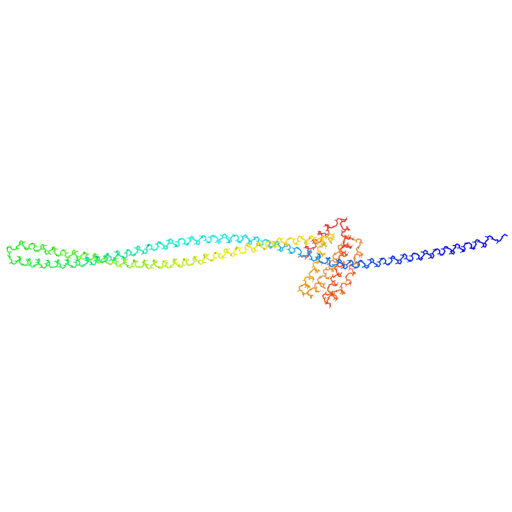62 LYS A C 1
ATOM 2909 O O . LYS A 1 362 ? 29.555 21.736 -48.519 1.00 91.75 362 LYS A O 1
ATOM 2914 N N . LEU A 1 363 ? 31.035 21.929 -46.831 1.00 89.94 363 LEU A N 1
ATOM 2915 C CA . LEU A 1 363 ? 30.063 21.979 -45.743 1.00 89.94 363 LEU A CA 1
ATOM 2916 C C . LEU A 1 363 ? 28.984 23.075 -45.914 1.00 89.94 363 LEU A C 1
ATOM 2918 O O . LEU A 1 363 ? 27.811 22.753 -45.729 1.00 89.94 363 LEU A O 1
ATOM 2922 N N . PRO A 1 364 ? 29.282 24.316 -46.362 1.00 93.62 364 PRO A N 1
ATOM 2923 C CA . PRO A 1 364 ? 28.257 25.339 -46.591 1.00 93.62 364 PRO A CA 1
ATOM 2924 C C . PRO A 1 364 ? 27.202 24.936 -47.624 1.00 93.62 364 PRO A C 1
ATOM 2926 O O . PRO A 1 364 ? 26.019 25.225 -47.447 1.00 93.62 364 PRO A O 1
ATOM 2929 N N . SER A 1 365 ? 27.611 24.240 -48.690 1.00 91.81 365 SER A N 1
ATOM 2930 C CA . SER A 1 365 ? 26.681 23.768 -49.720 1.00 91.81 365 SER A CA 1
ATOM 2931 C C . SER A 1 365 ? 25.803 22.628 -49.206 1.00 91.81 365 SER A C 1
ATOM 2933 O O . SER A 1 365 ? 24.611 22.589 -49.520 1.00 91.81 365 SER A O 1
ATOM 2935 N N . ALA A 1 366 ? 26.362 21.723 -48.398 1.00 89.94 366 ALA A N 1
ATOM 2936 C CA . ALA A 1 366 ? 25.592 20.673 -47.735 1.00 89.94 366 ALA A CA 1
ATOM 2937 C C . ALA A 1 366 ? 24.565 21.276 -46.762 1.00 89.94 366 ALA A C 1
ATOM 2939 O O . ALA A 1 366 ? 23.387 20.941 -46.827 1.00 89.94 366 ALA A O 1
ATOM 2940 N N . ILE A 1 367 ? 24.971 22.249 -45.937 1.00 94.19 367 ILE A N 1
ATOM 2941 C CA . ILE A 1 367 ? 24.077 22.972 -45.018 1.00 94.19 367 ILE A CA 1
ATOM 2942 C C . ILE A 1 367 ? 22.940 23.666 -45.775 1.00 94.19 367 ILE A C 1
ATOM 2944 O O . ILE A 1 367 ? 21.783 23.576 -45.369 1.00 94.19 367 ILE A O 1
ATOM 2948 N N . ALA A 1 368 ? 23.246 24.353 -46.880 1.00 93.31 368 ALA A N 1
ATOM 2949 C CA . ALA A 1 368 ? 22.230 25.021 -47.689 1.00 93.31 368 ALA A CA 1
ATOM 2950 C C . ALA A 1 368 ? 21.199 24.026 -48.252 1.00 93.31 368 ALA A C 1
ATOM 2952 O O . ALA A 1 368 ? 20.000 24.299 -48.207 1.00 93.31 368 ALA A O 1
ATOM 2953 N N . THR A 1 369 ? 21.665 22.860 -48.708 1.00 93.25 369 THR A N 1
ATOM 2954 C CA . THR A 1 369 ? 20.815 21.779 -49.231 1.00 93.25 369 THR A CA 1
ATOM 2955 C C . THR A 1 369 ? 19.909 21.210 -48.135 1.00 93.25 369 THR A C 1
ATOM 2957 O O . THR A 1 369 ? 18.696 21.146 -48.316 1.00 93.25 369 THR A O 1
ATOM 2960 N N . VAL A 1 370 ? 20.463 20.911 -46.955 1.00 93.31 370 VAL A N 1
ATOM 2961 C CA . VAL A 1 370 ? 19.709 20.394 -45.797 1.00 93.31 370 VAL A CA 1
ATOM 2962 C C . VAL A 1 370 ? 18.668 21.393 -45.286 1.00 93.31 370 VAL A C 1
ATOM 2964 O O . VAL A 1 370 ? 17.549 21.011 -44.945 1.00 93.31 370 VAL A O 1
ATOM 2967 N N . ARG A 1 371 ? 19.006 22.687 -45.239 1.00 93.75 371 ARG A N 1
ATOM 2968 C CA . ARG A 1 371 ? 18.069 23.735 -44.801 1.00 93.75 371 ARG A CA 1
ATOM 2969 C C . ARG A 1 371 ? 16.887 23.889 -45.755 1.00 93.75 371 ARG A C 1
ATOM 2971 O O . ARG A 1 371 ? 15.765 24.076 -45.293 1.00 93.75 371 ARG A O 1
ATOM 2978 N N . ALA A 1 372 ? 17.144 23.828 -47.061 1.00 90.94 372 ALA A N 1
ATOM 2979 C CA . ALA A 1 372 ? 16.129 24.027 -48.092 1.00 90.94 372 ALA A CA 1
ATOM 2980 C C . ALA A 1 372 ? 15.286 22.772 -48.385 1.00 90.94 372 ALA A C 1
ATOM 2982 O O . ALA A 1 372 ? 14.177 22.903 -48.901 1.00 90.94 372 ALA A O 1
ATOM 2983 N N . GLY A 1 373 ? 15.805 21.579 -48.081 1.00 91.12 373 GLY A N 1
ATOM 2984 C CA . GLY A 1 373 ? 15.187 20.297 -48.419 1.00 91.12 373 GLY A CA 1
ATOM 2985 C C . GLY A 1 373 ? 14.276 19.694 -47.346 1.00 91.12 373 GLY A C 1
ATOM 2986 O O . GLY A 1 373 ? 13.955 20.313 -46.330 1.00 91.12 373 GLY A O 1
ATOM 2987 N N . GLY A 1 374 ? 13.823 18.469 -47.597 1.00 87.69 374 GLY A N 1
ATOM 2988 C CA . GLY A 1 374 ? 13.047 17.633 -46.689 1.00 87.69 374 GLY A CA 1
ATOM 2989 C C . GLY A 1 374 ? 13.914 16.607 -45.956 1.00 87.69 374 GLY A C 1
ATOM 2990 O O . GLY A 1 374 ? 15.091 16.834 -45.686 1.00 87.69 374 GLY A O 1
ATOM 2991 N N . VAL A 1 375 ? 13.307 15.470 -45.601 1.00 77.94 375 VAL A N 1
ATOM 2992 C CA . VAL A 1 375 ? 14.011 14.367 -44.926 1.00 77.94 375 VAL A CA 1
ATOM 2993 C C . VAL A 1 375 ? 15.154 13.856 -45.799 1.00 77.94 375 VAL A C 1
ATOM 2995 O O . VAL A 1 375 ? 16.261 13.743 -45.298 1.00 77.94 375 VAL A O 1
ATOM 2998 N N . GLN A 1 376 ? 14.914 13.642 -47.097 1.00 76.69 376 GLN A N 1
ATOM 2999 C CA . GLN A 1 376 ? 15.898 13.084 -48.029 1.00 76.69 376 GLN A CA 1
ATOM 3000 C C . GLN A 1 376 ? 17.199 13.901 -48.077 1.00 76.69 376 GLN A C 1
ATOM 3002 O O . GLN A 1 376 ? 18.283 13.343 -47.947 1.00 76.69 376 GLN A O 1
ATOM 3007 N N . GLU A 1 377 ? 17.107 15.224 -48.203 1.00 89.75 377 GLU A N 1
ATOM 3008 C CA . GLU A 1 377 ? 18.277 16.101 -48.246 1.00 89.75 377 GLU A CA 1
ATOM 3009 C C . GLU A 1 377 ? 19.038 16.112 -46.913 1.00 89.75 377 GLU A C 1
ATOM 3011 O O . GLU A 1 377 ? 20.267 16.196 -46.909 1.00 89.75 377 GLU A O 1
ATOM 3016 N N . LEU A 1 378 ? 18.330 15.987 -45.782 1.00 82.50 378 LEU A N 1
ATOM 3017 C CA . LEU A 1 378 ? 18.945 15.784 -44.469 1.00 82.50 378 LEU A CA 1
ATOM 3018 C C . LEU A 1 378 ? 19.684 14.438 -44.398 1.00 82.50 378 LEU A C 1
ATOM 3020 O O . LEU A 1 378 ? 20.805 14.404 -43.890 1.00 82.50 378 LEU A O 1
ATOM 3024 N N . GLU A 1 379 ? 19.107 13.355 -44.931 1.00 70.88 379 GLU A N 1
ATOM 3025 C CA . GLU A 1 379 ? 19.766 12.042 -44.972 1.00 70.88 379 GLU A CA 1
ATOM 3026 C C . GLU A 1 379 ? 21.051 12.095 -45.807 1.00 70.88 379 GLU A C 1
ATOM 3028 O O . GLU A 1 379 ? 22.096 11.611 -45.371 1.00 70.88 379 GLU A O 1
ATOM 3033 N N . GLU A 1 380 ? 20.994 12.728 -46.982 1.00 75.69 380 GLU A N 1
ATOM 3034 C CA . GLU A 1 380 ? 22.140 12.906 -47.878 1.00 75.69 380 GLU A CA 1
ATOM 3035 C C . GLU A 1 380 ? 23.242 13.761 -47.227 1.00 75.69 380 GLU A C 1
ATOM 3037 O O . GLU A 1 380 ? 24.425 13.414 -47.297 1.00 75.69 380 GLU A O 1
ATOM 3042 N N . GLY A 1 381 ? 22.867 14.836 -46.525 1.00 82.38 381 GLY A N 1
ATOM 3043 C CA . GLY A 1 381 ? 23.801 15.682 -45.780 1.00 82.38 381 GLY A CA 1
ATOM 3044 C C . GLY A 1 381 ? 24.482 14.952 -44.619 1.00 82.38 381 GLY A C 1
ATOM 3045 O O . GLY A 1 381 ? 25.696 15.063 -44.441 1.00 82.38 381 GLY A O 1
ATOM 3046 N N . VAL A 1 382 ? 23.728 14.167 -43.847 1.00 77.06 382 VAL A N 1
ATOM 3047 C CA . VAL A 1 382 ? 24.274 13.354 -42.750 1.00 77.06 382 VAL A CA 1
ATOM 3048 C C . VAL A 1 382 ? 25.180 12.242 -43.281 1.00 77.06 382 VAL A C 1
ATOM 3050 O O . VAL A 1 382 ? 26.274 12.046 -42.750 1.00 77.06 382 VAL A O 1
ATOM 3053 N N . ALA A 1 383 ? 24.779 11.554 -44.352 1.00 69.12 383 ALA A N 1
ATOM 3054 C CA . ALA A 1 383 ? 25.588 10.515 -44.985 1.00 69.12 383 ALA A CA 1
ATOM 3055 C C . ALA A 1 383 ? 26.929 11.062 -45.497 1.00 69.12 383 ALA A C 1
ATOM 3057 O O . ALA A 1 383 ? 27.963 10.422 -45.311 1.00 69.12 383 ALA A O 1
ATOM 3058 N N . PHE A 1 384 ? 26.925 12.266 -46.076 1.00 81.62 384 PHE A N 1
ATOM 3059 C CA . PHE A 1 384 ? 28.137 12.964 -46.499 1.00 81.62 384 PHE A CA 1
ATOM 3060 C C . PHE A 1 384 ? 29.119 13.205 -45.339 1.00 81.62 384 PHE A C 1
ATOM 3062 O O . PHE A 1 384 ? 30.314 12.947 -45.485 1.00 81.62 384 PHE A O 1
ATOM 3069 N N . VAL A 1 385 ? 28.625 13.662 -44.181 1.00 83.50 385 VAL A N 1
ATOM 3070 C CA . VAL A 1 385 ? 29.467 13.910 -42.995 1.00 83.50 385 VAL A CA 1
ATOM 3071 C C . VAL A 1 385 ? 29.996 12.603 -42.404 1.00 83.50 385 VAL A C 1
ATOM 3073 O O . VAL A 1 385 ? 31.177 12.526 -42.078 1.00 83.50 385 VAL A O 1
ATOM 3076 N N . ILE A 1 386 ? 29.158 11.566 -42.303 1.00 73.38 386 ILE A N 1
ATOM 3077 C CA . ILE A 1 386 ? 29.557 10.251 -41.776 1.00 73.38 386 ILE A CA 1
ATOM 3078 C C . ILE A 1 386 ? 30.641 9.609 -42.646 1.00 73.38 386 ILE A C 1
ATOM 3080 O O . ILE A 1 386 ? 31.640 9.127 -42.112 1.00 73.38 386 ILE A O 1
ATOM 3084 N N . ASP A 1 387 ? 30.461 9.601 -43.971 1.00 71.44 387 ASP A N 1
ATOM 3085 C CA . ASP A 1 387 ? 31.437 9.006 -44.891 1.00 71.44 387 ASP A CA 1
ATOM 3086 C C . ASP A 1 387 ? 32.780 9.731 -44.806 1.00 71.44 387 ASP A C 1
ATOM 3088 O O . ASP A 1 387 ? 33.832 9.094 -44.736 1.00 71.44 387 ASP A O 1
ATOM 3092 N N . TRP A 1 388 ? 32.760 11.064 -44.741 1.00 86.69 388 TRP A N 1
ATOM 3093 C CA . TRP A 1 388 ? 33.989 11.821 -44.549 1.00 86.69 388 TRP A CA 1
ATOM 3094 C C . TRP A 1 388 ? 34.649 11.482 -43.207 1.00 86.69 388 TRP A C 1
ATOM 3096 O O . TRP A 1 388 ? 35.816 11.098 -43.202 1.00 86.69 388 TRP A O 1
ATOM 3106 N N . LEU A 1 389 ? 33.899 11.536 -42.102 1.00 83.75 389 LEU A N 1
ATOM 3107 C CA . LEU A 1 389 ? 34.419 11.343 -40.747 1.00 83.75 389 LEU A CA 1
ATOM 3108 C C . LEU A 1 389 ? 35.043 9.952 -40.559 1.00 83.75 389 LEU A C 1
ATOM 3110 O O . LEU A 1 389 ? 36.171 9.842 -40.097 1.00 83.75 389 LEU A O 1
ATOM 3114 N N . ILE A 1 390 ? 34.374 8.877 -40.988 1.00 77.12 390 ILE A N 1
ATOM 3115 C CA . ILE A 1 390 ? 34.899 7.506 -40.837 1.00 77.12 390 ILE A CA 1
ATOM 3116 C C . ILE A 1 390 ? 36.178 7.294 -41.654 1.00 77.12 390 ILE A C 1
ATOM 3118 O O . ILE A 1 390 ? 37.128 6.667 -41.171 1.00 77.12 390 ILE A O 1
ATOM 3122 N N . ASN A 1 391 ? 36.203 7.777 -42.900 1.00 79.06 391 ASN A N 1
ATOM 3123 C CA . ASN A 1 391 ? 37.380 7.643 -43.758 1.00 79.06 391 ASN A CA 1
ATOM 3124 C C . ASN A 1 391 ? 38.543 8.498 -43.240 1.00 79.06 391 ASN A C 1
ATOM 3126 O O . ASN A 1 391 ? 39.700 8.083 -43.329 1.00 79.06 391 ASN A O 1
ATOM 3130 N N . HIS A 1 392 ? 38.233 9.668 -42.686 1.00 88.94 392 HIS A N 1
ATOM 3131 C CA . HIS A 1 392 ? 39.213 10.571 -42.111 1.00 88.94 392 HIS A CA 1
ATOM 3132 C C . HIS A 1 392 ? 39.828 9.993 -40.835 1.00 88.94 392 HIS A C 1
ATOM 3134 O O . HIS A 1 392 ? 41.040 9.806 -40.798 1.00 88.94 392 HIS A O 1
ATOM 3140 N N . ILE A 1 393 ? 39.011 9.527 -39.888 1.00 86.56 393 ILE A N 1
ATOM 3141 C CA . ILE A 1 393 ? 39.483 8.907 -38.642 1.00 86.56 393 ILE A CA 1
ATOM 3142 C C . ILE A 1 393 ? 40.383 7.698 -38.922 1.00 86.56 393 ILE A C 1
ATOM 3144 O O . ILE A 1 393 ? 41.504 7.590 -38.417 1.00 86.56 393 ILE A O 1
ATOM 3148 N N . ASN A 1 394 ? 39.927 6.780 -39.780 1.00 81.25 394 ASN A N 1
ATOM 3149 C CA . ASN A 1 394 ? 40.689 5.565 -40.072 1.00 81.25 394 ASN A CA 1
ATOM 3150 C C . ASN A 1 394 ? 41.942 5.812 -40.920 1.00 81.25 394 ASN A C 1
ATOM 3152 O O . ASN A 1 394 ? 42.881 5.017 -40.852 1.00 81.25 394 ASN A O 1
ATOM 3156 N N . GLY A 1 395 ? 41.935 6.852 -41.756 1.00 86.50 395 GLY A N 1
ATOM 3157 C CA . GLY A 1 395 ? 42.971 7.092 -42.756 1.00 86.50 395 GLY A CA 1
ATOM 3158 C C . GLY A 1 395 ? 43.956 8.198 -42.392 1.00 86.50 395 GLY A C 1
ATOM 3159 O O . GLY A 1 395 ? 45.159 8.016 -42.562 1.00 86.50 395 GLY A O 1
ATOM 3160 N N . ALA A 1 396 ? 43.464 9.349 -41.947 1.00 90.94 396 ALA A N 1
ATOM 3161 C CA . ALA A 1 396 ? 44.244 10.538 -41.629 1.00 90.94 396 ALA A CA 1
ATOM 3162 C C . ALA A 1 396 ? 44.558 10.620 -40.129 1.00 90.94 396 ALA A C 1
ATOM 3164 O O . ALA A 1 396 ? 45.736 10.724 -39.780 1.00 90.94 396 ALA A O 1
ATOM 3165 N N . ASP A 1 397 ? 43.559 10.487 -39.255 1.00 93.06 397 ASP A N 1
ATOM 3166 C CA . ASP A 1 397 ? 43.735 10.753 -37.817 1.00 93.06 397 ASP A CA 1
ATOM 3167 C C . ASP A 1 397 ? 44.602 9.686 -37.164 1.00 93.06 397 ASP A C 1
ATOM 3169 O O . ASP A 1 397 ? 45.553 9.970 -36.429 1.00 93.06 397 ASP A O 1
ATOM 3173 N N . ARG A 1 398 ? 44.369 8.428 -37.553 1.00 92.19 398 ARG A N 1
ATOM 3174 C CA . ARG A 1 398 ? 45.202 7.302 -37.128 1.00 92.19 398 ARG A CA 1
ATOM 3175 C C . ARG A 1 398 ? 46.686 7.511 -37.464 1.00 92.19 398 ARG A C 1
ATOM 3177 O O . ARG A 1 398 ? 47.529 7.117 -36.665 1.00 92.19 398 ARG A O 1
ATOM 3184 N N . LYS A 1 399 ? 47.037 8.201 -38.562 1.00 93.12 399 LYS A N 1
ATOM 3185 C CA . LYS A 1 399 ? 48.448 8.471 -38.914 1.00 93.12 399 LYS A CA 1
ATOM 3186 C C . LYS A 1 399 ? 49.134 9.392 -37.908 1.00 93.12 399 LYS A C 1
ATOM 3188 O O . LYS A 1 399 ? 50.286 9.137 -37.551 1.00 93.12 399 LYS A O 1
ATOM 3193 N N . TYR A 1 400 ? 48.472 10.464 -37.460 1.00 94.31 400 TYR A N 1
ATOM 3194 C CA . TYR A 1 400 ? 49.080 11.336 -36.452 1.00 94.31 400 TYR A CA 1
ATOM 3195 C C . TYR A 1 400 ? 49.062 10.668 -35.074 1.00 94.31 400 TYR A C 1
ATOM 3197 O O . TYR A 1 400 ? 50.012 10.829 -34.304 1.00 94.31 400 TYR A O 1
ATOM 3205 N N . ALA A 1 401 ? 48.034 9.867 -34.778 1.00 92.00 401 ALA A N 1
ATOM 3206 C CA . ALA A 1 401 ? 47.965 9.121 -33.531 1.00 92.00 401 ALA A CA 1
ATOM 3207 C C . ALA A 1 401 ? 49.094 8.094 -33.411 1.00 92.00 401 ALA A C 1
ATOM 3209 O O . ALA A 1 401 ? 49.763 8.031 -32.378 1.00 92.00 401 ALA A O 1
ATOM 3210 N N . ASP A 1 402 ? 49.369 7.351 -34.484 1.00 92.81 402 ASP A N 1
ATOM 3211 C CA . ASP A 1 402 ? 50.498 6.426 -34.563 1.00 92.81 402 ASP A CA 1
ATOM 3212 C C . ASP A 1 402 ? 51.830 7.175 -34.396 1.00 92.81 402 ASP A C 1
ATOM 3214 O O . ASP A 1 402 ? 52.652 6.793 -33.560 1.00 92.81 402 ASP A O 1
ATOM 3218 N N . TYR A 1 403 ? 52.003 8.315 -35.077 1.00 94.50 403 TYR A N 1
ATOM 3219 C CA . TYR A 1 403 ? 53.189 9.169 -34.939 1.00 94.50 403 TYR A CA 1
ATOM 3220 C C . TYR A 1 403 ? 53.430 9.640 -3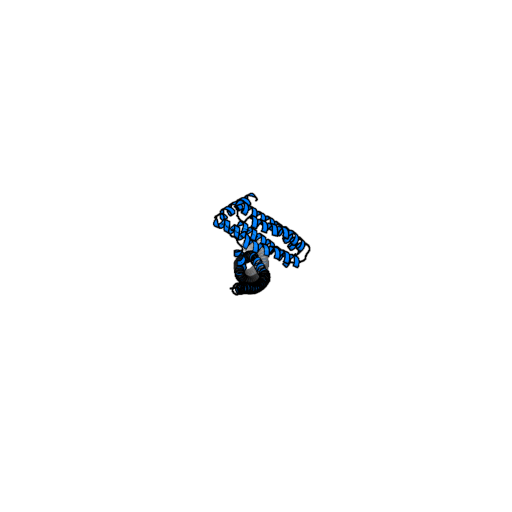3.492 1.00 94.50 403 TYR A C 1
ATOM 3222 O O . TYR A 1 403 ? 54.577 9.633 -33.022 1.00 94.50 403 TYR A O 1
ATOM 3230 N N . PHE A 1 404 ? 52.375 10.044 -32.774 1.00 95.50 404 PHE A N 1
ATOM 3231 C CA . PHE A 1 404 ? 52.467 10.449 -31.368 1.00 95.50 404 PHE A CA 1
ATOM 3232 C C . PHE A 1 404 ? 52.722 9.263 -30.440 1.00 95.50 404 PHE A C 1
ATOM 3234 O O . PHE A 1 404 ? 53.498 9.395 -29.487 1.00 95.50 404 PHE A O 1
ATOM 3241 N N . ARG A 1 405 ? 52.119 8.103 -30.718 1.00 93.94 405 ARG A N 1
ATOM 3242 C CA . ARG A 1 405 ? 52.299 6.878 -29.930 1.00 93.94 405 ARG A CA 1
ATOM 3243 C C . ARG A 1 405 ? 53.731 6.361 -30.018 1.00 93.94 405 ARG A C 1
ATOM 3245 O O . ARG A 1 405 ? 54.344 6.116 -28.983 1.00 93.94 405 ARG A O 1
ATOM 3252 N N . GLU A 1 406 ? 54.297 6.292 -31.221 1.00 93.19 406 GLU A N 1
ATOM 3253 C CA . GLU A 1 406 ? 55.692 5.888 -31.461 1.00 93.19 406 GLU A CA 1
ATOM 3254 C C . GLU A 1 406 ? 56.711 6.783 -30.739 1.00 93.19 406 GLU A C 1
ATOM 3256 O O . GLU A 1 406 ? 57.816 6.349 -30.419 1.00 93.19 406 GLU A O 1
ATOM 3261 N N . ARG A 1 407 ? 56.337 8.035 -30.454 1.00 93.44 407 ARG A N 1
ATOM 3262 C CA . ARG A 1 407 ? 57.174 9.024 -29.757 1.00 93.44 407 ARG A CA 1
ATOM 3263 C C . ARG A 1 407 ? 56.844 9.172 -28.271 1.00 93.44 407 ARG A C 1
ATOM 3265 O O . ARG A 1 407 ? 57.439 10.020 -27.610 1.00 93.44 407 ARG A O 1
ATOM 3272 N N . GLY A 1 408 ? 55.906 8.382 -27.742 1.00 92.12 408 GLY A N 1
ATOM 3273 C CA . GLY A 1 408 ? 55.483 8.452 -26.340 1.00 92.12 408 GLY A CA 1
ATOM 3274 C C . GLY A 1 408 ? 54.816 9.778 -25.953 1.00 92.12 408 GLY A C 1
ATOM 3275 O O . GLY A 1 408 ? 54.856 10.168 -24.789 1.00 92.12 408 GLY A O 1
ATOM 3276 N N . LEU A 1 409 ? 54.227 10.495 -26.916 1.00 91.62 409 LEU A N 1
ATOM 3277 C CA . LEU A 1 409 ? 53.661 11.833 -26.710 1.00 91.62 409 LEU A CA 1
ATOM 3278 C C . LEU A 1 409 ? 52.216 11.810 -26.192 1.00 91.62 409 LEU A C 1
ATOM 3280 O O . LEU A 1 409 ? 51.782 12.796 -25.605 1.00 91.62 409 LEU A O 1
ATOM 3284 N N . VAL A 1 410 ? 51.495 10.694 -26.353 1.00 91.25 410 VAL A N 1
ATOM 3285 C CA . VAL A 1 410 ? 50.060 10.567 -26.025 1.00 91.25 410 VAL A CA 1
ATOM 3286 C C . VAL A 1 410 ? 49.752 11.008 -24.591 1.00 91.25 410 VAL A C 1
ATOM 3288 O O . VAL A 1 410 ? 48.979 11.936 -24.395 1.00 91.25 410 VAL A O 1
ATOM 3291 N N . GLY A 1 411 ? 50.420 10.438 -23.582 1.00 87.25 411 GLY A N 1
ATOM 3292 C CA . GLY A 1 411 ? 50.159 10.797 -22.180 1.00 87.25 411 GLY A CA 1
ATOM 3293 C C . GLY A 1 411 ? 50.469 12.262 -21.841 1.00 87.25 411 GLY A C 1
ATOM 3294 O O . GLY A 1 411 ? 49.843 12.838 -20.955 1.00 87.25 411 GLY A O 1
ATOM 3295 N N . LYS A 1 412 ? 51.406 12.888 -22.564 1.00 90.00 412 LYS A N 1
ATOM 3296 C CA . LYS A 1 412 ? 51.720 14.314 -22.409 1.00 90.00 412 LYS A CA 1
ATOM 3297 C C . LYS A 1 412 ? 50.630 15.193 -23.024 1.00 90.00 412 LYS A C 1
ATOM 3299 O O . LYS A 1 412 ? 50.212 16.148 -22.379 1.00 90.00 412 LYS A O 1
ATOM 3304 N N . ILE A 1 413 ? 50.164 14.848 -24.226 1.00 90.06 413 ILE A N 1
ATOM 3305 C CA . ILE A 1 413 ? 49.037 15.518 -24.894 1.00 90.06 413 ILE A CA 1
ATOM 3306 C C . ILE A 1 413 ? 47.811 15.471 -23.980 1.00 90.06 413 ILE A C 1
ATOM 3308 O O . ILE A 1 413 ? 47.227 16.501 -23.669 1.00 90.06 413 ILE A O 1
ATOM 3312 N N . GLU A 1 414 ? 47.485 14.287 -23.465 1.00 89.94 414 GLU A N 1
ATOM 3313 C CA . GLU A 1 414 ? 46.334 14.091 -22.589 1.00 89.94 414 GLU A CA 1
ATOM 3314 C C . GLU A 1 414 ? 46.379 14.931 -21.306 1.00 89.94 414 GLU A C 1
ATOM 3316 O O . GLU A 1 414 ? 45.366 15.502 -20.908 1.00 89.94 414 GLU A O 1
ATOM 3321 N N . ALA A 1 415 ? 47.540 15.023 -20.654 1.00 87.00 415 ALA A N 1
ATOM 3322 C CA . ALA A 1 415 ? 47.696 15.824 -19.443 1.00 87.00 415 ALA A CA 1
ATOM 3323 C C . ALA A 1 415 ? 47.639 17.338 -19.721 1.00 87.00 415 ALA A C 1
ATOM 3325 O O . ALA A 1 415 ? 47.120 18.100 -18.903 1.00 87.00 415 ALA A O 1
ATOM 3326 N N . GLU A 1 416 ? 48.177 17.787 -20.860 1.00 88.00 416 GLU A N 1
ATOM 3327 C CA . GLU A 1 416 ? 48.140 19.197 -21.264 1.00 88.00 416 GLU A CA 1
ATOM 3328 C C . GLU A 1 416 ? 46.725 19.660 -21.623 1.00 88.00 416 GLU A C 1
ATOM 3330 O O . GLU A 1 416 ? 46.338 20.764 -21.233 1.00 88.00 416 GLU A O 1
ATOM 3335 N N . GLU A 1 417 ? 45.950 18.829 -22.322 1.00 88.75 417 GLU A N 1
ATOM 3336 C CA . GLU A 1 417 ? 44.574 19.168 -22.696 1.00 88.75 417 GLU A CA 1
ATOM 3337 C C . GLU A 1 417 ? 43.621 19.117 -21.490 1.00 88.75 417 GLU A C 1
ATOM 3339 O O . GLU A 1 417 ? 42.796 20.014 -21.323 1.00 88.75 417 GLU A O 1
ATOM 3344 N N . GLU A 1 418 ? 43.816 18.185 -20.551 1.00 82.06 418 GLU A N 1
ATOM 3345 C CA . GLU A 1 418 ? 43.099 18.188 -19.265 1.00 82.06 418 GLU A CA 1
ATOM 3346 C C . GLU A 1 418 ? 43.354 19.488 -18.475 1.00 82.06 418 GLU A C 1
ATOM 3348 O O . GLU A 1 418 ? 42.434 20.144 -17.986 1.00 82.06 418 GLU A O 1
ATOM 3353 N N . ALA A 1 419 ? 44.614 19.930 -18.409 1.00 79.38 419 ALA A N 1
ATOM 3354 C CA . ALA A 1 419 ? 44.986 21.167 -17.725 1.00 79.38 419 ALA A CA 1
ATOM 3355 C C . ALA A 1 419 ? 44.463 22.437 -18.424 1.00 79.38 419 ALA A C 1
ATOM 3357 O O . ALA A 1 419 ? 44.303 23.474 -17.772 1.00 79.38 419 ALA A O 1
ATOM 3358 N N . ARG A 1 420 ? 44.222 22.387 -19.741 1.00 77.50 420 ARG A N 1
ATOM 3359 C CA . ARG A 1 420 ? 43.564 23.464 -20.496 1.00 77.50 420 ARG A CA 1
ATOM 3360 C C . ARG A 1 420 ? 42.068 23.503 -20.215 1.00 77.50 420 ARG A C 1
ATOM 3362 O O . ARG A 1 420 ? 41.550 24.591 -19.984 1.00 77.50 420 ARG A O 1
ATOM 3369 N N . ARG A 1 421 ? 41.410 22.343 -20.151 1.00 69.75 421 ARG A N 1
ATOM 3370 C CA . ARG A 1 421 ? 39.980 22.213 -19.836 1.00 69.75 421 ARG A CA 1
ATOM 3371 C C . ARG A 1 421 ? 39.649 22.802 -18.457 1.00 69.75 421 ARG A C 1
ATOM 3373 O O . ARG A 1 421 ? 38.774 23.652 -18.359 1.00 69.75 421 ARG A O 1
ATOM 3380 N N . ILE A 1 422 ? 40.458 22.488 -17.439 1.00 64.06 422 ILE A N 1
ATOM 3381 C CA . ILE A 1 422 ? 40.313 22.996 -16.055 1.00 64.06 422 ILE A CA 1
ATOM 3382 C C . ILE A 1 422 ? 40.534 24.521 -15.930 1.00 64.06 422 ILE A C 1
ATOM 3384 O O . ILE A 1 422 ? 40.114 25.127 -14.952 1.00 64.06 422 ILE A O 1
ATOM 3388 N N . LYS A 1 423 ? 41.218 25.169 -16.884 1.00 55.94 423 LYS A N 1
ATOM 3389 C CA . LYS A 1 423 ? 41.458 26.629 -16.865 1.00 55.94 423 LYS A CA 1
ATOM 3390 C C . LYS A 1 423 ? 40.372 27.451 -17.565 1.00 55.94 423 LYS A C 1
ATOM 3392 O O . LYS A 1 423 ? 40.427 28.678 -17.490 1.00 55.94 423 LYS A O 1
ATOM 3397 N N . VAL A 1 424 ? 39.486 26.797 -18.313 1.00 51.72 424 VAL A N 1
ATOM 3398 C CA . VAL A 1 424 ? 38.427 27.434 -19.115 1.00 51.72 424 VAL A CA 1
ATOM 3399 C C . VAL A 1 424 ? 37.054 27.310 -18.434 1.00 51.72 424 VAL A C 1
ATOM 3401 O O . VAL A 1 424 ? 36.174 28.120 -18.722 1.00 51.72 424 VAL A O 1
ATOM 3404 N N . GLU A 1 425 ? 36.898 26.359 -17.508 1.00 38.47 425 GLU A N 1
ATOM 3405 C CA . GLU A 1 425 ? 35.822 26.312 -16.499 1.00 38.47 425 GLU A CA 1
ATOM 3406 C C . GLU A 1 425 ? 36.112 27.246 -15.314 1.00 38.47 425 GLU A C 1
ATOM 3408 O O . GLU A 1 425 ? 35.138 27.850 -14.801 1.00 38.47 425 GLU A O 1
#

Sequence (425 aa):
MFTKGEDTERQEERMEGAELENLKREVERLREELRTKDEECERLRRSHEELKRALAKPWFQLAGISYVLPRIAEKINRQNSATQEANETLGDLMTKARNLKEHALKVETINGEMKKTIGSSGRELENLETAVRDVKSAGKEIAEFLERIIEVAEQTNLLALNASIEAARAGEVGRGFAVVAEEVRKLAENTGQIAKKIGGVVSSISEVIDRSVRAARKVSEKYKEIYEKYGEVDSSMGELMETISDQISSYEELMHRIGEISETSRENTRVLLELSRKADLFENLRIGIRPIDEEHQTLFELLGRIWELVDRGDLEGAKRIFSETLANYASVHLQHEEEIMKRYHFPGYEEHLIAHQNILQKLPSAIATVRAGGVQELEEGVAFVIDWLINHINGADRKYADYFRERGLVGKIEAEEEARRIKVE

Foldseek 3Di:
DPPPPVVVVVVVVVVVVVVVVVVVVVVVVVVVVVVVVVVVVVVVVVVVVVVLVVVLVLVLVLLLLLVCLVVLVVVLVVLVVVLVVLLVVLVVLLVVLVVLLVVLVVVLVVLVVVLVVLVVVLVVLVVVLVVLVVLLVVLVVLLVVLVVQLVVLVVQLVVLVVQLVVLVVVPPVSPVSNVVSVVSNVVSVVSNVVSVVVNVVSVVVNVVSVVVNVVSVVVSVVSVVVSVVSVVSNVVSVVSNVVSVVSSVVSVVVSVVSVVSVVVSVVSVVVSVVSVVSSCVLVVLDLQQVVLSVLLSVLSVLLSVLVVCVVVVNLVVSLCSLQPVNLVSLVVSLVVLLVVCVVVVPVCSVVLVVLVVVCNVCSVVLSVQSVVDGPVSSVVSSSVVVVSSSCCSNPPVSSVSVVCVVVVNRVVSNVVVVVVVVVVD

Solvent-accessible surface area (backbone atoms only — not comparable to full-atom values): 22180 Å² total; per-residue (Å²): 146,77,77,71,60,66,55,48,54,56,48,48,55,49,48,53,50,51,49,52,53,49,51,51,52,50,52,52,50,51,50,52,52,50,51,54,49,52,55,50,51,52,51,52,52,52,52,48,58,50,49,50,61,65,46,49,59,60,51,51,54,33,54,46,47,50,67,49,47,64,59,52,51,52,52,49,52,54,49,50,54,53,50,51,54,50,50,54,52,49,53,51,49,51,51,51,44,53,52,51,50,54,51,49,53,50,50,52,52,52,50,54,54,48,54,52,52,51,55,50,52,52,53,52,50,54,52,49,53,48,54,52,49,52,52,51,52,52,45,50,53,51,48,56,52,34,54,53,48,32,52,51,18,52,52,43,25,51,51,18,50,54,44,30,53,52,17,59,72,53,46,87,83,14,53,69,52,27,56,52,18,51,52,47,23,52,50,17,53,50,50,28,52,51,34,53,53,51,45,54,51,46,51,53,50,48,57,50,45,55,52,49,52,54,52,52,51,55,50,51,54,50,53,51,55,52,53,55,51,52,51,55,52,51,54,53,47,52,55,49,51,51,54,42,52,52,50,51,53,52,49,54,52,51,54,50,54,49,50,54,52,52,49,53,48,54,50,51,52,52,52,49,55,57,49,51,72,66,25,61,63,60,68,73,67,50,58,78,43,65,70,57,42,54,49,55,47,50,55,53,50,50,57,40,50,27,51,58,27,44,77,73,69,34,53,69,62,18,43,45,38,52,57,49,55,44,49,51,50,51,56,52,51,56,49,50,52,51,51,51,35,60,75,70,64,44,89,62,44,69,66,52,49,52,55,52,51,56,50,63,67,48,44,62,59,40,38,54,45,25,69,74,45,59,70,67,36,39,50,54,39,50,51,54,52,51,56,50,50,57,52,38,43,72,60,53,51,34,53,55,36,50,57,32,52,81,67,66,39,42,70,55,53,49,53,53,52,51,58,50,54,69,72,75,112

InterPro domains:
  IPR004089 Methyl-accepting chemotaxis protein (MCP) signalling domain [PF00015] (116-274)
  IPR004089 Methyl-accepting chemotaxis protein (MCP) signalling domain [PS50111] (65-283)
  IPR004089 Methyl-accepting chemotaxis protein (MCP) signalling domain [SM00283] (60-290)
  IPR012312 Hemerythrin-like [PF01814] (289-401)
  IPR012827 Hemerythrin, metal-binding domain [TIGR02481] (283-404)
  IPR012827 Hemerythrin, metal-binding domain [cd12107] (292-402)
  IPR035938 Hemerythrin-like superfamily [G3DSA:1.20.120.50] (284-410)
  IPR035938 Hemerythrin-like superfamily [SSF47188] (283-403)

Nearest PDB structures (foldseek):
  3zx6-assembly1_B  TM=9.107E-01  e=1.876E-06  Archaeoglobus fulgidus DSM 4304
  8c5v-assembly1_I  TM=8.636E-01  e=2.751E-05  Escherichia coli
  1qu7-assembly1_A  TM=7.629E-01  e=6.386E-06  Escherichia coli
  3ja6-assembly1_H  TM=4.595E-01  e=1.482E-06  Escherichia coli
  6h2f-assembly1_I  TM=2.743E-01  e=3.589E+00  Aeromonas hydrophila subsp. hydrophila AL09-71

Radius of gyration: 62.45 Å; Cα contacts (8 Å, |Δi|>4): 227; chains: 1; bounding box: 144×39×209 Å